Protein AF-A2F3Q6-F1 (afdb_monomer)

InterPro domains:
  IPR006212 Furin-like repeat [SM00261] (318-361)
  IPR006212 Furin-like repeat [SM00261] (372-415)
  IPR006212 Furin-like repeat [SM00261] (417-451)
  IPR006212 Furin-like repeat [cd00064] (324-360)
  IPR006212 Furin-like repeat [cd00064] (378-421)
  IPR009030 Growth factor receptor cysteine-rich domain superfamily [SSF57184] (245-363)
  IPR009030 Growth factor receptor cysteine-rich domain superfamily [SSF57184] (321-456)
  IPR055163 ALK/LTK-like, glycine-rich domain [PF12810] (26-226)

Foldseek 3Di:
DDPPPPDQDQPKDKDFDPDQKDKDKDAAAKKKWWAFAAFEAFWAAQLHTAPAGAAGWWIKIKIKGFHHTGWMKMKRHKYYWAWDSWFWTHETPDQKAIWAGAPQRRIYKMTAIEWIFMDTNNHTAKIIWTWWIDWHNGYTWYAAEAQWWWAQDPNDIDIDNDPVQWAPQQHWAYWHYDNATTAYIWIGIRTTGYIAYADPDPPRRSSHIMIYYMDGDDDDPRIDMDMDTDPDPPDRCNPPTTMMMTGLDHNQASDADGNQGHPHGDPLKAFAPPQQDPPPPPPVVPPPDDDDDPDPVVRRPRRDRIGNAYAQQWEDDPRYTDGEPPQARDANDNQAGPAGHPPWAAEHRDTDNDLDWQWEWDWDDPPPDDTGIYTHGEPPQAGDAHDNQAGDHGHPQWAAEPRDTDNDLAFQWEDDPRYTHGEDPQAGDANDNFEGDHGDPPWDWDDDPPGIDTDHPPPDDDDDDDVVPVVVVPPDDDDD

Structure (mmCIF, N/CA/C/O backbone):
data_AF-A2F3Q6-F1
#
_entry.id   AF-A2F3Q6-F1
#
loop_
_atom_site.group_PDB
_atom_site.id
_atom_site.type_symbol
_atom_site.label_atom_id
_atom_site.label_alt_id
_atom_site.label_comp_id
_atom_site.label_asym_id
_atom_site.label_entity_id
_atom_site.label_seq_id
_atom_site.pdbx_PDB_ins_code
_atom_site.Cartn_x
_atom_site.Cartn_y
_atom_site.Cartn_z
_atom_site.occupancy
_atom_site.B_iso_or_equiv
_atom_site.auth_seq_id
_atom_site.auth_comp_id
_atom_site.auth_asym_id
_atom_site.auth_atom_id
_atom_site.pdbx_PDB_model_num
ATOM 1 N N . MET A 1 1 ? -41.755 18.356 -12.308 1.00 34.69 1 MET A N 1
ATOM 2 C CA . MET A 1 1 ? -41.032 17.149 -11.860 1.00 34.69 1 MET A CA 1
ATOM 3 C C . MET A 1 1 ? -39.755 17.029 -12.691 1.00 34.69 1 MET A C 1
ATOM 5 O O . MET A 1 1 ? -39.746 16.335 -13.694 1.00 34.69 1 MET A O 1
ATOM 9 N N . LEU A 1 2 ? -38.713 17.790 -12.340 1.00 29.58 2 LEU A N 1
ATOM 10 C CA . LEU A 1 2 ? -37.373 17.634 -12.916 1.00 29.58 2 LEU A CA 1
ATOM 11 C C . LEU A 1 2 ? -36.471 17.122 -11.796 1.00 29.58 2 LEU A C 1
ATOM 13 O O . LEU A 1 2 ? -36.129 17.859 -10.875 1.00 29.58 2 LEU A O 1
ATOM 17 N N . ILE A 1 3 ? -36.165 15.832 -11.856 1.00 35.78 3 ILE A N 1
ATOM 18 C CA . ILE A 1 3 ? -35.181 15.181 -11.000 1.00 35.78 3 ILE A CA 1
ATOM 19 C C . ILE A 1 3 ? -33.815 15.623 -11.530 1.00 35.78 3 ILE A C 1
ATOM 21 O O . ILE A 1 3 ? -33.367 15.152 -12.574 1.00 35.78 3 ILE A O 1
ATOM 25 N N . PHE A 1 4 ? -33.170 16.562 -10.837 1.00 32.53 4 PHE A N 1
ATOM 26 C CA . PHE A 1 4 ? -31.743 16.810 -11.010 1.00 32.53 4 PHE A CA 1
ATOM 27 C C . PHE A 1 4 ? -30.999 15.573 -10.493 1.00 32.53 4 PHE A C 1
ATOM 29 O O . PHE A 1 4 ? -30.774 15.414 -9.295 1.00 32.53 4 PHE A O 1
ATOM 36 N N . LEU A 1 5 ? -30.637 14.676 -11.410 1.00 35.19 5 LEU A N 1
ATOM 37 C CA . LEU A 1 5 ? -29.557 13.713 -11.219 1.00 35.19 5 LEU A CA 1
ATOM 38 C C . LEU A 1 5 ? -28.254 14.514 -11.072 1.00 35.19 5 LEU A C 1
ATOM 40 O O . LEU A 1 5 ? -27.540 14.743 -12.047 1.00 35.19 5 LEU A O 1
ATOM 44 N N . ILE A 1 6 ? -27.976 14.991 -9.856 1.00 35.47 6 ILE A N 1
ATOM 45 C CA . ILE A 1 6 ? -26.654 15.500 -9.487 1.00 35.47 6 ILE A CA 1
ATOM 46 C C . ILE A 1 6 ? -25.720 14.296 -9.556 1.00 35.47 6 ILE A C 1
ATOM 48 O O . ILE A 1 6 ? -25.759 13.404 -8.710 1.00 35.47 6 ILE A O 1
ATOM 52 N N . TRP A 1 7 ? -24.940 14.254 -10.629 1.00 36.84 7 TRP A N 1
ATOM 53 C CA . TRP A 1 7 ? -23.891 13.277 -10.841 1.00 36.84 7 TRP A CA 1
ATOM 54 C C . TRP A 1 7 ? -22.953 13.224 -9.628 1.00 36.84 7 TRP A C 1
ATOM 56 O O . TRP A 1 7 ? -22.412 14.234 -9.180 1.00 36.84 7 TRP A O 1
ATOM 66 N N . LEU A 1 8 ? -22.775 12.009 -9.113 1.00 44.97 8 LEU A N 1
ATOM 67 C CA . LEU A 1 8 ? -21.703 11.605 -8.216 1.00 44.97 8 LEU A CA 1
ATOM 68 C C . LEU A 1 8 ? -20.361 11.844 -8.912 1.00 44.97 8 LEU A C 1
ATOM 70 O O . LEU A 1 8 ? -20.008 11.096 -9.820 1.00 44.97 8 LEU A O 1
ATOM 74 N N . THR A 1 9 ? -19.579 12.825 -8.478 1.00 43.44 9 THR A N 1
ATOM 75 C CA . THR A 1 9 ? -18.170 12.889 -8.877 1.00 43.44 9 THR A CA 1
ATOM 76 C C . THR A 1 9 ? -17.312 13.136 -7.650 1.00 43.44 9 THR A C 1
ATOM 78 O O . THR A 1 9 ? -17.236 14.258 -7.152 1.00 43.44 9 THR A O 1
ATOM 81 N N . LYS A 1 10 ? -16.649 12.077 -7.166 1.00 52.94 10 LYS A N 1
ATOM 82 C CA . LYS A 1 10 ? -15.425 12.231 -6.371 1.00 52.94 10 LYS A CA 1
ATOM 83 C C . LYS A 1 10 ? -14.485 13.116 -7.187 1.00 52.94 10 LYS A C 1
ATOM 85 O O . LYS A 1 10 ? -14.223 12.794 -8.345 1.00 52.94 10 LYS A O 1
ATOM 90 N N . SER A 1 11 ? -14.015 14.229 -6.627 1.00 60.59 11 SER A N 1
ATOM 91 C CA . SER A 1 11 ? -12.983 15.040 -7.272 1.00 60.59 11 SER A CA 1
ATOM 92 C C . SER A 1 11 ? -11.690 14.222 -7.283 1.00 60.59 11 SER A C 1
ATOM 94 O O . SER A 1 11 ? -11.015 14.094 -6.258 1.00 60.59 11 SER A O 1
ATOM 96 N N . LEU A 1 12 ? -11.421 13.569 -8.411 1.00 71.81 12 LEU A N 1
ATOM 97 C CA . LEU A 1 12 ? -10.171 12.864 -8.655 1.00 71.81 12 LEU A CA 1
ATOM 98 C C . LEU A 1 12 ? -9.131 13.888 -9.097 1.00 71.81 12 LEU A C 1
ATOM 100 O O . LEU A 1 12 ? -9.348 14.622 -10.060 1.00 71.81 12 LEU A O 1
ATOM 104 N N . GLU A 1 13 ? -8.008 13.918 -8.398 1.00 80.31 13 GLU A N 1
ATOM 105 C CA . GLU A 1 13 ? -6.839 14.702 -8.772 1.00 80.31 13 GLU A CA 1
ATOM 106 C C . GLU A 1 13 ? -5.799 13.800 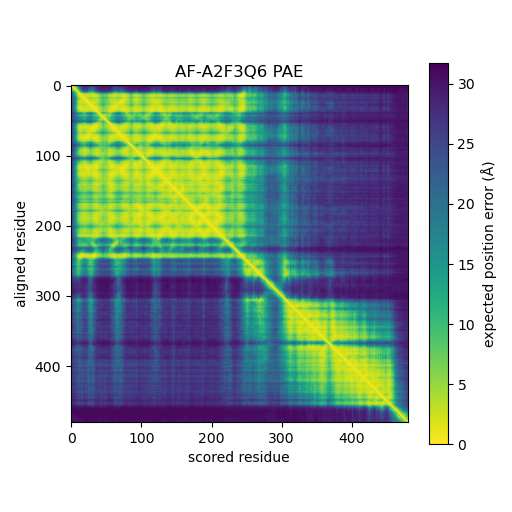-9.423 1.00 80.31 13 GLU A C 1
ATOM 108 O O . GLU A 1 13 ? -5.756 12.592 -9.183 1.00 80.31 13 GLU A O 1
ATOM 113 N N . THR A 1 14 ? -4.975 14.380 -10.294 1.00 87.31 14 THR A N 1
ATOM 114 C CA . THR A 1 14 ? -3.888 13.673 -10.972 1.00 87.31 14 THR A CA 1
ATOM 115 C C . THR A 1 14 ? -2.594 14.451 -10.803 1.00 87.31 14 THR A C 1
ATOM 117 O O . THR A 1 14 ? -2.514 15.611 -11.201 1.00 87.31 14 THR A O 1
ATOM 120 N N . ILE A 1 15 ? -1.577 13.793 -10.255 1.00 88.31 15 ILE A N 1
ATOM 121 C CA . ILE A 1 15 ? -0.204 14.292 -10.191 1.00 88.31 15 ILE A CA 1
ATOM 122 C C . ILE A 1 15 ? 0.612 13.554 -11.246 1.00 88.31 15 ILE A C 1
ATOM 124 O O . ILE A 1 15 ? 0.635 12.324 -11.265 1.00 88.31 15 ILE A O 1
ATOM 128 N N . TYR A 1 16 ? 1.283 14.310 -12.110 1.00 90.62 16 TYR A N 1
ATOM 129 C CA . TYR A 1 16 ? 2.242 13.782 -13.076 1.00 90.62 16 TYR A CA 1
ATOM 130 C C . TYR A 1 16 ? 3.656 13.877 -12.504 1.00 90.62 16 TYR A C 1
ATOM 132 O O . TYR A 1 16 ? 4.025 14.890 -11.911 1.00 90.62 16 TYR A O 1
ATOM 140 N N . PHE A 1 17 ? 4.436 12.814 -12.677 1.00 90.44 17 PHE A N 1
ATOM 141 C CA . PHE A 1 17 ? 5.811 12.724 -12.197 1.00 90.44 17 PHE A CA 1
ATOM 142 C C . PHE A 1 17 ? 6.765 13.158 -13.312 1.00 90.44 17 PHE A C 1
ATOM 144 O O . PHE A 1 17 ? 7.118 12.362 -14.181 1.00 90.44 17 PHE A O 1
ATOM 151 N N . ASN A 1 18 ? 7.128 14.442 -13.307 1.00 83.94 18 ASN A N 1
ATOM 152 C CA . ASN A 1 18 ? 7.869 15.084 -14.400 1.00 83.94 18 ASN A CA 1
ATOM 153 C C . ASN A 1 18 ? 9.381 15.134 -14.156 1.00 83.94 18 ASN A C 1
ATOM 155 O O . ASN A 1 18 ? 10.149 15.364 -15.087 1.00 83.94 18 ASN A O 1
ATOM 159 N N . GLU A 1 19 ? 9.805 14.947 -12.909 1.00 87.88 19 GLU A N 1
ATOM 160 C CA . GLU A 1 19 ? 11.214 14.959 -12.526 1.00 87.88 19 GLU A CA 1
ATOM 161 C C . GLU A 1 19 ? 11.773 13.535 -12.415 1.00 87.88 19 GLU A C 1
ATOM 163 O O . GLU A 1 19 ? 11.027 12.559 -12.321 1.00 87.88 19 GLU A O 1
ATOM 168 N N . ARG A 1 20 ? 13.104 13.399 -12.376 1.00 88.88 20 ARG A N 1
ATOM 169 C CA . ARG A 1 20 ? 13.774 12.104 -12.150 1.00 88.88 20 ARG A CA 1
ATOM 170 C C . ARG A 1 20 ? 13.430 11.485 -10.798 1.00 88.88 20 ARG A C 1
ATOM 172 O O . ARG A 1 20 ? 13.368 10.264 -10.688 1.00 88.88 20 ARG A O 1
ATOM 179 N N . SER A 1 21 ? 13.215 12.316 -9.780 1.00 92.38 21 SER A N 1
ATOM 180 C CA . SER A 1 21 ? 12.710 11.905 -8.472 1.00 92.38 21 SER A CA 1
ATOM 181 C C . SER A 1 21 ? 11.605 12.861 -8.050 1.00 92.38 21 SER A C 1
ATOM 183 O O . SER A 1 21 ? 11.798 14.070 -8.065 1.00 92.38 21 SER A O 1
ATOM 185 N N . ASN A 1 22 ? 10.443 12.315 -7.701 1.00 93.31 22 ASN A N 1
ATOM 186 C CA . ASN A 1 22 ? 9.280 13.076 -7.258 1.00 93.31 22 ASN A CA 1
ATOM 187 C C . ASN A 1 22 ? 8.908 12.573 -5.869 1.00 93.31 22 ASN A C 1
ATOM 189 O O . ASN A 1 22 ? 8.610 11.390 -5.696 1.00 93.31 22 ASN A O 1
ATOM 193 N N . GLN A 1 23 ? 8.921 13.464 -4.887 1.00 92.44 23 GLN A N 1
ATOM 194 C CA . GLN A 1 23 ? 8.645 13.132 -3.494 1.00 92.44 23 GLN A CA 1
ATOM 195 C C . GLN A 1 23 ? 7.400 13.868 -3.011 1.00 92.44 23 GLN A C 1
ATOM 197 O O . GLN A 1 23 ? 7.079 14.958 -3.485 1.00 92.44 23 GLN A O 1
ATOM 202 N N . GLY A 1 24 ? 6.695 13.269 -2.062 1.00 87.81 24 GLY A N 1
ATOM 203 C CA . GLY A 1 24 ? 5.510 13.869 -1.473 1.00 87.81 24 GLY A CA 1
ATOM 204 C C . GLY A 1 24 ? 4.955 13.026 -0.340 1.00 87.81 24 GLY A C 1
ATOM 205 O O . GLY A 1 24 ? 5.615 12.117 0.165 1.00 87.81 24 GLY A O 1
ATOM 206 N N . TYR A 1 25 ? 3.719 13.325 0.040 1.00 82.94 25 TYR A N 1
ATOM 207 C CA . TYR A 1 25 ? 3.023 12.649 1.124 1.00 82.94 25 TYR A CA 1
ATOM 208 C C . TYR A 1 25 ? 1.667 12.136 0.646 1.00 82.94 25 TYR A C 1
ATOM 210 O O . TYR A 1 25 ? 0.917 12.856 -0.013 1.00 82.94 25 TYR A O 1
ATOM 218 N N . LEU A 1 26 ? 1.362 10.879 0.965 1.00 78.81 26 LEU A N 1
ATOM 219 C CA . LEU A 1 26 ? 0.066 10.267 0.700 1.00 78.81 26 LEU A CA 1
ATOM 220 C C . LEU A 1 26 ? -0.885 10.581 1.844 1.00 78.81 26 LEU A C 1
ATOM 222 O O . LEU A 1 26 ? -0.564 10.376 3.016 1.00 78.81 26 LEU A O 1
ATOM 226 N N . ASN A 1 27 ? -2.082 11.017 1.482 1.00 72.88 27 ASN A N 1
ATOM 227 C CA . ASN A 1 27 ? -3.185 11.151 2.418 1.00 72.88 27 ASN A CA 1
ATOM 228 C C . ASN A 1 27 ? -3.857 9.793 2.654 1.00 72.88 27 ASN A C 1
ATOM 230 O O . ASN A 1 27 ? -3.651 8.849 1.891 1.00 72.88 27 ASN A O 1
ATOM 234 N N . ALA A 1 28 ? -4.692 9.670 3.689 1.00 68.62 28 ALA A N 1
ATOM 235 C CA . ALA A 1 28 ? -5.532 8.485 3.807 1.00 68.62 28 ALA A CA 1
ATOM 236 C C . ALA A 1 28 ? -6.555 8.455 2.665 1.00 68.62 28 ALA A C 1
ATOM 238 O O . ALA A 1 28 ? -7.143 9.479 2.317 1.00 68.62 28 ALA A O 1
ATOM 239 N N . GLY A 1 29 ? -6.813 7.271 2.112 1.00 67.50 29 GLY A N 1
ATOM 240 C CA . GLY A 1 29 ? -7.738 7.097 0.997 1.00 67.50 29 GLY A CA 1
ATOM 241 C C . GLY A 1 29 ? -7.170 6.311 -0.186 1.00 67.50 29 GLY A C 1
ATOM 242 O O . GLY A 1 29 ? -6.041 5.804 -0.139 1.00 67.50 29 GLY A O 1
ATOM 243 N N . PRO A 1 30 ? -7.972 6.173 -1.255 1.00 74.50 30 PRO A N 1
ATOM 244 C CA . PRO A 1 30 ? -7.582 5.455 -2.457 1.00 74.50 30 PRO A CA 1
ATOM 245 C C . PRO A 1 30 ? -6.615 6.280 -3.316 1.00 74.50 30 PRO A C 1
ATOM 247 O O . PRO A 1 30 ? -6.890 7.431 -3.656 1.00 74.50 30 PRO A O 1
ATOM 250 N N . HIS A 1 31 ? -5.512 5.649 -3.699 1.00 82.25 31 HIS A N 1
ATOM 251 C CA . HIS A 1 31 ? -4.511 6.164 -4.625 1.00 82.25 31 HIS A CA 1
ATOM 252 C C . HIS A 1 31 ? -4.277 5.122 -5.721 1.00 82.25 31 HIS A C 1
ATOM 254 O O . HIS A 1 31 ? -4.207 3.921 -5.460 1.00 82.25 31 HIS A O 1
ATOM 260 N N . GLU A 1 32 ? -4.148 5.579 -6.953 1.00 88.12 32 GLU A N 1
ATOM 261 C CA . GLU A 1 32 ? -3.940 4.771 -8.146 1.00 88.12 32 GLU A CA 1
ATOM 262 C C . GLU A 1 32 ? -2.672 5.262 -8.840 1.00 88.12 32 GLU A C 1
ATOM 264 O O . GLU A 1 32 ? -2.627 6.355 -9.397 1.00 88.12 32 GLU A O 1
ATOM 269 N N . PHE A 1 33 ? -1.620 4.453 -8.791 1.00 90.19 33 PHE A N 1
ATOM 270 C CA . PHE A 1 33 ? -0.345 4.739 -9.433 1.00 90.19 33 PHE A CA 1
ATOM 271 C C . PHE A 1 33 ? -0.277 4.066 -10.797 1.00 90.19 33 PHE A C 1
ATOM 273 O O . PHE A 1 33 ? -0.593 2.883 -10.950 1.00 90.19 33 PHE A O 1
ATOM 280 N N . HIS A 1 34 ? 0.192 4.828 -11.774 1.00 90.88 34 HIS A N 1
ATOM 281 C CA . HIS A 1 34 ? 0.539 4.374 -13.107 1.00 90.88 34 HIS A CA 1
ATOM 282 C C . HIS A 1 34 ? 2.045 4.535 -13.273 1.00 90.88 34 HIS A C 1
ATOM 284 O O . HIS A 1 34 ? 2.539 5.663 -13.358 1.00 90.88 34 HIS A O 1
ATOM 290 N N . LEU A 1 35 ? 2.755 3.408 -13.277 1.00 91.12 35 LEU A N 1
ATOM 291 C CA . LEU A 1 35 ? 4.209 3.358 -13.358 1.00 91.12 35 LEU A CA 1
ATOM 292 C C . LEU A 1 35 ? 4.625 2.699 -14.672 1.00 91.12 35 LEU A C 1
ATOM 294 O O . LEU A 1 35 ? 4.265 1.553 -14.931 1.00 91.12 35 LEU A O 1
ATOM 298 N N . TYR A 1 36 ? 5.407 3.407 -15.469 1.00 91.06 36 TYR A N 1
ATOM 299 C CA . TYR A 1 36 ? 5.944 2.985 -16.752 1.00 91.06 36 TYR A CA 1
ATOM 300 C C . TYR A 1 36 ? 7.461 2.934 -16.633 1.00 91.06 36 TYR A C 1
ATOM 302 O O . TYR A 1 36 ? 8.085 3.938 -16.287 1.00 91.06 36 TYR A O 1
ATOM 310 N N . GLY A 1 37 ? 8.057 1.768 -16.872 1.00 89.44 37 GLY A N 1
ATOM 311 C CA . GLY A 1 37 ? 9.503 1.664 -17.046 1.00 89.44 37 GLY A CA 1
ATOM 312 C C . GLY A 1 37 ? 9.943 2.360 -18.333 1.00 89.44 37 GLY A C 1
ATOM 313 O O . GLY A 1 37 ? 9.159 2.480 -19.279 1.00 89.44 37 GLY A O 1
ATOM 314 N N . GLY A 1 38 ? 11.201 2.788 -18.377 1.00 88.44 38 GLY A N 1
ATOM 315 C CA . GLY A 1 38 ? 11.774 3.391 -19.570 1.00 88.44 38 GLY A CA 1
ATOM 316 C C . GLY A 1 38 ? 11.733 2.422 -20.753 1.00 88.44 38 GLY A C 1
ATOM 317 O O . GLY A 1 38 ? 11.899 1.204 -20.607 1.00 88.44 38 GLY A O 1
ATOM 318 N N . ALA A 1 39 ? 11.529 2.974 -21.939 1.00 85.06 39 ALA A N 1
ATOM 319 C CA . ALA A 1 39 ? 11.731 2.295 -23.208 1.00 85.06 39 ALA A CA 1
ATOM 320 C C . ALA A 1 39 ? 13.078 2.699 -23.810 1.00 85.06 39 ALA A C 1
ATOM 322 O O . ALA A 1 39 ? 13.656 3.726 -23.478 1.00 85.06 39 ALA A O 1
ATOM 323 N N . GLU A 1 40 ? 13.616 1.899 -24.704 1.00 75.38 40 GLU A N 1
ATOM 324 C CA . GLU A 1 40 ? 14.871 2.241 -25.364 1.00 75.38 40 GLU A CA 1
ATOM 325 C C . GLU A 1 40 ? 14.657 3.089 -26.644 1.00 75.38 40 GLU A C 1
ATOM 327 O O . GLU A 1 40 ? 13.610 3.009 -27.292 1.00 75.38 40 GLU A O 1
ATOM 332 N N . GLY A 1 41 ? 15.672 3.894 -27.000 1.00 63.19 41 GLY A N 1
ATOM 333 C CA . GLY A 1 41 ? 15.838 4.556 -28.299 1.00 63.19 41 GLY A CA 1
ATOM 334 C C . GLY A 1 41 ? 16.227 3.653 -29.490 1.00 63.19 41 GLY A C 1
ATOM 335 O O . GLY A 1 41 ? 16.202 2.428 -29.446 1.00 63.19 41 GLY A O 1
ATOM 336 N N . ASP A 1 42 ? 16.541 4.273 -30.623 1.00 68.25 42 ASP A N 1
ATOM 337 C CA . ASP A 1 42 ? 16.723 3.570 -31.900 1.00 68.25 42 ASP A CA 1
ATOM 338 C C . ASP A 1 42 ? 18.144 3.005 -32.101 1.00 68.25 42 ASP A C 1
ATOM 340 O O . ASP A 1 42 ? 19.083 3.388 -31.402 1.00 68.25 42 ASP A O 1
ATOM 344 N N . SER A 1 43 ? 18.335 2.130 -33.095 1.00 72.25 43 SER A N 1
ATOM 345 C CA . SER A 1 43 ? 19.668 1.660 -33.516 1.00 72.25 43 SER A CA 1
ATOM 346 C C . SER A 1 43 ? 20.074 2.233 -34.882 1.00 72.25 43 SER A C 1
ATOM 348 O O . SER A 1 43 ? 19.222 2.559 -35.712 1.00 72.25 43 SER A O 1
ATOM 350 N N . TYR A 1 44 ? 21.383 2.362 -35.125 1.00 69.62 44 TYR A N 1
ATOM 351 C CA . TYR A 1 44 ? 21.944 2.899 -36.369 1.00 69.62 44 TYR A CA 1
ATOM 352 C C . TYR A 1 44 ? 22.947 1.924 -36.989 1.00 69.62 44 TYR A C 1
ATOM 354 O O . TYR A 1 44 ? 23.877 1.451 -36.332 1.00 69.62 44 TYR A O 1
ATOM 362 N N . LEU A 1 45 ? 22.794 1.674 -38.288 1.00 69.94 45 LEU A N 1
ATOM 363 C CA . LEU A 1 45 ? 23.706 0.856 -39.085 1.00 69.94 45 LEU A CA 1
ATOM 364 C C . LEU A 1 45 ? 24.392 1.742 -40.123 1.00 69.94 45 LEU A C 1
ATOM 366 O O . LEU A 1 45 ? 23.707 2.357 -40.940 1.00 69.94 45 LEU A O 1
ATOM 370 N N . ASN A 1 46 ? 25.725 1.819 -40.113 1.00 68.62 46 ASN A N 1
ATOM 371 C CA . ASN A 1 46 ? 26.501 2.692 -41.009 1.00 68.62 46 ASN A CA 1
ATOM 372 C C . ASN A 1 46 ? 25.974 4.145 -41.048 1.00 68.62 46 ASN A C 1
ATOM 374 O O . ASN A 1 46 ? 25.882 4.754 -42.112 1.00 68.62 46 ASN A O 1
ATOM 378 N N . GLY A 1 47 ? 25.544 4.679 -39.900 1.00 63.00 47 GLY A N 1
ATOM 379 C CA . GLY A 1 47 ? 24.952 6.020 -39.794 1.00 63.00 47 GLY A CA 1
ATOM 380 C C . GLY A 1 47 ? 23.504 6.156 -40.294 1.00 63.00 47 GLY A C 1
ATOM 381 O O . GLY A 1 47 ? 22.947 7.249 -40.236 1.00 63.00 47 GLY A O 1
ATOM 382 N N . THR A 1 48 ? 22.863 5.072 -40.747 1.00 65.94 48 THR A N 1
ATOM 383 C CA . THR A 1 48 ? 21.442 5.063 -41.142 1.00 65.94 48 THR A CA 1
ATOM 384 C C . THR A 1 48 ? 20.548 4.541 -40.017 1.00 65.94 48 THR A C 1
ATOM 386 O O . THR A 1 48 ? 20.783 3.458 -39.472 1.00 65.94 48 THR A O 1
ATOM 389 N N . HIS A 1 49 ? 19.519 5.321 -39.675 1.00 68.94 49 HIS A N 1
ATOM 390 C CA . HIS A 1 49 ? 18.502 4.974 -38.676 1.00 68.94 49 HIS A CA 1
ATOM 391 C C . HIS A 1 49 ? 17.757 3.701 -39.081 1.00 68.94 49 HIS A C 1
ATOM 393 O O . HIS A 1 49 ? 17.317 3.569 -40.225 1.00 68.94 49 HIS A O 1
ATOM 399 N N . GLN A 1 50 ? 17.644 2.752 -38.156 1.00 69.00 50 GLN A N 1
ATOM 400 C CA . GLN A 1 50 ? 16.902 1.517 -38.371 1.00 69.00 50 GLN A CA 1
ATOM 401 C C . GLN A 1 50 ? 15.477 1.658 -37.826 1.00 69.00 50 GLN A C 1
ATOM 403 O O . GLN A 1 50 ? 15.260 2.183 -36.741 1.00 69.00 50 GLN A O 1
ATOM 408 N N . ILE A 1 51 ? 14.498 1.131 -38.568 1.00 57.34 51 ILE A N 1
ATOM 409 C CA . ILE A 1 51 ? 13.053 1.268 -38.278 1.00 57.34 51 ILE A CA 1
ATOM 410 C C . ILE A 1 51 ? 12.644 0.547 -36.973 1.00 57.34 51 ILE A C 1
ATOM 412 O O . ILE A 1 51 ? 11.553 0.766 -36.441 1.00 57.34 51 ILE A O 1
ATOM 416 N N . ASN A 1 52 ? 13.503 -0.325 -36.440 1.00 62.78 52 ASN A N 1
ATOM 417 C CA . ASN A 1 52 ? 13.191 -1.116 -35.259 1.00 62.78 52 ASN A CA 1
ATOM 418 C C . ASN A 1 52 ? 13.455 -0.341 -33.976 1.00 62.78 52 ASN A C 1
ATOM 420 O O . ASN A 1 52 ? 14.569 0.102 -33.708 1.00 62.78 52 ASN A O 1
ATOM 424 N N . LYS A 1 53 ? 12.398 -0.250 -33.171 1.00 67.00 53 LYS A N 1
ATOM 425 C CA . LYS A 1 53 ? 12.421 0.395 -31.865 1.00 67.00 53 LYS A CA 1
ATOM 426 C C . LYS A 1 53 ? 13.064 -0.509 -30.821 1.00 67.00 53 LYS A C 1
ATOM 428 O O . LYS A 1 53 ? 12.970 -1.741 -30.901 1.00 67.00 53 LYS A O 1
ATOM 433 N N . GLY A 1 54 ? 13.659 0.139 -29.832 1.00 71.81 54 GLY A N 1
ATOM 434 C CA . GLY A 1 54 ? 14.176 -0.498 -28.643 1.00 71.81 54 GLY A CA 1
ATOM 435 C C . GLY A 1 54 ? 13.146 -1.275 -27.823 1.00 71.81 54 GLY A C 1
ATOM 436 O O . GLY A 1 54 ? 11.930 -1.195 -28.053 1.00 71.81 54 GLY A O 1
ATOM 437 N N . GLY A 1 55 ? 13.640 -2.045 -26.853 1.00 81.31 55 GLY A N 1
ATOM 438 C CA . GLY A 1 55 ? 12.802 -2.768 -25.901 1.00 81.31 55 GLY A CA 1
ATOM 439 C C . GLY A 1 55 ? 11.877 -1.815 -25.138 1.00 81.31 55 GLY A C 1
ATOM 440 O O . GLY A 1 55 ? 12.301 -0.775 -24.633 1.00 81.31 55 GLY A O 1
ATOM 441 N N . ARG A 1 56 ? 10.588 -2.151 -25.047 1.00 85.69 56 ARG A N 1
ATOM 442 C CA . ARG A 1 56 ? 9.593 -1.348 -24.308 1.00 85.69 56 ARG A CA 1
ATOM 443 C C . ARG A 1 56 ? 9.714 -1.594 -22.804 1.00 85.69 56 ARG A C 1
ATOM 445 O O . ARG A 1 56 ? 10.004 -2.718 -22.419 1.00 85.69 56 ARG A O 1
ATOM 452 N N . GLY A 1 57 ? 9.438 -0.605 -21.957 1.00 86.94 57 GLY A N 1
ATOM 453 C CA . GLY A 1 57 ? 9.338 -0.808 -20.506 1.00 86.94 57 GLY A CA 1
ATOM 454 C C . GLY A 1 57 ? 8.030 -1.485 -20.068 1.00 86.94 57 GLY A C 1
ATOM 455 O O . GLY A 1 57 ? 7.061 -1.556 -20.826 1.00 86.94 57 GLY A O 1
ATOM 456 N N . THR A 1 58 ? 7.993 -1.983 -18.830 1.00 88.62 58 THR A N 1
ATOM 457 C CA . THR A 1 58 ? 6.788 -2.568 -18.212 1.00 88.62 58 THR A CA 1
ATOM 458 C C . THR A 1 58 ? 5.820 -1.488 -17.719 1.00 88.62 58 THR A C 1
ATOM 460 O O . THR A 1 58 ? 6.259 -0.471 -17.187 1.00 88.62 58 THR A O 1
ATOM 463 N N . TYR A 1 59 ? 4.506 -1.736 -17.809 1.00 89.06 59 TYR A N 1
ATOM 464 C CA . TYR A 1 59 ? 3.475 -0.921 -17.161 1.00 89.06 59 TYR A CA 1
ATOM 465 C C . TYR A 1 59 ? 2.894 -1.620 -15.919 1.00 89.06 59 TYR A C 1
ATOM 467 O O . TYR A 1 59 ? 2.379 -2.744 -15.971 1.00 89.06 59 TYR A O 1
ATOM 475 N N . ILE A 1 60 ? 2.952 -0.930 -14.780 1.00 87.56 60 ILE A N 1
ATOM 476 C CA . ILE A 1 60 ? 2.347 -1.355 -13.519 1.00 87.56 60 ILE A CA 1
ATOM 477 C C . ILE A 1 60 ? 1.247 -0.376 -13.138 1.00 87.56 60 ILE A C 1
ATOM 479 O O . ILE A 1 60 ? 1.480 0.820 -12.948 1.00 87.56 60 ILE A O 1
ATOM 483 N N . LYS A 1 61 ? 0.047 -0.923 -12.947 1.00 86.06 61 LYS A N 1
ATOM 484 C CA . LYS A 1 61 ? -1.074 -0.228 -12.332 1.00 86.06 61 LYS A CA 1
ATOM 485 C C . LYS A 1 61 ? -1.236 -0.698 -10.892 1.00 86.06 61 LYS A C 1
ATOM 487 O O . LYS A 1 61 ? -1.533 -1.870 -10.651 1.00 86.06 61 LYS A O 1
ATOM 492 N N . LEU A 1 62 ? -1.046 0.198 -9.933 1.00 85.06 62 LEU A N 1
ATOM 493 C CA . LEU A 1 62 ? -1.066 -0.128 -8.509 1.00 85.06 62 LEU A CA 1
ATOM 494 C C . LEU A 1 62 ? -2.167 0.656 -7.796 1.00 85.06 62 LEU A C 1
ATOM 496 O O . LEU A 1 62 ? -2.203 1.879 -7.855 1.00 85.06 62 LEU A O 1
ATOM 500 N N . TYR A 1 63 ? -3.036 -0.059 -7.090 1.00 81.50 63 TYR A N 1
ATOM 501 C CA . TYR A 1 63 ? -4.108 0.506 -6.281 1.00 81.50 63 TYR A CA 1
ATOM 502 C C . TYR A 1 63 ? -3.744 0.399 -4.807 1.00 81.50 63 TYR A C 1
ATOM 504 O O . TYR A 1 63 ? -3.648 -0.703 -4.260 1.00 81.50 63 TYR A O 1
ATOM 512 N N . LEU A 1 64 ? -3.575 1.540 -4.154 1.00 78.94 64 LEU A N 1
ATOM 513 C CA . LEU A 1 64 ? -3.268 1.644 -2.736 1.00 78.94 64 LEU A CA 1
ATOM 514 C C . LEU A 1 64 ? -4.467 2.219 -1.994 1.00 78.94 64 LEU A C 1
ATOM 516 O O . LEU A 1 64 ? -5.014 3.244 -2.381 1.00 78.94 64 LEU A O 1
ATOM 520 N N . ASN A 1 65 ? -4.849 1.585 -0.894 1.00 72.81 65 ASN A N 1
ATOM 521 C CA . ASN A 1 65 ? -5.751 2.169 0.083 1.00 72.81 65 ASN A CA 1
ATOM 522 C C . ASN A 1 65 ? -4.957 2.470 1.352 1.00 72.81 65 ASN A C 1
ATOM 524 O O . ASN A 1 65 ? -4.588 1.570 2.120 1.00 72.81 65 ASN A O 1
ATOM 528 N N . VAL A 1 66 ? -4.651 3.750 1.516 1.00 72.25 66 VAL A N 1
ATOM 529 C CA . VAL A 1 66 ? -3.790 4.260 2.574 1.00 72.25 66 VAL A CA 1
ATOM 530 C C . VAL A 1 66 ? -4.638 4.513 3.818 1.00 72.25 66 VAL A C 1
ATOM 532 O O . VAL A 1 66 ? -5.664 5.188 3.749 1.00 72.25 66 VAL A O 1
ATOM 535 N N . LYS A 1 67 ? -4.240 3.943 4.962 1.00 63.28 67 LYS A N 1
ATOM 536 C CA . LYS A 1 67 ? -5.006 4.063 6.216 1.00 63.28 67 LYS A CA 1
ATOM 537 C C . LYS A 1 67 ? -4.766 5.379 6.958 1.00 63.28 67 LYS A C 1
ATOM 539 O O . LYS A 1 67 ? -5.678 5.853 7.628 1.00 63.28 67 LYS A O 1
ATOM 544 N N . TYR A 1 68 ? -3.550 5.913 6.870 1.00 65.19 68 TYR A N 1
ATOM 545 C CA . TYR A 1 68 ? -3.077 7.075 7.625 1.00 65.19 68 TYR A CA 1
ATOM 546 C C . TYR A 1 68 ? -2.710 8.221 6.681 1.00 65.19 68 TYR A C 1
ATOM 548 O O . TYR A 1 68 ? -2.529 8.002 5.487 1.00 65.19 68 TYR A O 1
ATOM 556 N N . HIS A 1 69 ? -2.612 9.434 7.215 1.00 62.88 69 HIS A N 1
ATOM 557 C CA . HIS A 1 69 ? -2.139 10.596 6.466 1.00 62.88 69 HIS A CA 1
ATOM 558 C C . HIS A 1 69 ? -0.625 10.722 6.522 1.00 62.88 69 HIS A C 1
ATOM 560 O O . HIS A 1 69 ? 0.037 10.020 7.287 1.00 62.88 69 HIS A O 1
ATOM 566 N N . ASP A 1 70 ? -0.117 11.633 5.698 1.00 69.38 70 ASP A N 1
ATOM 567 C CA . ASP A 1 70 ? 1.268 12.072 5.685 1.00 69.38 70 ASP A CA 1
ATOM 568 C C . ASP A 1 70 ? 2.271 10.920 5.539 1.00 69.38 70 ASP A C 1
ATOM 570 O O . ASP A 1 70 ? 3.363 10.940 6.104 1.00 69.38 70 ASP A O 1
ATOM 574 N N . ILE A 1 71 ? 1.911 9.894 4.755 1.00 75.06 71 ILE A N 1
ATOM 575 C CA . ILE A 1 71 ? 2.815 8.774 4.479 1.00 75.06 71 ILE A CA 1
ATOM 576 C C . ILE A 1 71 ? 3.779 9.191 3.361 1.00 75.06 71 ILE A C 1
ATOM 578 O O . ILE A 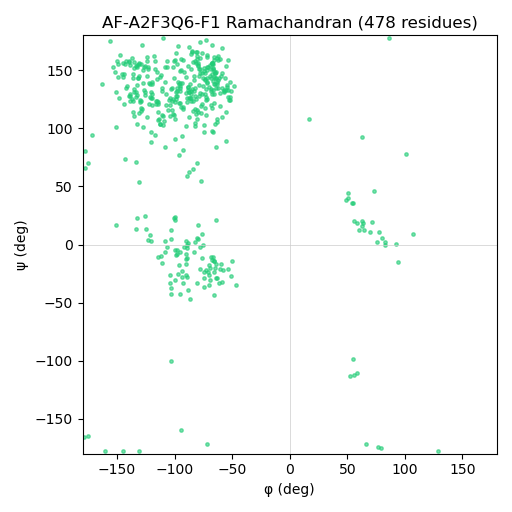1 71 ? 3.330 9.351 2.223 1.00 75.06 71 ILE A O 1
ATOM 582 N N . PRO A 1 72 ? 5.087 9.353 3.625 1.00 82.69 72 PRO A N 1
ATOM 583 C CA . PRO A 1 72 ? 6.037 9.775 2.606 1.00 82.69 72 PRO A CA 1
ATOM 584 C C . PRO A 1 72 ? 6.124 8.764 1.462 1.00 82.69 72 PRO A C 1
ATOM 586 O O . PRO A 1 72 ? 6.264 7.553 1.682 1.00 82.69 72 PRO A O 1
ATOM 589 N N . TYR A 1 73 ? 6.103 9.275 0.235 1.00 90.19 73 TYR A N 1
ATOM 590 C CA . TYR A 1 73 ? 6.363 8.510 -0.976 1.00 90.19 73 TYR A CA 1
ATOM 591 C C . TYR A 1 73 ? 7.467 9.159 -1.812 1.00 90.19 73 TYR A C 1
ATOM 593 O O . TYR A 1 73 ? 7.679 10.370 -1.780 1.00 90.19 73 TYR A O 1
ATOM 601 N N . GLU A 1 74 ? 8.149 8.328 -2.590 1.00 94.44 74 GLU A N 1
ATOM 602 C CA . GLU A 1 74 ? 9.110 8.745 -3.606 1.00 94.44 74 GLU A CA 1
ATOM 603 C C . GLU A 1 74 ? 8.863 7.928 -4.876 1.00 94.44 74 GLU A C 1
ATOM 605 O O . GLU A 1 74 ? 8.770 6.701 -4.821 1.00 94.44 74 GLU A O 1
ATOM 610 N N . VAL A 1 75 ? 8.781 8.601 -6.021 1.00 95.62 75 VAL A N 1
ATOM 611 C CA . VAL A 1 75 ? 8.776 7.972 -7.343 1.00 95.62 75 VAL A CA 1
ATOM 612 C C . VAL A 1 75 ? 10.037 8.380 -8.084 1.00 95.62 75 VAL A C 1
ATOM 614 O O . VAL A 1 75 ? 10.205 9.548 -8.437 1.00 95.62 75 VAL A O 1
ATOM 617 N N . ILE A 1 76 ? 10.903 7.403 -8.342 1.00 96.00 76 ILE A N 1
ATOM 618 C CA . ILE A 1 76 ? 12.074 7.555 -9.205 1.00 96.00 76 ILE A CA 1
ATOM 619 C C . ILE A 1 76 ? 11.653 7.131 -10.610 1.00 96.00 76 ILE A C 1
ATOM 621 O O . ILE A 1 76 ? 11.278 5.976 -10.814 1.00 96.00 76 ILE A O 1
ATOM 625 N N . VAL A 1 77 ? 11.679 8.060 -11.560 1.00 93.75 77 VAL A N 1
ATOM 626 C CA . VAL A 1 77 ? 11.158 7.856 -12.915 1.00 93.75 77 VAL A CA 1
ATOM 627 C C . VAL A 1 77 ? 12.234 7.256 -13.818 1.00 93.75 77 VAL A C 1
ATOM 629 O O . VAL A 1 77 ? 13.333 7.795 -13.935 1.00 93.75 77 VAL A O 1
ATOM 632 N N . GLY A 1 78 ? 11.893 6.135 -14.457 1.00 91.81 78 GLY A N 1
ATOM 633 C CA . GLY A 1 78 ? 12.668 5.492 -15.508 1.00 91.81 78 GLY A CA 1
ATOM 634 C C . GLY A 1 78 ? 12.592 6.278 -16.813 1.00 91.81 78 GLY A C 1
ATOM 635 O O . GLY A 1 78 ? 11.548 6.338 -17.454 1.00 91.81 78 GLY A O 1
ATOM 636 N N . GLU A 1 79 ? 13.709 6.868 -17.203 1.00 89.38 79 GLU A N 1
ATOM 637 C CA . GLU A 1 79 ? 13.962 7.500 -18.484 1.00 89.38 79 GLU A CA 1
ATOM 638 C C . GLU A 1 79 ? 14.331 6.479 -19.559 1.00 89.38 79 GLU A C 1
ATOM 640 O O . GLU A 1 79 ? 14.857 5.383 -19.312 1.00 89.38 79 GLU A O 1
ATOM 645 N N . ASN A 1 80 ? 14.079 6.899 -20.792 1.00 86.94 80 ASN A N 1
ATOM 646 C CA . ASN A 1 80 ? 14.405 6.129 -21.969 1.00 86.94 80 ASN A CA 1
ATOM 647 C C . ASN A 1 80 ? 15.922 6.080 -22.215 1.00 86.94 80 ASN A C 1
ATOM 649 O O . ASN A 1 80 ? 16.656 7.000 -21.851 1.00 86.94 80 ASN A O 1
ATOM 653 N N . GLY A 1 81 ? 16.394 5.014 -22.864 1.00 77.75 81 GLY A N 1
ATOM 654 C CA . GLY A 1 81 ? 17.774 4.948 -23.359 1.00 77.75 81 GLY A CA 1
ATOM 655 C C . GLY A 1 81 ? 18.020 5.995 -24.453 1.00 77.75 81 GLY A C 1
ATOM 656 O O . GLY A 1 81 ? 17.166 6.187 -25.321 1.00 77.75 81 GLY A O 1
ATOM 657 N N . ILE A 1 82 ? 19.170 6.676 -24.424 1.00 74.88 82 ILE A N 1
ATOM 658 C CA . ILE A 1 82 ? 19.501 7.744 -25.379 1.00 74.88 82 ILE A CA 1
ATOM 659 C C . ILE A 1 82 ? 20.438 7.198 -26.455 1.00 74.88 82 ILE A C 1
ATOM 661 O O . ILE A 1 82 ? 21.615 6.931 -26.196 1.00 74.88 82 ILE A O 1
ATOM 665 N N . SER A 1 83 ? 19.931 7.088 -27.681 1.00 68.31 83 SER A N 1
ATOM 666 C CA . SER A 1 83 ? 20.723 6.668 -28.837 1.00 68.31 83 SER A CA 1
ATOM 667 C C . SER A 1 83 ? 21.442 7.851 -29.483 1.00 68.31 83 SER A C 1
ATOM 669 O O . SER A 1 83 ? 20.813 8.838 -29.867 1.00 68.31 83 SER A O 1
ATOM 671 N N . HIS A 1 84 ? 22.762 7.747 -29.638 1.00 67.81 84 HIS A N 1
ATOM 672 C CA . HIS A 1 84 ? 23.578 8.748 -30.331 1.00 67.81 84 HIS A CA 1
ATOM 673 C C . HIS A 1 84 ? 23.903 8.317 -31.768 1.00 67.81 84 HIS A C 1
ATOM 675 O O . HIS A 1 84 ? 23.891 7.139 -32.096 1.00 67.81 84 HIS A O 1
ATOM 681 N N . LEU A 1 85 ? 24.229 9.282 -32.633 1.00 61.91 85 LEU A N 1
ATOM 682 C CA . LEU A 1 85 ? 24.715 9.010 -33.995 1.00 61.91 85 LEU A CA 1
ATOM 683 C C . LEU A 1 85 ? 26.168 8.499 -34.007 1.00 61.91 85 LEU A C 1
ATOM 685 O O . LEU A 1 85 ? 26.579 7.853 -34.967 1.00 61.91 85 LEU A O 1
ATOM 689 N N . ILE A 1 86 ? 26.949 8.812 -32.964 1.00 62.00 86 ILE A N 1
ATOM 690 C CA . ILE A 1 86 ? 28.375 8.484 -32.834 1.00 62.00 86 ILE A CA 1
ATOM 691 C C . ILE A 1 86 ? 28.663 8.124 -31.370 1.00 62.00 86 ILE A C 1
ATOM 693 O O . ILE A 1 86 ? 28.251 8.844 -30.461 1.00 62.00 86 ILE A O 1
ATOM 697 N N . GLY A 1 87 ? 29.412 7.041 -31.146 1.00 60.41 87 GLY A N 1
ATOM 698 C CA . GLY A 1 87 ? 29.789 6.567 -29.810 1.00 60.41 87 GLY A CA 1
ATOM 699 C C . GLY A 1 87 ? 28.750 5.644 -29.153 1.00 60.41 87 GLY A C 1
ATOM 700 O O . GLY A 1 87 ? 27.717 5.348 -29.751 1.00 60.41 87 GLY A O 1
ATOM 701 N N . PRO A 1 88 ? 29.036 5.123 -27.944 1.00 65.94 88 PRO A N 1
ATOM 702 C CA . PRO A 1 88 ? 28.090 4.278 -27.226 1.00 65.94 88 PRO A CA 1
ATOM 703 C C . PRO A 1 88 ? 26.875 5.096 -26.766 1.00 65.94 88 PRO A C 1
ATOM 705 O O . PRO A 1 88 ? 27.022 6.163 -26.169 1.00 65.94 88 PRO A O 1
ATOM 708 N N . SER A 1 89 ? 25.678 4.575 -27.026 1.00 78.81 89 SER A N 1
ATOM 709 C CA . SER A 1 89 ? 24.410 5.125 -26.536 1.00 78.81 89 SER A CA 1
ATOM 710 C C . SER A 1 89 ? 24.409 5.222 -25.005 1.00 78.81 89 SER A C 1
ATOM 712 O O . SER A 1 89 ? 24.783 4.264 -24.315 1.00 78.81 89 SER A O 1
ATOM 714 N N . GLN A 1 90 ? 23.993 6.375 -24.470 1.00 84.00 90 GLN A N 1
ATOM 715 C CA . GLN A 1 90 ? 23.902 6.593 -23.025 1.00 84.00 90 GLN A CA 1
ATOM 716 C C . GLN A 1 90 ? 22.729 5.806 -22.450 1.00 84.00 90 GLN A C 1
ATOM 718 O O . GLN A 1 90 ? 21.678 5.673 -23.082 1.00 84.00 90 GLN A O 1
ATOM 723 N N . SER A 1 91 ? 22.906 5.271 -21.248 1.00 87.56 91 SER A N 1
ATOM 724 C CA . SER A 1 91 ? 21.874 4.483 -20.594 1.00 87.56 91 SER A CA 1
ATOM 725 C C . SER A 1 91 ? 20.740 5.341 -20.047 1.00 87.56 91 SER A C 1
ATOM 727 O O . SER A 1 91 ? 20.931 6.503 -19.691 1.00 87.56 91 SER A O 1
ATOM 729 N N . GLY A 1 92 ? 19.552 4.745 -19.973 1.00 87.62 92 GLY A N 1
ATOM 730 C CA . GLY A 1 92 ? 18.395 5.358 -19.337 1.00 87.62 92 GLY A CA 1
ATOM 731 C C . GLY A 1 92 ? 18.565 5.422 -17.820 1.00 87.62 92 GLY A C 1
ATOM 732 O O . GLY A 1 92 ? 18.994 4.460 -17.175 1.00 87.62 92 GLY A O 1
ATOM 733 N N . PHE A 1 93 ? 18.223 6.566 -17.236 1.00 90.56 93 PHE A N 1
ATOM 734 C CA . PHE A 1 93 ? 18.170 6.739 -15.787 1.00 90.56 93 PHE A CA 1
ATOM 735 C C . PHE A 1 93 ? 16.904 6.085 -15.202 1.00 90.56 93 PHE A C 1
ATOM 737 O O . PHE A 1 93 ? 15.881 6.136 -15.855 1.00 90.56 93 PHE A O 1
ATOM 744 N N . PRO A 1 94 ? 16.892 5.539 -13.978 1.00 90.88 94 PRO A N 1
ATOM 745 C CA . PRO A 1 94 ? 18.035 5.002 -13.271 1.00 90.88 94 PRO A CA 1
ATOM 746 C C . PRO A 1 94 ? 18.356 3.594 -13.796 1.00 90.88 94 PRO A C 1
ATOM 748 O O . PRO A 1 94 ? 17.477 2.858 -14.244 1.00 90.88 94 PRO A O 1
ATOM 751 N N . ASN A 1 95 ? 19.608 3.179 -13.631 1.00 93.44 95 ASN A N 1
ATOM 752 C CA . ASN A 1 95 ? 20.017 1.772 -13.693 1.00 93.44 95 ASN A CA 1
ATOM 753 C C . ASN A 1 95 ? 19.961 1.089 -15.074 1.00 93.44 95 ASN A C 1
ATOM 755 O O . ASN A 1 95 ? 20.141 -0.125 -15.140 1.00 93.44 95 ASN A O 1
ATOM 759 N N . GLY A 1 96 ? 19.759 1.815 -16.175 1.00 92.06 96 GLY A N 1
ATOM 760 C CA . GLY A 1 96 ? 19.949 1.260 -17.515 1.00 92.06 96 GLY A CA 1
ATOM 761 C C . GLY A 1 96 ? 21.420 0.914 -17.793 1.00 92.06 96 GLY A C 1
ATOM 762 O O . GLY A 1 96 ? 22.332 1.583 -17.296 1.00 92.06 96 GLY A O 1
ATOM 763 N N . GLY A 1 97 ? 21.658 -0.108 -18.616 1.00 92.31 97 GLY A N 1
ATOM 764 C CA . GLY A 1 97 ? 22.991 -0.491 -19.088 1.00 92.31 97 GLY A CA 1
ATOM 765 C C . GLY A 1 97 ? 23.459 0.330 -20.292 1.00 92.31 97 GLY A C 1
ATOM 766 O O . GLY A 1 97 ? 22.671 0.702 -21.159 1.00 92.31 97 GLY A O 1
ATOM 767 N N . LEU A 1 98 ? 24.756 0.616 -20.377 1.00 92.00 98 LEU A N 1
ATOM 768 C CA . LEU A 1 98 ? 25.355 1.312 -21.521 1.00 92.00 98 LEU A CA 1
ATOM 769 C C . LEU A 1 98 ? 25.440 0.395 -22.744 1.00 92.00 98 LEU A C 1
ATOM 771 O O . LEU A 1 98 ? 25.656 -0.810 -22.608 1.00 92.00 98 LEU A O 1
ATOM 775 N N . ALA A 1 99 ? 25.320 0.967 -23.941 1.00 89.94 99 ALA A N 1
ATOM 776 C CA . ALA A 1 99 ? 25.634 0.249 -25.173 1.00 89.94 99 ALA A CA 1
ATOM 777 C C . ALA A 1 99 ? 27.153 0.050 -25.330 1.00 89.94 99 ALA A C 1
ATOM 779 O O . ALA A 1 99 ? 27.953 0.882 -24.894 1.00 89.94 99 ALA A O 1
ATOM 780 N N . GLY A 1 100 ? 27.559 -1.035 -25.989 1.00 89.12 100 GLY A N 1
ATOM 781 C CA . GLY A 1 100 ? 28.950 -1.264 -26.370 1.00 89.12 100 GLY A CA 1
ATOM 782 C C . GLY A 1 100 ? 29.415 -0.291 -27.459 1.00 89.12 100 GLY A C 1
ATOM 783 O O . GLY A 1 100 ? 28.617 0.206 -28.257 1.00 89.12 100 GLY A O 1
ATOM 784 N N . LYS A 1 101 ? 30.726 -0.031 -27.531 1.00 86.75 101 LYS A N 1
ATOM 785 C CA . LYS A 1 101 ? 31.313 0.820 -28.579 1.00 86.75 101 LYS A CA 1
ATOM 786 C C . LYS A 1 101 ? 31.679 -0.014 -29.815 1.00 86.75 101 LYS A C 1
ATOM 788 O O . LYS A 1 101 ? 32.309 -1.064 -29.691 1.00 86.75 101 LYS A O 1
ATOM 793 N N . SER A 1 102 ? 31.346 0.492 -31.005 1.00 82.25 102 SER A N 1
ATOM 794 C CA . SER A 1 102 ? 31.910 0.018 -32.277 1.00 82.25 102 SER A CA 1
ATOM 795 C C . SER A 1 102 ? 33.325 0.572 -32.450 1.00 82.25 102 SER A C 1
ATOM 797 O O . SER A 1 102 ? 33.499 1.790 -32.516 1.00 82.25 102 SER A O 1
ATOM 799 N N . LEU A 1 103 ? 34.332 -0.298 -32.551 1.00 78.75 103 LEU A N 1
ATOM 800 C CA . LEU A 1 103 ? 35.732 0.124 -32.710 1.00 78.75 103 LEU A CA 1
ATOM 801 C C . LEU A 1 103 ? 36.023 0.717 -34.100 1.00 78.75 103 LEU A C 1
ATOM 803 O O . LEU A 1 103 ? 36.904 1.559 -34.220 1.00 78.75 103 LEU A O 1
ATOM 807 N N . GLU A 1 104 ? 35.225 0.368 -35.115 1.00 73.12 104 GLU A N 1
ATOM 808 C CA . GLU A 1 104 ? 35.269 0.996 -36.446 1.00 73.12 104 GLU A CA 1
ATOM 809 C C . GLU A 1 104 ? 34.361 2.237 -36.585 1.00 73.12 104 GLU A C 1
ATOM 811 O O . GLU A 1 104 ? 34.256 2.796 -37.671 1.00 73.12 104 GLU A O 1
ATOM 816 N N . GLU A 1 105 ? 33.659 2.643 -35.515 1.00 65.81 105 GLU A N 1
ATOM 817 C CA . GLU A 1 105 ? 32.729 3.797 -35.469 1.00 65.81 105 GLU A CA 1
ATOM 818 C C . GLU A 1 105 ? 31.586 3.804 -36.510 1.00 65.81 105 GLU A C 1
ATOM 820 O O . GLU A 1 105 ? 30.964 4.834 -36.753 1.00 65.81 105 GLU A O 1
ATOM 825 N N . LYS A 1 106 ? 31.249 2.645 -37.090 1.00 67.00 106 LYS A N 1
ATOM 826 C CA . LYS A 1 106 ? 30.186 2.515 -38.106 1.00 67.00 106 LYS A CA 1
ATOM 827 C C . LYS A 1 106 ? 28.814 2.135 -37.544 1.00 67.00 106 LYS A C 1
ATOM 829 O O . LYS A 1 106 ? 27.799 2.474 -38.149 1.00 67.00 106 LYS A O 1
ATOM 834 N N . ASN A 1 107 ? 28.770 1.431 -36.411 1.00 76.19 107 ASN A N 1
ATOM 835 C CA . ASN A 1 107 ? 27.543 0.829 -35.882 1.00 76.19 107 ASN A CA 1
ATOM 836 C C . ASN A 1 107 ? 27.208 1.373 -34.492 1.00 76.19 107 ASN A C 1
ATOM 838 O O . ASN A 1 107 ? 28.063 1.363 -33.603 1.00 76.19 107 ASN A O 1
ATOM 842 N N . VAL A 1 108 ? 25.955 1.784 -34.289 1.00 79.19 108 VAL A N 1
ATOM 843 C CA . VAL A 1 108 ? 25.437 2.167 -32.972 1.00 79.19 108 VAL A CA 1
ATOM 844 C C . VAL A 1 108 ? 24.267 1.265 -32.614 1.00 79.19 108 VAL A C 1
ATOM 846 O O . VAL A 1 108 ? 23.257 1.206 -33.314 1.00 79.19 108 VAL A O 1
ATOM 849 N N . VAL A 1 109 ? 24.416 0.556 -31.503 1.00 86.75 109 VAL A N 1
ATOM 850 C CA . VAL A 1 109 ? 23.342 -0.224 -30.884 1.00 86.75 109 VAL A CA 1
ATOM 851 C C . VAL A 1 109 ? 22.732 0.584 -29.756 1.00 86.75 109 VAL A C 1
ATOM 853 O O . VAL A 1 109 ? 23.372 1.495 -29.212 1.00 86.75 109 VAL A O 1
ATOM 856 N N . GLY A 1 110 ? 21.484 0.298 -29.425 1.00 87.56 110 GLY A N 1
ATOM 857 C CA . GLY A 1 110 ? 20.833 1.075 -28.393 1.00 87.56 110 GLY A CA 1
ATOM 858 C C . GLY A 1 110 ? 21.144 0.558 -26.985 1.00 87.56 110 GLY A C 1
ATOM 859 O O . GLY A 1 110 ? 21.790 -0.478 -26.759 1.00 87.56 110 GLY A O 1
ATOM 860 N N . SER A 1 111 ? 20.818 1.408 -26.023 1.00 89.56 111 SER A N 1
ATOM 861 C CA . SER A 1 111 ? 21.173 1.255 -24.620 1.00 89.56 111 SER A CA 1
ATOM 862 C C . SER A 1 111 ? 20.035 0.640 -23.810 1.00 89.56 111 SER A C 1
ATOM 864 O O . SER A 1 111 ? 18.909 0.480 -24.262 1.00 89.56 111 SER A O 1
ATOM 866 N N . GLY A 1 112 ? 20.327 0.281 -22.571 1.00 90.81 112 GLY A N 1
ATOM 867 C CA . GLY A 1 112 ? 19.317 -0.155 -21.629 1.00 90.81 112 GLY A CA 1
ATOM 868 C C . GLY A 1 112 ? 18.516 1.022 -21.104 1.00 90.81 112 GLY A C 1
ATOM 869 O O . GLY A 1 112 ? 19.095 2.047 -20.734 1.00 90.81 112 GLY A O 1
ATOM 870 N N . ALA A 1 113 ? 17.200 0.867 -21.022 1.00 91.88 113 ALA A N 1
ATOM 871 C CA . ALA A 1 113 ? 16.332 1.863 -20.415 1.00 91.88 113 ALA A CA 1
ATOM 872 C C . ALA A 1 113 ? 16.262 1.707 -18.889 1.00 91.88 113 ALA A C 1
ATOM 874 O O . ALA A 1 113 ? 16.521 0.627 -18.341 1.00 91.88 113 ALA A O 1
ATOM 875 N N . GLY A 1 114 ? 15.909 2.791 -18.199 1.00 92.69 114 GLY A N 1
ATOM 876 C CA . GLY A 1 114 ? 15.841 2.797 -16.746 1.00 92.69 114 GLY A CA 1
ATOM 877 C C . GLY A 1 114 ? 14.543 2.221 -16.185 1.00 92.69 114 GLY A C 1
ATOM 878 O O . GLY A 1 114 ? 13.513 2.171 -16.857 1.00 92.69 114 GLY A O 1
ATOM 879 N N . SER A 1 115 ? 14.576 1.784 -14.928 1.00 94.19 115 SER A N 1
ATOM 880 C CA . SER A 1 115 ? 13.389 1.272 -14.227 1.00 94.19 115 SER A CA 1
ATOM 881 C C . SER A 1 115 ? 12.686 2.360 -13.422 1.00 94.19 115 SER A C 1
ATOM 883 O O . SER A 1 115 ? 13.351 3.106 -12.704 1.00 94.19 115 SER A O 1
ATOM 885 N N . THR A 1 116 ? 11.353 2.383 -13.432 1.00 94.62 116 THR A N 1
ATOM 886 C CA . THR A 1 116 ? 10.582 3.264 -12.538 1.00 94.62 116 THR A CA 1
ATOM 887 C C . THR A 1 116 ? 10.363 2.586 -11.192 1.00 94.62 116 THR A C 1
ATOM 889 O O . THR A 1 116 ? 9.889 1.450 -11.135 1.00 94.62 116 THR A O 1
ATOM 892 N N . VAL A 1 117 ? 10.679 3.285 -10.101 1.00 95.56 117 VAL A N 1
ATOM 893 C CA . VAL A 1 117 ? 10.615 2.763 -8.730 1.00 95.56 117 VAL A CA 1
ATOM 894 C C . VAL A 1 117 ? 9.664 3.608 -7.894 1.00 95.56 117 VAL A C 1
ATOM 896 O O . VAL A 1 117 ? 9.852 4.814 -7.772 1.00 95.56 117 VAL A O 1
ATOM 899 N N . LEU A 1 118 ? 8.683 2.967 -7.262 1.00 93.88 118 LEU A N 1
ATOM 900 C CA . LEU A 1 118 ? 7.849 3.570 -6.224 1.00 93.88 118 LEU A CA 1
ATOM 901 C C . LEU A 1 118 ? 8.324 3.096 -4.853 1.00 93.88 118 LEU A C 1
ATOM 903 O O . LEU A 1 118 ? 8.323 1.892 -4.567 1.00 93.88 118 LEU A O 1
ATOM 907 N N . LYS A 1 119 ? 8.655 4.050 -3.988 1.00 91.56 119 LYS A N 1
ATOM 908 C CA . LYS A 1 119 ? 8.915 3.829 -2.570 1.00 91.56 119 LYS A CA 1
ATOM 909 C C . LYS A 1 119 ? 7.840 4.483 -1.718 1.00 91.56 119 LYS A C 1
ATOM 911 O O . LYS A 1 119 ? 7.382 5.581 -2.016 1.00 91.56 119 LYS A O 1
ATOM 916 N N . ILE A 1 120 ? 7.492 3.825 -0.621 1.00 86.62 120 ILE A N 1
ATOM 917 C CA . ILE A 1 120 ? 6.609 4.360 0.417 1.00 86.62 120 ILE A CA 1
ATOM 918 C C . ILE A 1 120 ? 7.265 4.075 1.761 1.00 86.62 120 ILE A C 1
ATOM 920 O O . ILE A 1 120 ? 7.725 2.956 1.984 1.00 86.62 120 ILE A O 1
ATOM 924 N N . ASN A 1 121 ? 7.368 5.074 2.639 1.00 83.56 121 ASN A N 1
ATOM 925 C CA . ASN A 1 121 ? 8.151 4.980 3.881 1.00 83.56 121 ASN A CA 1
ATOM 926 C C . ASN A 1 121 ? 9.583 4.473 3.645 1.00 83.56 121 ASN A C 1
ATOM 928 O O . ASN A 1 121 ? 10.096 3.6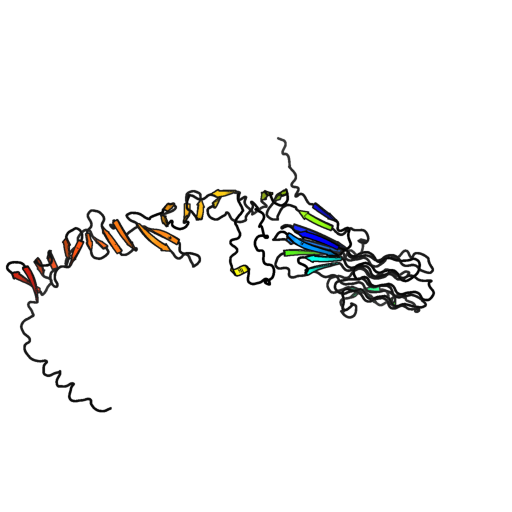46 4.397 1.00 83.56 121 ASN A O 1
ATOM 932 N N . ASN A 1 122 ? 10.212 4.934 2.559 1.00 84.19 122 ASN A N 1
ATOM 933 C CA . ASN A 1 122 ? 11.547 4.512 2.131 1.00 84.19 122 ASN A CA 1
ATOM 934 C C . ASN A 1 122 ? 11.686 3.001 1.814 1.00 84.19 122 ASN A C 1
ATOM 936 O O . ASN A 1 122 ? 12.794 2.497 1.648 1.00 84.19 122 ASN A O 1
ATOM 940 N N . GLN A 1 123 ? 10.576 2.266 1.699 1.00 87.12 123 GLN A N 1
ATOM 941 C CA . GLN A 1 123 ? 10.556 0.869 1.271 1.00 87.12 123 GLN A CA 1
ATOM 942 C C . GLN A 1 123 ? 10.113 0.776 -0.183 1.00 87.12 123 GLN A C 1
ATOM 944 O O . GLN A 1 123 ? 9.121 1.390 -0.569 1.00 87.12 123 GLN A O 1
ATOM 949 N N . VAL A 1 124 ? 10.817 -0.020 -0.988 1.00 89.94 124 VAL A N 1
ATOM 950 C CA . VAL A 1 124 ? 10.422 -0.285 -2.377 1.00 89.94 124 VAL A CA 1
ATOM 951 C C . VAL A 1 124 ? 9.107 -1.064 -2.386 1.00 89.94 124 VAL A C 1
ATOM 953 O O . VAL A 1 124 ? 9.008 -2.154 -1.816 1.00 89.94 124 VAL A O 1
ATOM 956 N N . VAL A 1 125 ? 8.098 -0.487 -3.036 1.00 89.38 125 VAL A N 1
ATOM 957 C CA . VAL A 1 125 ? 6.752 -1.056 -3.163 1.00 89.38 125 VAL A CA 1
ATOM 958 C C . VAL A 1 125 ? 6.539 -1.642 -4.544 1.00 89.38 125 VAL A C 1
ATOM 960 O O . VAL A 1 125 ? 5.996 -2.736 -4.656 1.00 89.38 125 VAL A O 1
ATOM 963 N N . ALA A 1 126 ? 6.978 -0.943 -5.588 1.00 91.38 126 ALA A N 1
ATOM 964 C CA . ALA A 1 126 ? 6.871 -1.424 -6.955 1.00 91.38 126 ALA A CA 1
ATOM 965 C C . ALA A 1 126 ? 8.075 -0.991 -7.792 1.00 91.38 126 ALA A C 1
ATOM 967 O O . ALA A 1 126 ? 8.583 0.119 -7.631 1.00 91.38 126 ALA A O 1
ATOM 968 N N . VAL A 1 127 ? 8.498 -1.866 -8.702 1.00 94.06 127 VAL A N 1
ATOM 969 C CA . VAL A 1 127 ? 9.518 -1.594 -9.719 1.00 94.06 127 VAL A CA 1
ATOM 970 C C . VAL A 1 127 ? 8.963 -2.010 -11.067 1.00 94.06 127 VAL A C 1
ATOM 972 O O . VAL A 1 127 ? 8.682 -3.191 -11.266 1.00 94.06 127 VAL A O 1
ATOM 975 N N . ALA A 1 128 ? 8.814 -1.052 -11.976 1.00 92.75 128 ALA A N 1
ATOM 976 C CA . ALA A 1 128 ? 8.500 -1.299 -13.377 1.00 92.75 128 ALA A CA 1
ATOM 977 C C . ALA A 1 128 ? 9.811 -1.389 -14.169 1.00 92.75 128 ALA A C 1
ATOM 979 O O . ALA A 1 128 ? 10.591 -0.434 -14.199 1.00 92.75 128 ALA A O 1
ATOM 980 N N . ALA A 1 129 ? 10.067 -2.549 -14.773 1.00 93.00 129 ALA A N 1
ATOM 981 C CA . ALA A 1 129 ? 11.316 -2.828 -15.477 1.00 93.00 129 ALA A CA 1
ATOM 982 C C . ALA A 1 129 ? 11.509 -1.958 -16.727 1.00 93.00 129 ALA A C 1
ATOM 984 O O . ALA A 1 129 ? 10.558 -1.701 -17.471 1.00 93.00 129 ALA A O 1
ATOM 985 N N . GLY A 1 130 ? 12.761 -1.581 -16.979 1.00 91.56 130 GLY A N 1
ATOM 986 C CA . GLY A 1 130 ? 13.189 -0.975 -18.233 1.00 91.56 130 GLY A CA 1
ATOM 987 C C . GLY A 1 130 ? 13.373 -2.017 -19.340 1.00 91.56 130 GLY A C 1
ATOM 988 O O . GLY A 1 130 ? 13.699 -3.185 -19.084 1.00 91.56 130 GLY A O 1
ATOM 989 N N . GLY A 1 131 ? 13.166 -1.584 -20.582 1.00 90.25 131 GLY A N 1
ATOM 990 C CA . GLY A 1 131 ? 13.475 -2.374 -21.772 1.00 90.25 131 GLY A CA 1
ATOM 991 C C . GLY A 1 131 ? 14.979 -2.512 -22.027 1.00 90.25 131 GLY A C 1
ATOM 992 O O . GLY A 1 131 ? 15.782 -1.677 -21.605 1.00 90.25 131 GLY A O 1
ATOM 993 N N . GLY A 1 132 ? 15.361 -3.600 -22.692 1.00 90.62 132 GLY A N 1
ATOM 994 C CA . GLY A 1 132 ? 16.727 -3.846 -23.144 1.00 90.62 132 GLY A CA 1
ATOM 995 C C . GLY A 1 132 ? 16.954 -3.408 -24.587 1.00 90.62 132 GLY A C 1
ATOM 996 O O . GLY A 1 132 ? 16.009 -3.342 -25.364 1.00 90.62 132 GLY A O 1
ATOM 997 N N . GLY A 1 133 ? 18.234 -3.222 -24.892 1.00 89.12 133 GLY A N 1
ATOM 998 C CA . GLY A 1 133 ? 18.835 -2.760 -26.129 1.00 89.12 133 GLY A CA 1
ATOM 999 C C . GLY A 1 133 ? 18.439 -3.469 -27.444 1.00 89.12 133 GLY A C 1
ATOM 1000 O O . GLY A 1 133 ? 18.408 -4.700 -27.481 1.00 89.12 133 GLY A O 1
ATOM 1001 N N . ALA A 1 134 ? 18.246 -2.725 -28.533 1.00 87.56 134 ALA A N 1
ATOM 1002 C CA . ALA A 1 134 ? 18.040 -3.143 -29.910 1.00 87.56 134 ALA A CA 1
ATOM 1003 C C . ALA A 1 134 ? 19.358 -3.146 -30.680 1.00 87.56 134 ALA A C 1
ATOM 1005 O O . ALA A 1 134 ? 20.278 -2.350 -30.454 1.00 87.56 134 ALA A O 1
ATOM 1006 N N . VAL A 1 135 ? 19.421 -4.049 -31.654 1.00 86.69 135 VAL A N 1
ATOM 1007 C CA . VAL A 1 135 ? 20.608 -4.275 -32.471 1.00 86.69 135 VAL A CA 1
ATOM 1008 C C . VAL A 1 135 ? 20.186 -4.394 -33.925 1.00 86.69 135 VAL A C 1
ATOM 1010 O O . VAL A 1 135 ? 19.603 -5.398 -34.329 1.00 86.69 135 VAL A O 1
ATOM 1013 N N . MET A 1 136 ? 20.542 -3.400 -34.739 1.00 81.00 136 MET A N 1
ATOM 1014 C CA . MET A 1 136 ? 20.275 -3.384 -36.180 1.00 81.00 136 MET A CA 1
ATOM 1015 C C . MET A 1 136 ? 18.796 -3.647 -36.520 1.00 81.00 136 MET A C 1
ATOM 1017 O O . MET A 1 136 ? 17.921 -2.834 -36.235 1.00 81.00 136 MET A O 1
ATOM 1021 N N . ASN A 1 137 ? 18.503 -4.789 -37.153 1.00 78.94 137 ASN A N 1
ATOM 1022 C CA . ASN A 1 137 ? 17.162 -5.185 -37.546 1.00 78.94 137 ASN A CA 1
ATOM 1023 C C . ASN A 1 137 ? 16.418 -6.002 -36.471 1.00 78.94 137 ASN A C 1
ATOM 1025 O O . ASN A 1 137 ? 15.302 -6.452 -36.723 1.00 78.94 137 ASN A O 1
ATOM 1029 N N . TYR A 1 138 ? 17.021 -6.204 -35.299 1.00 84.31 138 TYR A N 1
ATOM 1030 C CA . TYR A 1 138 ? 16.414 -6.901 -34.174 1.00 84.31 138 TYR A CA 1
ATOM 1031 C C . TYR A 1 138 ? 15.915 -5.897 -33.136 1.00 84.31 138 TYR A C 1
ATOM 1033 O O . TYR A 1 138 ? 16.678 -5.067 -32.637 1.00 84.31 138 TYR A O 1
ATOM 1041 N N . SER A 1 139 ? 14.632 -6.000 -32.795 1.00 85.88 139 SER A N 1
ATOM 1042 C CA . SER A 1 139 ? 14.036 -5.244 -31.693 1.00 85.88 139 SER A CA 1
ATOM 1043 C C . SER A 1 139 ? 14.642 -5.648 -30.351 1.00 85.88 139 SER A C 1
ATOM 1045 O O . SER A 1 139 ? 15.001 -6.809 -30.147 1.00 85.88 139 SER A O 1
ATOM 1047 N N . GLY A 1 140 ? 14.718 -4.690 -29.433 1.00 87.06 140 GLY A N 1
ATOM 1048 C CA . GLY A 1 140 ? 15.197 -4.932 -28.079 1.00 87.06 140 GLY A CA 1
ATOM 1049 C C . GLY A 1 140 ? 14.211 -5.732 -27.225 1.00 87.06 140 GLY A C 1
ATOM 1050 O O . GLY A 1 140 ? 13.022 -5.855 -27.540 1.00 87.06 140 GLY A O 1
ATOM 1051 N N . SER A 1 141 ? 14.709 -6.291 -26.123 1.00 89.75 141 SER A N 1
ATOM 1052 C CA . SER A 1 141 ? 13.911 -7.114 -25.206 1.00 89.75 141 SER A CA 1
ATOM 1053 C C . SER A 1 141 ? 12.923 -6.246 -24.401 1.00 89.75 141 SER A C 1
ATOM 1055 O O . SER A 1 141 ? 13.364 -5.306 -23.736 1.00 89.75 141 SER A O 1
ATOM 1057 N N . PRO A 1 142 ? 11.605 -6.529 -24.399 1.00 90.06 142 PRO A N 1
ATOM 1058 C CA . PRO A 1 142 ? 10.639 -5.786 -23.590 1.00 90.06 142 PRO A CA 1
ATOM 1059 C C . PRO A 1 142 ? 10.850 -6.041 -22.093 1.00 90.06 142 PRO A C 1
ATOM 1061 O O . PRO A 1 142 ? 11.382 -7.077 -21.714 1.00 90.06 142 PRO A O 1
ATOM 1064 N N . GLY A 1 143 ? 10.412 -5.115 -21.242 1.00 88.50 143 GLY A N 1
ATOM 1065 C CA . GLY A 1 143 ? 10.512 -5.170 -19.786 1.00 88.50 143 GLY A CA 1
ATOM 1066 C C . GLY A 1 143 ? 9.918 -6.455 -19.208 1.00 88.50 143 GLY A C 1
ATOM 1067 O O . GLY A 1 143 ? 8.809 -6.864 -19.557 1.00 88.50 143 GLY A O 1
ATOM 1068 N N . GLY A 1 144 ? 10.663 -7.095 -18.308 1.00 89.00 144 GLY A N 1
ATOM 1069 C CA . GLY A 1 144 ? 10.266 -8.340 -17.662 1.00 89.00 144 GLY A CA 1
ATOM 1070 C C . GLY A 1 144 ? 9.251 -8.138 -16.541 1.00 89.00 144 GLY A C 1
ATOM 1071 O O . GLY A 1 144 ? 9.105 -7.052 -15.977 1.00 89.00 144 GLY A O 1
ATOM 1072 N N . GLY A 1 145 ? 8.549 -9.209 -16.181 1.00 85.88 145 GLY A N 1
ATOM 1073 C CA . GLY A 1 145 ? 7.590 -9.203 -15.078 1.00 85.88 145 GLY A CA 1
ATOM 1074 C C . GLY A 1 145 ? 8.177 -9.667 -13.760 1.00 85.88 145 GLY A C 1
ATOM 1075 O O . GLY A 1 145 ? 9.387 -9.639 -13.546 1.00 85.88 145 GLY A O 1
ATOM 1076 N N . ILE A 1 146 ? 7.293 -10.083 -12.855 1.00 86.19 146 ILE A N 1
ATOM 1077 C CA . ILE A 1 146 ? 7.699 -10.627 -11.560 1.00 86.19 146 ILE A CA 1
ATOM 1078 C C . ILE A 1 146 ? 8.395 -11.969 -11.801 1.00 86.19 146 ILE A C 1
ATOM 1080 O O . ILE A 1 146 ? 7.765 -12.911 -12.277 1.00 86.19 146 ILE A O 1
ATOM 1084 N N . ASN A 1 147 ? 9.680 -12.049 -11.443 1.00 83.75 147 ASN A N 1
ATOM 1085 C CA . ASN A 1 147 ? 10.533 -13.242 -11.555 1.00 83.75 147 ASN A CA 1
ATOM 1086 C C . ASN A 1 147 ? 10.800 -13.753 -12.984 1.00 83.75 147 ASN A C 1
ATOM 1088 O O . ASN A 1 147 ? 11.233 -14.891 -13.145 1.00 83.75 147 ASN A O 1
ATOM 1092 N N . TYR A 1 148 ? 10.585 -12.937 -14.018 1.00 87.06 148 TYR A N 1
ATOM 1093 C CA . TYR A 1 148 ? 10.963 -13.297 -15.385 1.00 87.06 148 TYR A CA 1
ATOM 1094 C C . TYR A 1 148 ? 11.438 -12.086 -16.185 1.00 87.06 148 TYR A C 1
ATOM 1096 O O . TYR A 1 148 ? 11.067 -10.949 -15.896 1.00 87.06 148 TYR A O 1
ATOM 1104 N N . ASN A 1 149 ? 12.233 -12.343 -17.216 1.00 89.62 149 ASN A N 1
ATOM 1105 C CA . ASN A 1 149 ? 12.615 -11.377 -18.237 1.00 89.62 149 ASN A CA 1
ATOM 1106 C C . ASN A 1 149 ? 12.416 -11.961 -19.633 1.00 89.62 149 ASN A C 1
ATOM 1108 O O . ASN A 1 149 ? 11.911 -13.075 -19.789 1.00 89.62 149 ASN A O 1
ATOM 1112 N N . TYR A 1 150 ? 12.788 -11.182 -20.642 1.00 88.31 150 TYR A N 1
ATOM 1113 C CA . TYR A 1 150 ? 12.819 -11.639 -22.019 1.00 88.31 150 TYR A CA 1
ATOM 1114 C C . TYR A 1 150 ? 14.259 -11.742 -22.513 1.00 88.31 150 TYR A C 1
ATOM 1116 O O . TYR A 1 150 ? 15.087 -10.858 -22.266 1.00 88.31 150 TYR A O 1
ATOM 1124 N N . VAL A 1 151 ? 14.547 -12.855 -23.185 1.00 88.00 151 VAL A N 1
ATOM 1125 C CA . VAL A 1 151 ? 15.876 -13.226 -23.680 1.00 88.00 151 VAL A CA 1
ATOM 1126 C C . VAL A 1 151 ? 15.744 -13.757 -25.100 1.00 88.00 151 VAL A C 1
ATOM 1128 O O . VAL A 1 151 ? 14.786 -14.459 -25.422 1.00 88.00 151 VAL A O 1
ATOM 1131 N N . PHE A 1 152 ? 16.721 -13.461 -25.953 1.00 85.19 152 PHE A N 1
ATOM 1132 C CA . PHE A 1 152 ? 16.804 -14.062 -27.278 1.00 85.19 152 PHE A CA 1
ATOM 1133 C C . PHE A 1 152 ? 17.462 -15.442 -27.211 1.00 85.19 152 PHE A C 1
ATOM 1135 O O . PHE A 1 152 ? 18.640 -15.571 -26.884 1.00 85.19 152 PHE A O 1
ATOM 1142 N N . VAL A 1 153 ? 16.704 -16.478 -27.569 1.00 81.94 153 VAL A N 1
ATOM 1143 C CA . VAL A 1 153 ? 17.174 -17.865 -27.679 1.00 81.94 153 VAL A CA 1
ATOM 1144 C C . VAL A 1 153 ? 16.828 -18.372 -29.077 1.00 81.94 153 VAL A C 1
ATOM 1146 O O . VAL A 1 153 ? 15.692 -18.236 -29.530 1.00 81.94 153 VAL A O 1
ATOM 1149 N N . ASN A 1 154 ? 17.807 -18.937 -29.791 1.00 81.50 154 ASN A N 1
ATOM 1150 C CA . ASN A 1 154 ? 17.635 -19.447 -31.162 1.00 81.50 154 ASN A CA 1
ATOM 1151 C C . ASN A 1 154 ? 16.970 -18.433 -32.120 1.00 81.50 154 ASN A C 1
ATOM 1153 O O . ASN A 1 154 ? 16.065 -18.781 -32.871 1.00 81.50 154 ASN A O 1
ATOM 1157 N N . ASN A 1 155 ? 17.397 -17.168 -32.069 1.00 80.44 155 ASN A N 1
ATOM 1158 C CA . ASN A 1 155 ? 16.845 -16.045 -32.844 1.00 80.44 155 ASN A CA 1
ATOM 1159 C C . ASN A 1 155 ? 15.376 -15.690 -32.569 1.00 80.44 155 ASN A C 1
ATOM 1161 O O . ASN A 1 155 ? 14.769 -14.954 -33.343 1.00 80.44 155 ASN A O 1
ATOM 1165 N N . SER A 1 156 ? 14.811 -16.175 -31.467 1.00 83.44 156 SER A N 1
ATOM 1166 C CA . SER A 1 156 ? 13.450 -15.854 -31.042 1.00 83.44 156 SER A CA 1
ATOM 1167 C C . SER A 1 156 ? 13.464 -15.239 -29.650 1.00 83.44 156 SER A C 1
ATOM 1169 O O . SER A 1 156 ? 14.217 -15.681 -28.781 1.00 83.44 156 SER A O 1
ATOM 1171 N N . LEU A 1 157 ? 12.645 -14.211 -29.441 1.00 85.75 157 LEU A N 1
ATOM 1172 C CA . LEU A 1 157 ? 12.434 -13.640 -28.118 1.00 85.75 157 LEU A CA 1
ATOM 1173 C C . LEU A 1 157 ? 11.594 -14.616 -27.291 1.00 85.75 157 LEU A C 1
ATOM 1175 O O . LEU A 1 157 ? 10.520 -15.033 -27.723 1.00 85.75 157 LEU A O 1
ATOM 1179 N N . GLN A 1 158 ? 12.076 -14.975 -26.107 1.00 88.81 158 GLN A N 1
ATOM 1180 C CA . GLN A 1 158 ? 11.397 -15.904 -25.213 1.00 88.81 158 GLN A CA 1
ATOM 1181 C C . GLN A 1 158 ? 11.341 -15.346 -23.797 1.00 88.81 158 GLN A C 1
ATOM 1183 O O . GLN A 1 158 ? 12.291 -14.728 -23.310 1.00 88.81 158 GLN A O 1
ATOM 1188 N N . LYS A 1 159 ? 10.219 -15.605 -23.122 1.00 89.56 159 LYS A N 1
ATOM 1189 C CA . LYS A 1 159 ? 10.091 -15.397 -21.682 1.00 89.56 159 LYS A CA 1
ATOM 1190 C C . LYS A 1 159 ? 11.010 -16.383 -20.959 1.00 89.56 159 LYS A C 1
ATOM 1192 O O . LYS A 1 159 ? 10.973 -17.579 -21.243 1.00 89.56 159 LYS A O 1
ATOM 1197 N N . ASN A 1 160 ? 11.781 -15.894 -19.998 1.00 87.50 160 ASN A N 1
ATOM 1198 C CA . ASN A 1 160 ? 12.724 -16.698 -19.240 1.00 87.50 160 ASN A CA 1
ATOM 1199 C C . ASN A 1 160 ? 12.647 -16.399 -17.738 1.00 87.50 160 ASN A C 1
ATOM 1201 O O . ASN A 1 160 ? 12.643 -15.248 -17.311 1.00 87.50 160 ASN A O 1
ATOM 1205 N N . GLU A 1 161 ? 12.608 -17.461 -16.938 1.00 89.44 161 GLU A N 1
ATOM 1206 C CA . GLU A 1 161 ? 12.527 -17.416 -15.469 1.00 89.44 161 GLU A CA 1
ATOM 1207 C C . GLU A 1 161 ? 13.860 -17.810 -14.808 1.00 89.44 161 GLU A C 1
ATOM 1209 O O . GLU A 1 161 ? 14.006 -17.782 -13.585 1.00 89.44 161 GLU A O 1
ATOM 1214 N N . ASN A 1 162 ? 14.868 -18.179 -15.604 1.00 86.12 162 ASN A N 1
ATOM 1215 C CA . ASN A 1 162 ? 16.153 -18.617 -15.086 1.00 86.12 162 ASN A CA 1
ATOM 1216 C C . ASN A 1 162 ? 16.971 -17.433 -14.536 1.00 86.12 162 ASN A C 1
ATOM 1218 O O . ASN A 1 162 ? 17.396 -16.549 -15.280 1.00 86.12 162 ASN A O 1
ATOM 1222 N N . ARG A 1 163 ? 17.260 -17.481 -13.227 1.00 81.25 163 ARG A N 1
ATOM 1223 C CA . ARG A 1 163 ? 18.065 -16.504 -12.467 1.00 81.25 163 ARG A CA 1
ATOM 1224 C C . ARG A 1 163 ? 19.427 -16.177 -13.092 1.00 81.25 163 ARG A C 1
ATOM 1226 O O . ARG A 1 163 ? 19.919 -15.078 -12.871 1.00 81.25 163 ARG A O 1
ATOM 1233 N N . LEU A 1 164 ? 20.019 -17.089 -13.867 1.00 82.50 164 LEU A N 1
ATOM 1234 C CA . LEU A 1 164 ? 21.301 -16.869 -14.551 1.00 82.50 164 LEU A CA 1
ATOM 1235 C C . LEU A 1 164 ? 21.243 -15.792 -15.640 1.00 82.50 164 LEU A C 1
ATOM 1237 O O . LEU A 1 164 ? 22.291 -15.344 -16.088 1.00 82.50 164 LEU A O 1
ATOM 1241 N N . PHE A 1 165 ? 20.044 -15.388 -16.067 1.00 80.25 165 PHE A N 1
ATOM 1242 C CA . PHE A 1 165 ? 19.836 -14.359 -17.086 1.00 80.25 165 PHE A CA 1
ATOM 1243 C C . PHE A 1 165 ? 19.496 -12.991 -16.492 1.00 80.25 165 PHE A C 1
ATOM 1245 O O . PHE A 1 165 ? 18.936 -12.138 -17.176 1.00 80.25 165 PHE A O 1
ATOM 1252 N N . PHE A 1 166 ? 19.838 -12.784 -15.223 1.00 85.62 166 PHE A N 1
ATOM 1253 C CA . PHE A 1 166 ? 19.693 -11.517 -14.526 1.00 85.62 166 PHE A CA 1
ATOM 1254 C C . PHE A 1 166 ? 21.036 -11.051 -13.976 1.00 85.62 166 PHE A C 1
ATOM 1256 O O . PHE A 1 166 ? 21.889 -11.853 -13.594 1.00 85.62 166 PHE A O 1
ATOM 1263 N N . SER A 1 167 ? 21.182 -9.738 -13.873 1.00 85.62 167 SER A N 1
ATOM 1264 C CA . SER A 1 167 ? 22.169 -9.108 -13.011 1.00 85.62 167 SER A CA 1
ATOM 1265 C C . SER A 1 167 ? 21.860 -9.425 -11.544 1.00 85.62 167 SER A C 1
ATOM 1267 O O . SER A 1 167 ? 20.703 -9.561 -11.139 1.00 85.62 167 SER A O 1
ATOM 1269 N N . SER A 1 168 ? 22.904 -9.510 -10.720 1.00 83.44 168 SER A N 1
ATOM 1270 C CA . SER A 1 168 ? 22.766 -9.604 -9.264 1.00 83.44 168 SER A CA 1
ATOM 1271 C C . SER A 1 168 ? 22.397 -8.267 -8.607 1.00 83.44 168 SER A C 1
ATOM 1273 O O . SER A 1 168 ? 22.283 -8.209 -7.385 1.00 83.44 168 SER A O 1
ATOM 1275 N N . SER A 1 169 ? 22.251 -7.196 -9.392 1.00 90.50 169 SER A N 1
ATOM 1276 C CA . SER A 1 169 ? 21.879 -5.852 -8.947 1.00 90.50 169 SER A CA 1
ATOM 1277 C C . SER A 1 169 ? 20.706 -5.299 -9.760 1.00 90.50 169 SER A C 1
ATOM 1279 O O . SER A 1 169 ? 20.314 -5.867 -10.777 1.00 90.50 169 SER A O 1
ATOM 1281 N N . GLU A 1 170 ? 20.165 -4.159 -9.335 1.00 92.88 170 GLU A N 1
ATOM 1282 C CA . GLU A 1 170 ? 19.171 -3.371 -10.082 1.00 92.88 170 GLU A CA 1
ATOM 1283 C C . GLU A 1 170 ? 19.681 -2.799 -11.420 1.00 92.88 170 GLU A C 1
ATOM 1285 O O . GLU A 1 170 ? 18.882 -2.421 -12.281 1.00 92.88 170 GLU A O 1
ATOM 1290 N N . PHE A 1 171 ? 21.006 -2.755 -11.607 1.00 95.56 171 PHE A N 1
ATOM 1291 C CA . PHE A 1 171 ? 21.660 -2.220 -12.798 1.00 95.56 171 PHE A CA 1
ATOM 1292 C C . PHE A 1 171 ? 21.625 -3.221 -13.947 1.00 95.56 171 PHE A C 1
ATOM 1294 O O . PHE A 1 171 ? 22.067 -4.367 -13.813 1.00 95.56 171 PHE A O 1
ATOM 1301 N N . GLY A 1 172 ? 21.139 -2.760 -15.097 1.00 93.38 172 GLY A N 1
ATOM 1302 C CA . GLY A 1 172 ? 21.286 -3.458 -16.359 1.00 93.38 172 GLY A CA 1
ATOM 1303 C C . GLY A 1 172 ? 22.757 -3.562 -16.755 1.00 93.38 172 GLY A C 1
ATOM 1304 O O . GLY A 1 172 ? 23.521 -2.602 -16.657 1.00 93.38 172 GLY A O 1
ATOM 1305 N N . GLY A 1 173 ? 23.168 -4.747 -17.199 1.00 94.50 173 GLY A N 1
ATOM 1306 C CA . GLY A 1 173 ? 24.514 -4.992 -17.693 1.00 94.50 173 GLY A CA 1
ATOM 1307 C C . GLY A 1 173 ? 24.846 -4.154 -18.929 1.00 94.50 173 GLY A C 1
ATOM 1308 O O . GLY A 1 173 ? 24.025 -3.978 -19.833 1.00 94.50 173 GLY A O 1
ATOM 1309 N N . ASN A 1 174 ? 26.086 -3.673 -18.982 1.00 94.19 174 ASN A N 1
ATOM 1310 C CA . ASN A 1 174 ? 26.605 -2.956 -20.140 1.00 94.19 174 ASN A CA 1
ATOM 1311 C C . ASN A 1 174 ? 26.869 -3.923 -21.298 1.00 94.19 174 ASN A C 1
ATOM 1313 O O . ASN A 1 174 ? 27.365 -5.033 -21.097 1.00 94.19 174 ASN A O 1
ATOM 1317 N N . GLY A 1 175 ? 26.573 -3.474 -22.512 1.00 92.56 175 GLY A N 1
ATOM 1318 C CA . GLY A 1 175 ? 26.940 -4.171 -23.732 1.00 92.56 175 GLY A CA 1
ATOM 1319 C C . GLY A 1 175 ? 28.452 -4.183 -23.944 1.00 92.56 175 GLY A C 1
ATOM 1320 O O . GLY A 1 175 ? 29.167 -3.248 -23.577 1.00 92.56 175 GLY A O 1
ATOM 1321 N N . THR A 1 176 ? 28.959 -5.254 -24.546 1.00 94.56 176 THR A N 1
ATOM 1322 C CA . THR A 1 176 ? 30.397 -5.397 -24.817 1.00 94.56 176 THR A CA 1
ATOM 1323 C C . THR A 1 176 ? 30.777 -4.749 -26.149 1.00 94.56 176 THR A C 1
ATOM 1325 O O . THR A 1 176 ? 30.059 -4.854 -27.145 1.00 94.56 176 THR A O 1
ATOM 1328 N N . SER A 1 177 ? 31.913 -4.052 -26.179 1.00 91.25 177 SER A N 1
ATOM 1329 C CA . SER A 1 177 ? 32.436 -3.429 -27.402 1.00 91.25 177 SER A CA 1
ATOM 1330 C C . SER A 1 177 ? 32.901 -4.478 -28.417 1.00 91.25 177 SER A C 1
ATOM 1332 O O . SER A 1 177 ? 33.334 -5.567 -28.040 1.00 91.25 177 SER A O 1
ATOM 1334 N N . SER A 1 178 ? 32.836 -4.151 -29.708 1.00 90.00 178 SER A N 1
ATOM 1335 C CA . SER A 1 178 ? 33.246 -5.047 -30.797 1.00 90.00 178 SER A CA 1
ATOM 1336 C C . SER A 1 178 ? 33.776 -4.258 -31.995 1.00 90.00 178 SER A C 1
ATOM 1338 O O . SER A 1 178 ? 33.410 -3.100 -32.195 1.00 90.00 178 SER A O 1
ATOM 1340 N N . GLU A 1 179 ? 34.619 -4.894 -32.810 1.00 85.94 179 GLU A N 1
ATOM 1341 C CA . GLU A 1 179 ? 35.035 -4.377 -34.124 1.00 85.94 179 GLU A CA 1
ATOM 1342 C C . GLU A 1 179 ? 33.889 -4.423 -35.147 1.00 85.94 179 GLU A C 1
ATOM 1344 O O . GLU A 1 179 ? 33.839 -3.593 -36.047 1.00 85.94 179 GLU A O 1
ATOM 1349 N N . CYS A 1 180 ? 32.930 -5.339 -34.965 1.00 85.62 180 CYS A N 1
ATOM 1350 C CA . CYS A 1 180 ? 31.785 -5.518 -35.854 1.00 85.62 180 CYS A CA 1
ATOM 1351 C C . CYS A 1 180 ? 30.502 -4.920 -35.254 1.00 85.62 180 CYS A C 1
ATOM 1353 O O . CYS A 1 180 ? 30.268 -3.712 -35.327 1.00 85.62 180 CYS A O 1
ATOM 1355 N N . ILE A 1 181 ? 29.644 -5.768 -34.671 1.00 88.12 181 ILE A N 1
ATOM 1356 C CA . ILE A 1 181 ? 28.386 -5.366 -34.046 1.00 88.12 181 ILE A CA 1
ATOM 1357 C C . ILE A 1 181 ? 28.593 -5.343 -32.530 1.00 88.12 181 ILE A C 1
ATOM 1359 O O . ILE A 1 181 ? 28.812 -6.408 -31.944 1.00 88.12 181 ILE A O 1
ATOM 1363 N N . PRO A 1 182 ? 28.563 -4.166 -31.882 1.00 91.12 182 PRO A N 1
ATOM 1364 C CA . PRO A 1 182 ? 28.665 -4.084 -30.431 1.00 91.12 182 PRO A CA 1
ATOM 1365 C C . PRO A 1 182 ? 27.428 -4.679 -29.750 1.00 91.12 182 PRO A C 1
ATOM 1367 O O . PRO A 1 182 ? 26.352 -4.757 -30.337 1.00 91.12 182 PRO A O 1
ATOM 1370 N N . GLY A 1 183 ? 27.586 -5.102 -28.499 1.00 92.50 183 GLY A N 1
ATOM 1371 C CA . GLY A 1 183 ? 26.476 -5.544 -27.666 1.00 92.50 183 GLY A CA 1
ATOM 1372 C C . GLY A 1 183 ? 25.625 -4.370 -27.194 1.00 92.50 183 GLY A C 1
ATOM 1373 O O . GLY A 1 183 ? 26.152 -3.304 -26.875 1.00 92.50 183 GLY A O 1
ATOM 1374 N N . SER A 1 184 ? 24.315 -4.560 -27.126 1.00 91.75 184 SER A N 1
ATOM 1375 C CA . SER A 1 184 ? 23.375 -3.559 -26.632 1.00 91.75 184 SER A CA 1
ATOM 1376 C C . SER A 1 184 ? 23.331 -3.520 -25.100 1.00 91.75 184 SER A C 1
ATOM 1378 O O . SER A 1 184 ? 23.761 -4.461 -24.424 1.00 91.75 184 SER A O 1
ATOM 1380 N N . GLY A 1 185 ? 22.850 -2.413 -24.536 1.00 92.94 185 GLY A N 1
ATOM 1381 C CA . GLY A 1 185 ? 22.740 -2.243 -23.082 1.00 92.94 185 GLY A CA 1
ATOM 1382 C C . GLY A 1 185 ? 21.467 -2.872 -22.515 1.00 92.94 185 GLY A C 1
ATOM 1383 O O . GLY A 1 185 ? 20.408 -2.780 -23.126 1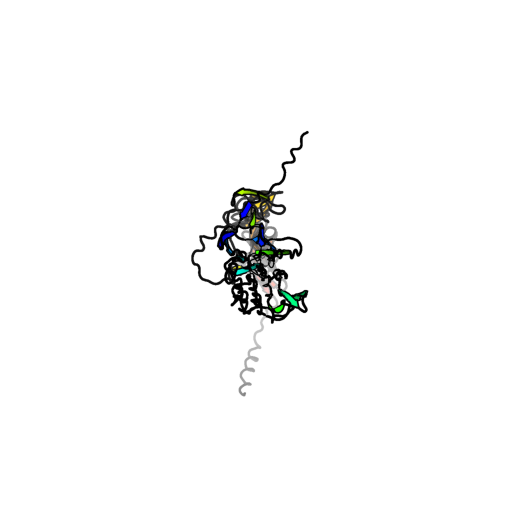.00 92.94 185 GLY A O 1
ATOM 1384 N N . ALA A 1 186 ? 21.541 -3.496 -21.340 1.00 93.88 186 ALA A N 1
ATOM 1385 C CA . ALA A 1 186 ? 20.393 -4.176 -20.739 1.00 93.88 186 ALA A CA 1
ATOM 1386 C C . ALA A 1 186 ? 19.494 -3.251 -19.912 1.00 93.88 186 ALA A C 1
ATOM 1388 O O . ALA A 1 186 ? 19.969 -2.296 -19.301 1.00 93.88 186 ALA A O 1
ATOM 1389 N N . GLY A 1 187 ? 18.203 -3.571 -19.833 1.00 93.00 187 GLY A N 1
ATOM 1390 C CA . GLY A 1 187 ? 17.245 -2.786 -19.049 1.00 93.00 187 GLY A CA 1
ATOM 1391 C C . GLY A 1 187 ? 17.481 -2.880 -17.538 1.00 93.00 187 GLY A C 1
ATOM 1392 O O . GLY A 1 187 ? 17.833 -3.946 -17.021 1.00 93.00 187 GLY A O 1
ATOM 1393 N N . GLY A 1 188 ? 17.259 -1.774 -16.826 1.00 94.44 188 GLY A N 1
ATOM 1394 C CA . GLY A 1 188 ? 17.233 -1.746 -15.361 1.00 94.44 188 GLY A CA 1
ATOM 1395 C C . GLY A 1 188 ? 15.985 -2.431 -14.792 1.00 94.44 188 GLY A C 1
ATOM 1396 O O . GLY A 1 188 ? 14.977 -2.610 -15.483 1.00 94.44 188 GLY A O 1
ATOM 1397 N N . GLY A 1 189 ? 16.013 -2.815 -13.519 1.00 94.25 189 GLY A N 1
ATOM 1398 C CA . GLY A 1 189 ? 14.858 -3.448 -12.877 1.00 94.25 189 GLY A CA 1
ATOM 1399 C C . GLY A 1 189 ? 15.093 -3.784 -11.414 1.00 94.25 189 GLY A C 1
ATOM 1400 O O . GLY A 1 189 ? 16.053 -3.324 -10.809 1.00 94.25 189 GLY A O 1
ATOM 1401 N N . TYR A 1 190 ? 14.223 -4.616 -10.843 1.00 93.75 190 TYR A N 1
ATOM 1402 C CA . TYR A 1 190 ? 14.447 -5.181 -9.509 1.00 93.75 190 TYR A CA 1
ATOM 1403 C C . TYR A 1 190 ? 15.664 -6.108 -9.505 1.00 93.75 190 TYR A C 1
ATOM 1405 O O . TYR A 1 190 ? 16.518 -6.037 -8.629 1.00 93.75 190 TYR A O 1
ATOM 1413 N N . LEU A 1 191 ? 15.754 -6.933 -10.545 1.00 94.38 191 LEU A N 1
ATOM 1414 C CA . LEU A 1 191 ? 17.001 -7.502 -11.034 1.00 94.38 191 LEU A CA 1
ATOM 1415 C C . LEU A 1 191 ? 17.201 -6.963 -12.450 1.00 94.38 191 LEU A C 1
ATOM 1417 O O . LEU A 1 191 ? 16.306 -7.119 -13.290 1.00 94.38 191 LEU A O 1
ATOM 1421 N N . GLY A 1 192 ? 18.333 -6.314 -12.701 1.00 94.19 192 GLY A N 1
ATOM 1422 C CA . GLY A 1 192 ? 18.698 -5.794 -14.013 1.00 94.19 192 GLY A CA 1
ATOM 1423 C C . GLY A 1 192 ? 18.918 -6.914 -15.030 1.00 94.19 192 GLY A C 1
ATOM 1424 O O . GLY A 1 192 ? 19.108 -8.079 -14.671 1.00 94.19 192 GLY A O 1
ATOM 1425 N N . GLY A 1 193 ? 18.872 -6.576 -16.314 1.00 94.06 193 GLY A N 1
ATOM 1426 C CA . GLY A 1 193 ? 19.188 -7.518 -17.386 1.00 94.06 193 GLY A CA 1
ATOM 1427 C C . GLY A 1 193 ? 20.694 -7.732 -17.586 1.00 94.06 193 GLY A C 1
ATOM 1428 O O . GLY A 1 193 ? 21.524 -7.047 -16.991 1.00 94.06 193 GLY A O 1
ATOM 1429 N N . ILE A 1 194 ? 21.053 -8.661 -18.470 1.00 94.56 194 ILE A N 1
ATOM 1430 C CA . ILE A 1 194 ? 22.424 -8.928 -18.916 1.00 94.56 194 ILE A CA 1
ATOM 1431 C C . ILE A 1 194 ? 22.679 -8.217 -20.245 1.00 94.56 194 ILE A C 1
ATOM 1433 O O . ILE A 1 194 ? 21.869 -8.301 -21.171 1.00 94.56 194 ILE A O 1
ATOM 1437 N N . GLY A 1 195 ? 23.806 -7.507 -20.323 1.00 93.50 195 GLY A N 1
ATOM 1438 C CA . GLY A 1 195 ? 24.232 -6.781 -21.519 1.00 93.50 195 GLY A CA 1
ATOM 1439 C C . GLY A 1 195 ? 24.570 -7.714 -22.678 1.00 93.50 195 GLY A C 1
ATOM 1440 O O . GLY A 1 195 ? 24.975 -8.860 -22.481 1.00 93.50 195 GLY A O 1
ATOM 1441 N N . GLY A 1 196 ? 24.404 -7.217 -23.899 1.00 93.19 196 GLY A N 1
ATOM 1442 C CA . GLY A 1 196 ? 24.679 -7.979 -25.107 1.00 93.19 196 GLY A CA 1
ATOM 1443 C C . GLY A 1 196 ? 26.163 -8.303 -25.290 1.00 93.19 196 GLY A C 1
ATOM 1444 O O . GLY A 1 196 ? 27.059 -7.539 -24.902 1.00 93.19 196 GLY A O 1
ATOM 1445 N N . ILE A 1 197 ? 26.432 -9.424 -25.954 1.00 93.88 197 ILE A N 1
ATOM 1446 C CA . ILE A 1 197 ? 27.776 -9.855 -26.333 1.00 93.88 197 ILE A CA 1
ATOM 1447 C C . ILE A 1 197 ? 28.017 -9.508 -27.805 1.00 93.88 197 ILE A C 1
ATOM 1449 O O . ILE A 1 197 ? 27.449 -10.134 -28.706 1.00 93.88 197 ILE A O 1
ATOM 1453 N N . GLY A 1 198 ? 28.865 -8.506 -28.043 1.00 91.38 198 GLY A N 1
ATOM 1454 C CA . GLY A 1 198 ? 29.245 -8.065 -29.377 1.00 91.38 198 GLY A CA 1
ATOM 1455 C C . GLY A 1 198 ? 29.828 -9.205 -30.214 1.00 91.38 198 GLY A C 1
ATOM 1456 O O . GLY A 1 198 ? 30.510 -10.095 -29.705 1.00 91.38 198 GLY A O 1
ATOM 1457 N N . THR A 1 199 ? 29.527 -9.210 -31.510 1.00 90.19 199 THR A N 1
ATOM 1458 C CA . THR A 1 199 ? 29.811 -10.350 -32.390 1.00 90.19 199 THR A CA 1
ATOM 1459 C C . THR A 1 199 ? 30.032 -9.923 -33.840 1.00 90.19 199 THR A C 1
ATOM 1461 O O . THR A 1 199 ? 29.430 -8.974 -34.339 1.00 90.19 199 THR A O 1
ATOM 1464 N N . CYS A 1 200 ? 30.882 -10.673 -34.541 1.00 87.56 200 CYS A N 1
ATOM 1465 C CA . CYS A 1 200 ? 31.047 -10.606 -35.996 1.00 87.56 200 CYS A CA 1
ATOM 1466 C C . CYS A 1 200 ? 30.291 -11.729 -36.726 1.00 87.56 200 CYS A C 1
ATOM 1468 O O . CYS A 1 200 ? 30.275 -11.774 -37.954 1.00 87.56 200 CYS A O 1
ATOM 1470 N N . LYS A 1 201 ? 29.682 -12.664 -35.986 1.00 86.81 201 LYS A N 1
ATOM 1471 C CA . LYS A 1 201 ? 29.077 -13.877 -36.534 1.00 86.81 201 LYS A CA 1
ATOM 1472 C C . LYS A 1 201 ? 27.566 -13.715 -36.661 1.00 86.81 201 LYS A C 1
ATOM 1474 O O . LYS A 1 201 ? 26.882 -13.487 -35.669 1.00 86.81 201 LYS A O 1
ATOM 1479 N N . PHE A 1 202 ? 27.058 -13.893 -37.877 1.00 82.88 202 PHE A N 1
ATOM 1480 C CA . PHE A 1 202 ? 25.624 -13.998 -38.133 1.00 82.88 202 PHE A CA 1
ATOM 1481 C C . PHE A 1 202 ? 25.082 -15.349 -37.614 1.00 82.88 202 PHE A C 1
ATOM 1483 O O . PHE A 1 202 ? 25.741 -16.373 -37.831 1.00 82.88 202 PHE A O 1
ATOM 1490 N N . PRO A 1 203 ? 23.892 -15.400 -36.981 1.00 83.06 203 PRO A N 1
ATOM 1491 C CA . PRO A 1 203 ? 22.994 -14.288 -36.644 1.00 83.06 203 PRO A CA 1
ATOM 1492 C C . PRO A 1 203 ? 23.494 -13.462 -35.444 1.00 83.06 203 PRO A C 1
ATOM 1494 O O . PRO A 1 203 ? 24.029 -14.001 -34.481 1.00 83.06 203 PRO A O 1
ATOM 1497 N N . TYR A 1 204 ? 23.283 -12.142 -35.485 1.00 87.44 204 TYR A N 1
ATOM 1498 C CA . TYR A 1 204 ? 23.827 -11.183 -34.507 1.00 87.44 204 TYR A CA 1
ATOM 1499 C C . TYR A 1 204 ? 23.060 -11.111 -33.177 1.00 87.44 204 TYR A C 1
ATOM 1501 O O . TYR A 1 204 ? 23.199 -10.160 -32.416 1.00 87.44 204 TYR A O 1
ATOM 1509 N N . THR A 1 205 ? 22.234 -12.107 -32.876 1.00 87.81 205 THR A N 1
ATOM 1510 C CA . THR A 1 205 ? 21.313 -12.081 -31.733 1.00 87.81 205 THR A CA 1
ATOM 1511 C C . THR A 1 205 ? 22.022 -12.176 -30.389 1.00 87.81 205 THR A C 1
ATOM 1513 O O . THR A 1 205 ? 21.441 -11.800 -29.381 1.00 87.81 205 THR A O 1
ATOM 1516 N N . SER A 1 206 ? 23.281 -12.627 -30.353 1.00 89.25 206 SER A N 1
ATOM 1517 C CA . SER A 1 206 ? 24.096 -12.578 -29.134 1.00 89.25 206 SER A CA 1
ATOM 1518 C C . SER A 1 206 ? 24.401 -11.148 -28.688 1.00 89.25 206 SER A C 1
ATOM 1520 O O . SER A 1 206 ? 24.665 -10.934 -27.510 1.00 89.25 206 SER A O 1
ATOM 1522 N N . ALA A 1 207 ? 24.358 -10.178 -29.609 1.00 91.69 207 ALA A N 1
ATOM 1523 C CA . ALA A 1 207 ? 24.547 -8.770 -29.292 1.00 91.69 207 ALA A CA 1
ATOM 1524 C C . ALA A 1 207 ? 23.308 -8.142 -28.639 1.00 91.69 207 ALA A C 1
ATOM 1526 O O . ALA A 1 207 ? 23.425 -7.043 -28.109 1.00 91.69 207 ALA A O 1
ATOM 1527 N N . LEU A 1 208 ? 22.151 -8.814 -28.640 1.00 91.56 208 LEU A N 1
ATOM 1528 C CA . LEU A 1 208 ? 20.954 -8.339 -27.948 1.00 91.56 208 LEU A CA 1
ATOM 1529 C C . LEU A 1 208 ? 21.069 -8.616 -26.452 1.00 91.56 208 LEU A C 1
ATOM 1531 O O . LEU A 1 208 ? 21.345 -9.733 -26.015 1.00 91.56 208 LEU A O 1
ATOM 1535 N N . SER A 1 209 ? 20.816 -7.586 -25.664 1.00 92.69 209 SER A N 1
ATOM 1536 C CA . SER A 1 209 ? 20.715 -7.666 -24.212 1.00 92.69 209 SER A CA 1
ATOM 1537 C C . SER A 1 209 ? 19.353 -8.181 -23.750 1.00 92.69 209 SER A C 1
ATOM 1539 O O . SER A 1 209 ? 18.347 -8.090 -24.463 1.00 92.69 209 SER A O 1
ATOM 1541 N N . THR A 1 210 ? 19.292 -8.627 -22.500 1.00 93.06 210 THR A N 1
ATOM 1542 C CA . THR A 1 210 ? 18.029 -8.970 -21.839 1.00 93.06 210 THR A CA 1
ATOM 1543 C C . THR A 1 210 ? 17.383 -7.736 -21.201 1.00 93.06 210 THR A C 1
ATOM 1545 O O . THR A 1 210 ? 18.020 -6.700 -20.987 1.00 93.06 210 THR A O 1
ATOM 1548 N N . SER A 1 211 ? 16.102 -7.843 -20.862 1.00 90.31 211 SER A N 1
ATOM 1549 C CA . SER A 1 211 ? 15.416 -6.835 -20.049 1.00 90.31 211 SER A CA 1
ATOM 1550 C C . SER A 1 211 ? 15.685 -7.022 -18.551 1.00 90.31 211 SER A C 1
ATOM 1552 O O . SER A 1 211 ? 16.114 -8.099 -18.116 1.00 90.31 211 SER A O 1
ATOM 1554 N N . GLY A 1 212 ? 15.354 -6.002 -17.755 1.00 91.25 212 GLY A N 1
ATOM 1555 C CA . GLY A 1 212 ? 15.214 -6.147 -16.304 1.00 91.25 212 GLY A CA 1
ATOM 1556 C C . GLY A 1 212 ? 13.943 -6.916 -15.912 1.00 91.25 212 GLY A C 1
ATOM 1557 O O . GLY A 1 212 ? 13.123 -7.259 -16.769 1.00 91.25 212 GLY A O 1
ATOM 1558 N N . SER A 1 213 ? 13.772 -7.168 -14.611 1.00 92.62 213 SER A N 1
ATOM 1559 C CA . SER A 1 213 ? 12.543 -7.715 -14.002 1.00 92.62 213 SER A CA 1
ATOM 1560 C C . SER A 1 213 ? 11.769 -6.669 -13.210 1.00 92.62 213 SER A C 1
ATOM 1562 O O . SER A 1 213 ? 12.341 -5.722 -12.664 1.00 92.62 213 SER A O 1
ATOM 1564 N N . SER A 1 214 ? 10.456 -6.873 -13.120 1.00 92.44 214 SER A N 1
ATOM 1565 C CA . SER A 1 214 ? 9.566 -6.060 -12.292 1.00 92.44 214 SER A CA 1
ATOM 1566 C C . SER A 1 214 ? 9.391 -6.671 -10.900 1.00 92.44 214 SER A C 1
ATOM 1568 O O . SER A 1 214 ? 9.590 -7.869 -10.695 1.00 92.44 214 SER A O 1
ATOM 1570 N N . PHE A 1 215 ? 8.979 -5.857 -9.932 1.00 91.00 215 PHE A N 1
ATOM 1571 C CA . PHE A 1 215 ? 8.768 -6.289 -8.548 1.00 91.00 215 PHE A CA 1
ATOM 1572 C C . PHE A 1 215 ? 7.584 -5.577 -7.914 1.00 91.00 215 PHE A C 1
ATOM 1574 O O . PHE A 1 215 ? 7.337 -4.410 -8.209 1.00 91.00 215 PHE A O 1
ATOM 1581 N N . ILE A 1 216 ? 6.874 -6.277 -7.026 1.00 86.50 216 ILE A N 1
ATOM 1582 C CA . ILE A 1 216 ? 5.822 -5.707 -6.184 1.00 86.50 216 ILE A CA 1
ATOM 1583 C C . ILE A 1 216 ? 5.944 -6.288 -4.777 1.00 86.50 216 ILE A C 1
ATOM 1585 O O . ILE A 1 216 ? 6.009 -7.506 -4.599 1.00 86.50 216 ILE A O 1
ATOM 1589 N N . ASN A 1 217 ? 5.953 -5.414 -3.774 1.00 82.19 217 ASN A N 1
ATOM 1590 C CA . ASN A 1 217 ? 6.050 -5.806 -2.379 1.00 82.19 217 ASN A CA 1
ATOM 1591 C C . ASN A 1 217 ? 4.680 -6.172 -1.784 1.00 82.19 217 ASN A C 1
ATOM 1593 O O . ASN A 1 217 ? 3.816 -5.322 -1.582 1.00 82.19 217 ASN A O 1
ATOM 1597 N N . THR A 1 218 ? 4.585 -7.455 -1.429 1.00 67.38 218 THR A N 1
ATOM 1598 C CA . THR A 1 218 ? 3.576 -8.177 -0.638 1.00 67.38 218 THR A CA 1
ATOM 1599 C C . THR A 1 218 ? 3.086 -7.572 0.690 1.00 67.38 218 THR A C 1
ATOM 1601 O O . THR A 1 218 ? 1.957 -7.773 1.148 1.00 67.38 218 THR A O 1
ATOM 1604 N N . ASN A 1 219 ? 3.984 -6.906 1.403 1.00 63.31 219 ASN A N 1
ATOM 1605 C CA . ASN A 1 219 ? 3.936 -6.951 2.863 1.00 63.31 219 ASN A CA 1
ATOM 1606 C C . ASN A 1 219 ? 4.082 -5.556 3.471 1.00 63.31 219 ASN A C 1
ATOM 1608 O O . ASN A 1 219 ? 5.099 -5.236 4.080 1.00 63.31 219 ASN A O 1
ATOM 1612 N N . LEU A 1 220 ? 3.046 -4.725 3.325 1.00 64.38 220 LEU A N 1
ATOM 1613 C CA . LEU A 1 220 ? 2.985 -3.386 3.919 1.00 64.38 220 LEU A CA 1
ATOM 1614 C C . LEU A 1 220 ? 1.874 -3.323 4.978 1.00 64.38 220 LEU A C 1
ATOM 1616 O O . LEU A 1 220 ? 0.691 -3.279 4.657 1.00 64.38 220 LEU A O 1
ATOM 1620 N N . ASN A 1 221 ? 2.242 -3.284 6.263 1.00 54.75 221 ASN A N 1
ATOM 1621 C CA . ASN A 1 221 ? 1.282 -3.337 7.384 1.00 54.75 221 ASN A CA 1
ATOM 1622 C C . ASN A 1 221 ? 0.310 -2.132 7.431 1.00 54.75 221 ASN A C 1
ATOM 1624 O O . ASN A 1 221 ? -0.833 -2.253 7.887 1.00 54.75 221 ASN A O 1
ATOM 1628 N N . ALA A 1 222 ? 0.749 -0.971 6.934 1.00 52.84 222 ALA A N 1
ATOM 1629 C CA . ALA A 1 222 ? -0.008 0.282 6.961 1.00 52.84 222 ALA A CA 1
ATOM 1630 C C . ALA A 1 222 ? -0.906 0.509 5.726 1.00 52.84 222 ALA A C 1
ATOM 1632 O O . ALA A 1 222 ? -1.700 1.450 5.715 1.00 52.84 222 ALA A O 1
ATOM 1633 N N . ILE A 1 223 ? -0.806 -0.337 4.693 1.00 59.78 223 ILE A N 1
ATOM 1634 C CA . ILE A 1 223 ? -1.428 -0.101 3.382 1.00 59.78 223 ILE A CA 1
ATOM 1635 C C . ILE A 1 223 ? -2.085 -1.394 2.905 1.00 59.78 223 ILE A C 1
ATOM 1637 O O . ILE A 1 223 ? -1.431 -2.425 2.782 1.00 59.78 223 ILE A O 1
ATOM 1641 N N . ARG A 1 224 ? -3.388 -1.352 2.607 1.00 59.62 224 ARG A N 1
ATOM 1642 C CA . ARG A 1 224 ? -4.017 -2.430 1.827 1.00 59.62 224 ARG A CA 1
ATOM 1643 C C . ARG A 1 224 ? -3.843 -2.087 0.362 1.00 59.62 224 ARG A C 1
ATOM 1645 O O . ARG A 1 224 ? -4.154 -0.966 -0.025 1.00 59.62 224 ARG A O 1
ATOM 1652 N N . TYR A 1 225 ? -3.383 -3.022 -0.451 1.00 61.69 225 TYR A N 1
ATOM 1653 C CA . TYR A 1 225 ? -3.169 -2.743 -1.861 1.00 61.69 225 TYR A CA 1
ATOM 1654 C C . TYR A 1 225 ? -3.541 -3.932 -2.737 1.00 61.69 225 TYR A C 1
ATOM 1656 O O . TYR A 1 225 ? -3.623 -5.077 -2.296 1.00 61.69 225 TYR A O 1
ATOM 1664 N N . SER A 1 226 ? -3.806 -3.616 -3.994 1.00 58.38 226 SER A N 1
ATOM 1665 C CA . SER A 1 226 ? -3.998 -4.568 -5.081 1.00 58.38 226 SER A CA 1
ATOM 1666 C C . SER A 1 226 ? -3.303 -4.005 -6.311 1.00 58.38 226 SER A C 1
ATOM 1668 O O . SER A 1 226 ? -3.059 -2.802 -6.400 1.00 58.38 226 SER A O 1
ATOM 1670 N N . TYR A 1 227 ? -2.934 -4.853 -7.257 1.00 62.75 227 TYR A N 1
ATOM 1671 C CA . TYR A 1 227 ? -2.204 -4.407 -8.433 1.00 62.75 227 TYR A CA 1
ATOM 1672 C C . TYR A 1 227 ? -2.644 -5.174 -9.667 1.00 62.75 227 TYR A C 1
ATOM 1674 O O . TYR A 1 227 ? -3.110 -6.311 -9.589 1.00 62.75 227 TYR A O 1
ATOM 1682 N N . LYS A 1 228 ? -2.452 -4.542 -10.820 1.00 67.19 228 LYS A N 1
ATOM 1683 C CA . LYS A 1 228 ? -2.544 -5.168 -12.129 1.00 67.19 228 LYS A CA 1
ATOM 1684 C C . LYS A 1 228 ? -1.276 -4.815 -12.895 1.00 67.19 228 LYS A C 1
ATOM 1686 O O . LYS A 1 228 ? -1.035 -3.651 -13.203 1.00 67.19 228 LYS A O 1
ATOM 1691 N N . ILE A 1 229 ? -0.470 -5.825 -13.198 1.00 62.31 229 ILE A N 1
ATOM 1692 C CA . ILE A 1 229 ? 0.632 -5.671 -14.148 1.00 62.31 229 ILE A CA 1
ATOM 1693 C C . ILE A 1 229 ? 0.043 -5.903 -15.530 1.00 62.31 229 ILE A C 1
ATOM 1695 O O . ILE A 1 229 ? -0.581 -6.938 -15.770 1.00 62.31 229 ILE A O 1
ATOM 1699 N N . VAL A 1 230 ? 0.205 -4.928 -16.417 1.00 63.00 230 VAL A N 1
ATOM 1700 C CA . VAL A 1 230 ? -0.214 -5.059 -17.808 1.00 63.00 230 VAL A CA 1
ATOM 1701 C C . VAL A 1 230 ? 1.049 -5.132 -18.648 1.00 63.00 230 VAL A C 1
ATOM 1703 O O . VAL A 1 230 ? 1.792 -4.165 -18.780 1.00 63.00 230 VAL A O 1
ATOM 1706 N N . MET A 1 231 ? 1.277 -6.320 -19.196 1.00 56.72 231 MET A N 1
ATOM 1707 C CA . MET A 1 231 ? 2.330 -6.582 -20.166 1.00 56.72 231 MET A CA 1
ATOM 1708 C C . MET A 1 231 ? 1.704 -6.497 -21.547 1.00 56.72 231 MET A C 1
ATOM 1710 O O . MET A 1 231 ? 1.328 -7.514 -22.122 1.00 56.72 231 MET A O 1
ATOM 1714 N N . ASP A 1 232 ? 1.460 -5.282 -22.025 1.00 48.75 232 ASP A N 1
ATOM 1715 C CA . ASP A 1 232 ? 0.883 -5.122 -23.353 1.00 48.75 232 ASP A CA 1
ATOM 1716 C C . ASP A 1 232 ? 1.993 -5.207 -24.407 1.00 48.75 232 ASP A C 1
ATOM 1718 O O . ASP A 1 232 ? 2.792 -4.286 -24.580 1.00 48.75 232 ASP A O 1
ATOM 1722 N N . GLU A 1 233 ? 2.057 -6.346 -25.095 1.00 45.66 233 GLU A N 1
ATOM 1723 C CA . GLU A 1 233 ? 2.987 -6.588 -26.202 1.00 45.66 233 GLU A CA 1
ATOM 1724 C C . GLU A 1 233 ? 2.707 -5.660 -27.405 1.00 45.66 233 GLU A C 1
ATOM 1726 O O . GLU A 1 233 ? 3.604 -5.407 -28.213 1.00 45.66 233 GLU A O 1
ATOM 1731 N N . LEU A 1 234 ? 1.493 -5.090 -27.514 1.00 42.09 234 LEU A N 1
ATOM 1732 C CA . LEU A 1 234 ? 1.086 -4.222 -28.622 1.00 42.09 234 LEU A CA 1
ATOM 1733 C C . LEU A 1 234 ? 1.159 -2.722 -28.309 1.00 42.09 234 LEU A C 1
ATOM 1735 O O . LEU A 1 234 ? 1.514 -1.962 -29.215 1.00 42.09 234 LEU A O 1
ATOM 1739 N N . HIS A 1 235 ? 0.961 -2.275 -27.065 1.00 47.50 235 HIS A N 1
ATOM 1740 C CA . HIS A 1 235 ? 0.998 -0.841 -26.723 1.00 47.50 235 HIS A CA 1
ATOM 1741 C C . HIS A 1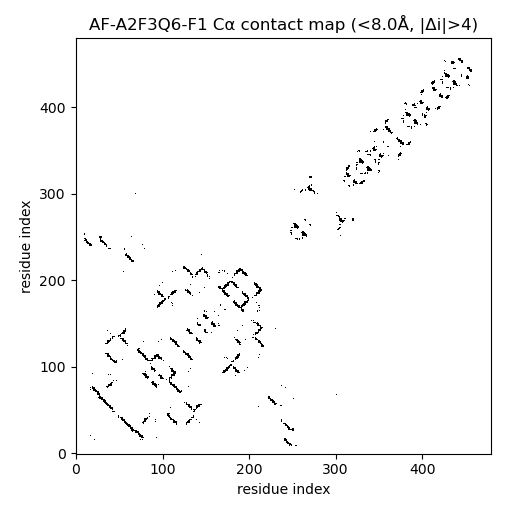 235 ? 2.406 -0.323 -26.375 1.00 47.50 235 HIS A C 1
ATOM 1743 O O . HIS A 1 235 ? 3.173 -0.927 -25.628 1.00 47.50 235 HIS A O 1
ATOM 1749 N N . SER A 1 236 ? 2.794 0.799 -26.989 1.00 49.84 236 SER A N 1
ATOM 1750 C CA . SER A 1 236 ? 4.082 1.460 -26.762 1.00 49.84 236 SER A CA 1
ATOM 1751 C C . SER A 1 236 ? 3.941 2.468 -25.624 1.00 49.84 236 SER A C 1
ATOM 1753 O O . SER A 1 236 ? 3.442 3.568 -25.834 1.00 49.84 236 SER A O 1
ATOM 1755 N N . TYR A 1 237 ? 4.411 2.109 -24.429 1.00 57.28 237 TYR A N 1
ATOM 1756 C CA . TYR A 1 237 ? 4.404 2.995 -23.256 1.00 57.28 237 TYR A CA 1
ATOM 1757 C C . TYR A 1 237 ? 5.546 4.022 -23.232 1.00 57.28 237 TYR A C 1
ATOM 1759 O O . TYR A 1 237 ? 5.677 4.773 -22.273 1.00 57.28 237 TYR A O 1
ATOM 1767 N N . ALA A 1 238 ? 6.360 4.087 -24.291 1.00 51.69 238 ALA A N 1
ATOM 1768 C CA . ALA A 1 238 ? 7.558 4.927 -24.374 1.00 51.69 238 ALA A CA 1
ATOM 1769 C C . ALA A 1 238 ? 7.291 6.439 -24.211 1.00 51.69 238 ALA A C 1
ATOM 1771 O O . ALA A 1 238 ? 8.227 7.194 -23.959 1.00 51.69 238 ALA A O 1
ATOM 1772 N N . ASN A 1 239 ? 6.028 6.859 -24.357 1.00 58.94 239 ASN A N 1
ATOM 1773 C CA . ASN A 1 239 ? 5.579 8.250 -24.286 1.00 58.94 239 ASN A CA 1
ATOM 1774 C C . ASN A 1 239 ? 4.498 8.484 -23.214 1.00 58.94 239 ASN A C 1
ATOM 1776 O O . ASN A 1 239 ? 3.946 9.583 -23.146 1.00 58.94 239 ASN A O 1
ATOM 1780 N N . GLU A 1 240 ? 4.137 7.472 -22.417 1.00 74.38 240 GLU A N 1
ATOM 1781 C CA . GLU A 1 240 ? 3.143 7.658 -21.356 1.00 74.38 240 GLU A CA 1
ATOM 1782 C C . GLU A 1 240 ? 3.806 8.199 -20.088 1.00 74.38 240 GLU A C 1
ATOM 1784 O O . GLU A 1 240 ? 4.854 7.727 -19.652 1.00 74.38 240 GLU A O 1
ATOM 1789 N N . MET A 1 241 ? 3.190 9.220 -19.491 1.00 82.44 241 MET A N 1
ATOM 1790 C CA . MET A 1 241 ? 3.725 9.854 -18.292 1.00 82.44 241 MET A CA 1
ATOM 1791 C C . MET A 1 241 ? 3.333 9.071 -17.042 1.00 82.44 241 MET A C 1
ATOM 1793 O O . MET A 1 241 ? 2.157 8.764 -16.819 1.00 82.44 241 MET A O 1
ATOM 1797 N N . ASN A 1 242 ? 4.327 8.822 -16.190 1.00 87.50 242 ASN A N 1
ATOM 1798 C CA . ASN A 1 242 ? 4.119 8.321 -14.839 1.00 87.50 242 ASN A CA 1
ATOM 1799 C C . ASN A 1 242 ? 3.196 9.274 -14.072 1.00 87.50 242 ASN A C 1
ATOM 1801 O O . ASN A 1 242 ? 3.397 10.491 -14.082 1.00 87.50 242 ASN A O 1
ATOM 1805 N N . LYS A 1 243 ? 2.173 8.728 -13.411 1.00 91.25 243 LYS A N 1
ATOM 1806 C CA . LYS A 1 243 ? 1.180 9.541 -12.701 1.00 91.25 243 LYS A CA 1
ATOM 1807 C C . LYS A 1 243 ? 0.581 8.832 -11.499 1.00 91.25 243 LYS A C 1
ATOM 1809 O O . LYS A 1 243 ? 0.548 7.603 -11.432 1.00 91.25 243 LYS A O 1
ATOM 1814 N N . MET A 1 244 ? 0.048 9.625 -10.585 1.00 90.38 244 MET A N 1
ATOM 1815 C CA . MET A 1 244 ? -0.802 9.182 -9.490 1.00 90.38 244 MET A CA 1
ATOM 1816 C C . MET A 1 244 ? -2.157 9.863 -9.606 1.00 90.38 244 MET A C 1
ATOM 1818 O O . MET A 1 244 ? -2.234 11.082 -9.730 1.00 90.38 244 MET A O 1
ATOM 1822 N N . ILE A 1 245 ? -3.219 9.072 -9.537 1.00 86.50 245 ILE A N 1
ATOM 1823 C CA . ILE A 1 245 ? -4.597 9.534 -9.444 1.00 86.50 245 ILE A CA 1
ATOM 1824 C C . ILE A 1 245 ? -5.062 9.263 -8.019 1.00 86.50 245 ILE A C 1
ATOM 1826 O O . ILE A 1 245 ? -4.895 8.157 -7.513 1.00 86.50 245 ILE A O 1
ATOM 1830 N N . TYR A 1 246 ? -5.630 10.249 -7.345 1.00 79.25 246 TYR A N 1
ATOM 1831 C CA . TYR A 1 246 ? -6.095 10.082 -5.971 1.00 79.25 246 TYR A CA 1
ATOM 1832 C C . TYR A 1 246 ? -7.324 10.941 -5.715 1.00 79.25 246 TYR A C 1
ATOM 1834 O O . TYR A 1 246 ? -7.652 11.844 -6.485 1.00 79.25 246 TYR A O 1
ATOM 1842 N N . SER A 1 247 ? -8.045 10.624 -4.645 1.00 70.62 247 SER A N 1
ATOM 1843 C CA . SER A 1 247 ? -9.134 11.469 -4.170 1.00 70.62 247 SER A CA 1
ATOM 1844 C C . SER A 1 247 ? -8.672 12.249 -2.949 1.00 70.62 247 SER A C 1
ATOM 1846 O O . SER A 1 247 ? -8.129 11.665 -2.016 1.00 70.62 247 SER A O 1
ATOM 1848 N N . ASN A 1 248 ? -8.960 13.550 -2.924 1.00 57.31 248 ASN A N 1
ATOM 1849 C CA . ASN A 1 248 ? -8.785 14.373 -1.724 1.00 57.31 248 ASN A CA 1
ATOM 1850 C C . ASN A 1 248 ? -9.733 13.985 -0.581 1.00 57.31 248 ASN A C 1
ATOM 1852 O O . ASN A 1 248 ? -9.564 14.460 0.540 1.00 57.31 248 ASN A O 1
ATOM 1856 N N . CYS A 1 249 ? -10.727 13.134 -0.848 1.00 56.28 249 CYS A N 1
ATOM 1857 C CA . CYS A 1 249 ? -11.637 12.636 0.168 1.00 56.28 249 CYS A CA 1
ATOM 1858 C C . CYS A 1 249 ? -11.073 11.355 0.793 1.00 56.28 249 CYS A C 1
ATOM 1860 O O . CYS A 1 249 ? -10.794 10.379 0.091 1.00 56.28 249 CYS A O 1
ATOM 1862 N N . GLY A 1 250 ? -10.953 11.339 2.125 1.00 55.66 250 GLY A N 1
ATOM 1863 C CA . GLY A 1 250 ? -10.598 10.130 2.869 1.00 55.66 250 GLY A CA 1
ATOM 1864 C C . GLY A 1 250 ? -11.562 8.977 2.562 1.00 55.66 250 GLY A C 1
ATOM 1865 O O . GLY A 1 250 ? -12.718 9.198 2.214 1.00 55.66 250 GLY A O 1
ATOM 1866 N N . TYR A 1 251 ? -11.123 7.724 2.706 1.00 56.38 251 TYR A N 1
ATOM 1867 C CA . TYR A 1 251 ? -11.918 6.544 2.311 1.00 56.38 251 TYR A CA 1
ATOM 1868 C C . TYR A 1 251 ? -13.290 6.422 3.001 1.00 56.38 251 TYR A C 1
ATOM 1870 O O . TYR A 1 251 ? -14.171 5.735 2.489 1.00 56.38 251 TYR A O 1
ATOM 1878 N N . MET A 1 252 ? -13.467 7.065 4.159 1.00 54.53 252 MET A N 1
ATOM 1879 C CA . MET A 1 252 ? -14.736 7.126 4.895 1.00 54.53 252 MET A CA 1
ATOM 1880 C C . MET A 1 252 ? -15.694 8.202 4.358 1.00 54.53 252 MET A C 1
ATOM 1882 O O . MET A 1 252 ? -16.759 8.413 4.934 1.00 54.53 252 MET A O 1
ATOM 1886 N N . CYS A 1 253 ? -15.309 8.905 3.292 1.00 62.22 253 CYS A N 1
ATOM 1887 C CA . CYS A 1 253 ? -15.952 10.106 2.797 1.00 62.22 253 CYS A CA 1
ATOM 1888 C C . CYS A 1 253 ? -16.234 10.021 1.290 1.00 62.22 253 CYS A C 1
ATOM 1890 O O . CYS A 1 253 ? -15.321 9.850 0.481 1.00 62.22 253 CYS A O 1
ATOM 1892 N N . ASP A 1 254 ? -17.499 10.174 0.903 1.00 61.84 254 ASP A N 1
ATOM 1893 C CA . ASP A 1 254 ? -17.923 10.201 -0.499 1.00 61.84 254 ASP A CA 1
ATOM 1894 C C . ASP A 1 254 ? -17.996 11.622 -1.078 1.00 61.84 254 ASP A C 1
ATOM 1896 O O . ASP A 1 254 ? -17.873 11.786 -2.294 1.00 61.84 254 ASP A O 1
ATOM 1900 N N . ARG A 1 255 ? -18.134 12.651 -0.231 1.00 61.91 255 ARG A N 1
ATOM 1901 C CA . ARG A 1 255 ? -18.038 14.066 -0.625 1.00 61.91 255 ARG A CA 1
ATOM 1902 C C . ARG A 1 255 ? -17.285 14.857 0.432 1.00 61.91 255 ARG A C 1
ATOM 1904 O O . ARG A 1 255 ? -17.669 14.811 1.595 1.00 61.91 255 ARG A O 1
ATOM 1911 N N . CYS A 1 256 ? -16.265 15.601 0.028 1.00 60.59 256 CYS A N 1
ATOM 1912 C CA . CYS A 1 256 ? -15.447 16.412 0.919 1.00 60.59 256 CYS A CA 1
ATOM 1913 C C . CYS A 1 256 ? -15.223 17.818 0.354 1.00 60.59 256 CYS A C 1
ATOM 1915 O O . CYS A 1 256 ? -15.204 18.004 -0.865 1.00 60.59 256 CYS A O 1
ATOM 1917 N N . ASN A 1 257 ? -14.986 18.776 1.247 1.00 59.59 257 ASN A N 1
ATOM 1918 C CA . ASN A 1 257 ? -14.517 20.116 0.918 1.00 59.59 257 ASN A CA 1
ATOM 1919 C C . ASN A 1 257 ? -13.053 20.252 1.368 1.00 59.59 257 ASN A C 1
ATOM 1921 O O . ASN A 1 257 ? -12.751 20.682 2.481 1.00 59.59 257 ASN A O 1
ATOM 1925 N N . GLY A 1 258 ? -12.134 19.793 0.516 1.00 53.69 258 GLY A N 1
ATOM 1926 C CA . GLY A 1 258 ? -10.709 19.682 0.839 1.00 53.69 258 GLY A CA 1
ATOM 1927 C C . GLY A 1 258 ? -10.352 18.449 1.687 1.00 53.69 258 GLY A C 1
ATOM 1928 O O . GLY A 1 258 ? -11.186 17.592 1.965 1.00 53.69 258 GLY A O 1
ATOM 1929 N N . ILE A 1 259 ? -9.082 18.358 2.102 1.00 49.38 259 ILE A N 1
ATOM 1930 C CA . ILE A 1 259 ? -8.475 17.144 2.698 1.00 49.38 259 ILE A CA 1
ATOM 1931 C C . ILE A 1 259 ? -9.028 16.816 4.104 1.00 49.38 259 ILE A C 1
ATOM 1933 O O . ILE A 1 259 ? -8.916 15.685 4.573 1.00 49.38 259 ILE A O 1
ATOM 1937 N N . ARG A 1 260 ? -9.621 17.797 4.802 1.00 51.50 260 ARG A N 1
ATOM 1938 C CA . ARG A 1 260 ? -9.945 17.701 6.241 1.00 51.50 260 ARG A CA 1
ATOM 1939 C C . ARG A 1 260 ? -11.428 17.845 6.593 1.00 51.50 260 ARG A C 1
ATOM 1941 O O . ARG A 1 260 ? -11.756 17.823 7.773 1.00 51.50 260 ARG A O 1
ATOM 1948 N N . GLN A 1 261 ? -12.321 17.989 5.615 1.00 58.06 261 GLN A N 1
ATOM 1949 C CA . GLN A 1 261 ? -13.748 18.187 5.876 1.00 58.06 261 GLN A CA 1
ATOM 1950 C C . GLN A 1 261 ? -14.587 17.231 5.035 1.00 58.06 261 GLN A C 1
ATOM 1952 O O . GLN A 1 261 ? -14.624 17.341 3.812 1.00 58.06 261 GLN A O 1
ATOM 1957 N N . CYS A 1 262 ? -15.255 16.288 5.702 1.00 62.97 262 CYS A N 1
ATOM 1958 C CA . CYS A 1 262 ? -16.180 15.375 5.049 1.00 62.97 262 CYS A CA 1
ATOM 1959 C C . CYS A 1 262 ? -17.617 15.897 5.122 1.00 62.97 262 CYS A C 1
ATOM 1961 O O . CYS A 1 262 ? -18.166 16.033 6.214 1.00 62.97 262 CYS A O 1
ATOM 1963 N N . ASP A 1 263 ? -18.215 16.143 3.959 1.00 66.12 263 ASP A N 1
ATOM 1964 C CA . ASP A 1 263 ? -19.593 16.615 3.805 1.00 66.12 263 ASP A CA 1
ATOM 1965 C C . ASP A 1 263 ? -20.592 15.452 3.705 1.00 66.12 263 ASP A C 1
ATOM 1967 O O . ASP A 1 263 ? -21.761 15.604 4.056 1.00 66.12 263 ASP A O 1
ATOM 1971 N N . LEU A 1 264 ? -20.152 14.287 3.211 1.00 65.56 264 LEU A N 1
ATOM 1972 C CA . LEU A 1 264 ? -20.968 13.076 3.104 1.00 65.56 264 LEU A CA 1
ATOM 1973 C C . LEU A 1 264 ? -20.132 11.827 3.384 1.00 65.56 264 LEU A C 1
ATOM 1975 O O . LEU A 1 264 ? -19.179 11.543 2.655 1.00 65.56 264 LEU A O 1
ATOM 1979 N N . CYS A 1 265 ? -20.523 11.055 4.397 1.00 63.38 265 CYS A N 1
ATOM 1980 C CA . CYS A 1 265 ? -19.869 9.794 4.725 1.00 63.38 265 CYS A CA 1
ATOM 1981 C C . CYS A 1 265 ? -20.134 8.721 3.666 1.00 63.38 265 CYS A C 1
ATOM 1983 O O . CYS A 1 265 ? -21.218 8.652 3.090 1.00 63.38 265 CYS A O 1
ATOM 1985 N N . ALA A 1 266 ? -19.136 7.870 3.434 1.00 61.50 266 ALA A N 1
ATOM 1986 C CA . ALA A 1 266 ? -19.273 6.721 2.555 1.00 61.50 266 ALA A CA 1
ATOM 1987 C C . ALA A 1 266 ? -20.241 5.680 3.136 1.00 61.50 266 ALA A C 1
ATOM 1989 O O . ALA A 1 266 ? -20.430 5.593 4.350 1.00 61.50 266 ALA A O 1
ATOM 1990 N N . SER A 1 267 ? -20.832 4.850 2.275 1.00 58.53 267 SER A N 1
ATOM 1991 C CA . SER A 1 267 ? -21.760 3.793 2.703 1.00 58.53 267 SER A CA 1
ATOM 1992 C C . SER A 1 267 ? -21.159 2.908 3.808 1.00 58.53 267 SER A C 1
ATOM 1994 O O . SER A 1 267 ? -20.092 2.316 3.638 1.00 58.53 267 SER A O 1
ATOM 1996 N N . GLY A 1 268 ? -21.860 2.797 4.940 1.00 55.22 268 GLY A N 1
ATOM 1997 C CA . GLY A 1 268 ? -21.397 2.071 6.132 1.00 55.22 268 GLY A CA 1
ATOM 1998 C C . GLY A 1 268 ? -20.646 2.922 7.167 1.00 55.22 268 GLY A C 1
ATOM 1999 O O . GLY A 1 268 ? -20.248 2.383 8.201 1.00 55.22 268 GLY A O 1
ATOM 2000 N N . TYR A 1 269 ? -20.483 4.224 6.917 1.00 59.06 269 TYR A N 1
ATOM 2001 C CA . TYR A 1 269 ? -19.928 5.214 7.843 1.00 59.06 269 TYR A CA 1
ATOM 2002 C C . TYR A 1 269 ? -20.995 6.258 8.210 1.00 59.06 269 TYR A C 1
ATOM 2004 O O . TYR A 1 269 ? -21.879 6.559 7.414 1.00 59.06 269 TYR A O 1
ATOM 2012 N N . ILE A 1 270 ? -20.927 6.789 9.431 1.00 63.03 270 ILE A N 1
ATOM 2013 C CA . ILE A 1 270 ? -21.950 7.646 10.053 1.00 63.03 270 ILE A CA 1
ATOM 2014 C C . ILE A 1 270 ? -21.333 8.997 10.386 1.00 63.03 270 ILE A C 1
ATOM 2016 O O . ILE A 1 270 ? -20.203 9.037 10.876 1.00 63.03 270 ILE A O 1
ATOM 2020 N N . TYR A 1 271 ? -22.079 10.085 10.174 1.00 64.06 271 TYR A N 1
ATOM 2021 C CA . TYR A 1 271 ? -21.588 11.418 10.501 1.00 64.06 271 TYR A CA 1
ATOM 2022 C C . TYR A 1 271 ? -21.555 11.655 12.024 1.00 64.06 271 TYR A C 1
ATOM 2024 O O . TYR A 1 271 ? -22.580 11.534 12.701 1.00 64.06 271 TYR A O 1
ATOM 2032 N N . SER A 1 272 ? -20.389 12.019 12.560 1.00 57.81 272 SER A N 1
ATOM 2033 C CA . SER A 1 272 ? -20.135 12.332 13.968 1.00 57.81 272 SER A CA 1
ATOM 2034 C C . SER A 1 272 ? -19.462 13.706 14.086 1.00 57.81 272 SER A C 1
ATOM 2036 O O . SER A 1 272 ? -18.253 13.806 13.865 1.00 57.81 272 SER A O 1
ATOM 2038 N N . PRO A 1 273 ? -20.195 14.775 14.444 1.00 50.34 273 PRO A N 1
ATOM 2039 C CA . PRO A 1 273 ? -19.587 16.079 14.700 1.00 50.34 273 PRO A CA 1
ATOM 2040 C C . PRO A 1 273 ? -18.640 16.009 15.917 1.00 50.34 273 PRO A C 1
ATOM 2042 O O . PRO A 1 273 ? -18.939 15.319 16.890 1.00 50.34 273 PRO A O 1
ATOM 2045 N N . ASN A 1 274 ? -17.516 16.739 15.873 1.00 48.97 274 ASN A N 1
ATOM 2046 C CA . ASN A 1 274 ? -16.487 16.840 16.932 1.00 48.97 274 ASN A CA 1
ATOM 2047 C C . ASN A 1 274 ? -15.578 15.609 17.108 1.00 48.97 274 ASN A C 1
ATOM 2049 O O . ASN A 1 274 ? -15.303 15.159 18.224 1.00 48.97 274 ASN A O 1
ATOM 2053 N N . PHE A 1 275 ? -15.077 15.071 15.998 1.00 47.38 275 PHE A N 1
ATOM 2054 C CA . PHE A 1 275 ? -14.136 13.952 15.988 1.00 47.38 275 PHE A CA 1
ATOM 2055 C C . PHE A 1 275 ? -12.692 14.374 16.339 1.00 47.38 275 PHE A C 1
ATOM 2057 O O . PHE A 1 275 ? -11.797 14.129 15.545 1.00 47.38 275 PHE A O 1
ATOM 2064 N N . SER A 1 276 ? -12.450 15.033 17.482 1.00 40.88 276 SER A N 1
ATOM 2065 C CA . SER A 1 276 ? -11.099 15.472 17.897 1.00 40.88 276 SER A CA 1
ATOM 2066 C C . SER A 1 276 ? -10.302 14.474 18.741 1.00 40.88 276 SER A C 1
ATOM 2068 O O . SER A 1 276 ? -9.090 14.619 18.812 1.00 40.88 276 SER A O 1
ATOM 2070 N N . ASP A 1 277 ? -10.926 13.453 19.344 1.00 34.34 277 ASP A N 1
ATOM 2071 C CA . ASP A 1 277 ? -10.270 12.685 20.427 1.00 34.34 277 ASP A CA 1
ATOM 2072 C C . ASP A 1 277 ? -10.354 11.154 20.316 1.00 34.34 277 ASP A C 1
ATOM 2074 O O . ASP A 1 277 ? -10.210 10.449 21.314 1.00 34.34 277 ASP A O 1
ATOM 2078 N N . CYS A 1 278 ? -10.559 10.578 19.128 1.00 31.72 278 CYS A N 1
ATOM 2079 C CA . CYS A 1 278 ? -10.561 9.114 18.996 1.00 31.72 278 CYS A CA 1
ATOM 2080 C C . CYS A 1 278 ? -9.155 8.550 18.720 1.00 31.72 278 CYS A C 1
ATOM 2082 O O . CYS A 1 278 ? -8.926 7.874 17.721 1.00 31.72 278 CYS A O 1
ATOM 2084 N N . CYS A 1 279 ? -8.232 8.816 19.646 1.00 31.08 279 CYS A N 1
ATOM 2085 C CA . CYS A 1 279 ? -6.975 8.085 19.811 1.00 31.08 279 CYS A CA 1
ATOM 2086 C C . CYS A 1 279 ? -6.780 7.692 21.284 1.00 31.08 279 CYS A C 1
ATOM 2088 O O . CYS A 1 279 ? -5.727 7.917 21.869 1.00 31.08 279 CYS A O 1
ATOM 2090 N N . SER A 1 280 ? -7.757 7.013 21.886 1.00 32.62 280 SER A N 1
ATOM 2091 C CA . SER A 1 280 ? -7.422 5.960 22.849 1.00 32.62 280 SER A CA 1
ATOM 2092 C C . SER A 1 280 ? -7.073 4.697 22.058 1.00 32.62 280 SER A C 1
ATOM 2094 O O . SER A 1 280 ? -7.827 3.729 21.996 1.00 32.62 280 SER A O 1
ATOM 2096 N N . VAL A 1 281 ? -5.922 4.736 21.380 1.00 32.12 281 VAL A N 1
ATOM 2097 C CA . VAL A 1 281 ? -5.276 3.517 20.888 1.00 32.12 281 VAL A CA 1
ATOM 2098 C C . VAL A 1 281 ? -4.969 2.682 22.126 1.00 32.12 281 VAL A C 1
ATOM 2100 O O . VAL A 1 281 ? -4.255 3.128 23.025 1.00 32.12 281 VAL A O 1
ATOM 2103 N N . SER A 1 282 ? -5.539 1.485 22.201 1.00 29.86 282 SER A N 1
ATOM 2104 C CA . SER A 1 282 ? -5.160 0.477 23.182 1.00 29.86 282 SER A CA 1
ATOM 2105 C C . SER A 1 282 ? -3.644 0.256 23.098 1.00 29.86 282 SER A C 1
ATOM 2107 O O . SER A 1 282 ? -3.096 -0.020 22.034 1.00 29.86 282 SER A O 1
ATOM 2109 N N . ILE A 1 283 ? -2.964 0.363 24.243 1.00 35.59 283 ILE A N 1
ATOM 2110 C CA . ILE A 1 283 ? -1.500 0.265 24.442 1.00 35.59 283 ILE A CA 1
ATOM 2111 C C . ILE A 1 283 ? -0.857 -0.988 23.793 1.00 35.59 283 ILE A C 1
ATOM 2113 O O . ILE A 1 283 ? 0.357 -1.052 23.607 1.00 35.59 283 ILE A O 1
ATOM 2117 N N . ILE A 1 284 ? -1.661 -1.972 23.392 1.00 33.41 284 ILE A N 1
ATOM 2118 C CA . ILE A 1 284 ? -1.237 -3.257 22.832 1.00 33.41 284 ILE A CA 1
ATOM 2119 C C . ILE A 1 284 ? -0.737 -3.138 21.374 1.00 33.41 284 ILE A C 1
ATOM 2121 O O . ILE A 1 284 ? 0.165 -3.881 20.988 1.00 33.41 284 ILE A O 1
ATOM 2125 N N . ASP A 1 285 ? -1.216 -2.173 20.577 1.00 30.27 285 ASP A N 1
ATOM 2126 C CA . ASP A 1 285 ? -0.851 -2.080 19.146 1.00 30.27 285 ASP A CA 1
ATOM 2127 C C . ASP A 1 285 ? 0.488 -1.356 18.868 1.00 30.27 285 ASP A C 1
ATOM 2129 O O . ASP A 1 285 ? 0.983 -1.366 17.739 1.00 30.27 285 ASP A O 1
ATOM 2133 N N . ILE A 1 286 ? 1.127 -0.763 19.886 1.00 37.25 286 ILE A N 1
ATOM 2134 C CA . ILE A 1 286 ? 2.339 0.075 19.731 1.00 37.25 286 ILE A CA 1
ATOM 2135 C C . ILE A 1 286 ? 3.648 -0.743 19.813 1.00 37.25 286 ILE A C 1
ATOM 2137 O O . ILE A 1 286 ? 4.713 -0.271 19.420 1.00 37.25 286 ILE A O 1
ATOM 2141 N N . VAL A 1 287 ? 3.609 -2.013 20.231 1.00 28.41 287 VAL A N 1
ATOM 2142 C CA . VAL A 1 287 ? 4.826 -2.799 20.549 1.00 28.41 287 VAL A CA 1
ATOM 2143 C C . VAL A 1 287 ? 5.603 -3.297 19.306 1.00 28.41 287 VAL A C 1
ATOM 2145 O O . VAL A 1 287 ? 6.551 -4.068 19.427 1.00 28.41 287 VAL A O 1
ATOM 2148 N N . LYS A 1 288 ? 5.267 -2.867 18.080 1.00 30.69 288 LYS A N 1
ATOM 2149 C CA . LYS A 1 288 ? 5.914 -3.370 16.847 1.00 30.69 288 LYS A CA 1
ATOM 2150 C C . LYS A 1 288 ? 6.510 -2.328 15.896 1.00 30.69 288 LYS A C 1
ATOM 2152 O O . LYS A 1 288 ? 6.683 -2.649 14.721 1.00 30.69 288 LYS A O 1
ATOM 2157 N N . LEU A 1 289 ? 6.896 -1.131 16.349 1.00 29.28 289 LEU A N 1
ATOM 2158 C CA . LEU A 1 289 ? 7.702 -0.226 15.511 1.00 29.28 289 LEU A CA 1
ATOM 2159 C C . LEU A 1 289 ? 8.920 0.356 16.249 1.00 29.28 289 LEU A C 1
ATOM 2161 O O . LEU A 1 289 ? 8.838 0.609 17.452 1.00 29.28 289 LEU A O 1
ATOM 2165 N N . PRO A 1 290 ? 10.069 0.531 15.560 1.00 28.78 290 PRO A N 1
ATOM 2166 C CA . PRO A 1 290 ? 11.327 0.886 16.203 1.00 28.78 290 PRO A CA 1
ATOM 2167 C C . PRO A 1 290 ? 11.271 2.303 16.773 1.00 28.78 290 PRO A C 1
ATOM 2169 O O . PRO A 1 290 ? 10.939 3.266 16.084 1.00 28.78 290 PRO A O 1
ATOM 2172 N N . LEU A 1 291 ? 11.646 2.412 18.044 1.00 35.66 291 LEU A N 1
ATOM 2173 C CA . LEU A 1 291 ? 11.851 3.659 18.765 1.00 35.66 291 LEU A CA 1
ATOM 2174 C C . LEU A 1 291 ? 13.003 4.434 18.121 1.00 35.66 291 LEU A C 1
ATOM 2176 O O . LEU A 1 291 ? 14.149 4.039 18.301 1.00 35.66 291 LEU A O 1
ATOM 2180 N N . ASN A 1 292 ? 12.707 5.507 17.383 1.00 33.56 292 ASN A N 1
ATOM 2181 C CA . ASN A 1 292 ? 13.558 6.703 17.287 1.00 33.56 292 ASN A CA 1
ATOM 2182 C C . ASN A 1 292 ? 12.922 7.784 16.402 1.00 33.56 292 ASN A C 1
ATOM 2184 O O . ASN A 1 292 ? 13.472 8.132 15.375 1.00 33.56 292 ASN A O 1
ATOM 2188 N N . HIS A 1 293 ? 11.796 8.362 16.823 1.00 31.50 293 HIS A N 1
ATOM 2189 C CA . HIS A 1 293 ? 11.501 9.777 16.568 1.00 31.50 293 HIS A CA 1
ATOM 2190 C C . HIS A 1 293 ? 10.607 10.290 17.703 1.00 31.50 293 HIS A C 1
ATOM 2192 O O . HIS A 1 293 ? 9.417 9.999 17.781 1.00 31.50 293 HIS A O 1
ATOM 2198 N N . ARG A 1 294 ? 11.224 11.011 18.646 1.00 34.53 294 ARG A N 1
ATOM 2199 C CA . ARG A 1 294 ? 10.528 11.762 19.695 1.00 34.53 294 ARG A CA 1
ATOM 2200 C C . ARG A 1 294 ? 9.921 13.023 19.076 1.00 34.53 294 ARG A C 1
ATOM 2202 O O . ARG A 1 294 ? 10.625 14.010 18.921 1.00 34.53 294 ARG A O 1
ATOM 2209 N N . ASN A 1 295 ? 8.639 12.953 18.730 1.00 30.94 295 ASN A N 1
ATOM 2210 C CA . ASN A 1 295 ? 7.640 14.018 18.885 1.00 30.94 295 ASN A CA 1
ATOM 2211 C C . ASN A 1 295 ? 6.266 13.419 18.536 1.00 30.94 295 ASN A C 1
ATOM 2213 O O . ASN A 1 295 ? 5.899 13.308 17.373 1.00 30.94 295 ASN A O 1
ATOM 2217 N N . LEU A 1 296 ? 5.526 12.955 19.551 1.00 37.75 296 LEU A N 1
ATOM 2218 C CA . LEU A 1 296 ? 4.222 12.292 19.376 1.00 37.75 296 LEU A CA 1
ATOM 2219 C C . LEU A 1 296 ? 3.059 13.271 19.108 1.00 37.75 296 LEU A C 1
ATOM 2221 O O . LEU A 1 296 ? 1.939 12.823 18.891 1.00 37.75 296 LEU A O 1
ATOM 2225 N N . ASN A 1 297 ? 3.316 14.582 19.105 1.00 29.62 297 ASN A N 1
ATOM 2226 C CA . ASN A 1 297 ? 2.293 15.619 18.924 1.00 29.62 297 ASN A CA 1
ATOM 2227 C C . ASN A 1 297 ? 2.083 16.049 17.460 1.00 29.62 297 ASN A C 1
ATOM 2229 O O . ASN A 1 297 ? 1.195 16.856 17.207 1.00 29.62 297 ASN A O 1
ATOM 2233 N N . ASP A 1 298 ? 2.850 15.508 16.506 1.00 28.75 298 ASP A N 1
ATOM 2234 C CA . ASP A 1 298 ? 2.695 15.828 15.075 1.00 28.75 298 ASP A CA 1
ATOM 2235 C C . ASP A 1 298 ? 1.805 14.826 14.312 1.00 28.75 298 ASP A C 1
ATOM 2237 O O . ASP A 1 298 ? 1.430 15.079 13.170 1.00 28.75 298 ASP A O 1
ATOM 2241 N N . TYR A 1 299 ? 1.370 13.730 14.945 1.00 32.28 299 TYR A N 1
ATOM 2242 C CA . TYR A 1 299 ? 0.368 12.815 14.381 1.00 32.28 299 TYR A CA 1
ATOM 2243 C C . TYR A 1 299 ? -1.045 13.285 14.739 1.00 32.28 299 TYR A C 1
ATOM 2245 O O . TYR A 1 299 ? -1.798 12.600 15.431 1.00 32.28 299 TYR A O 1
ATOM 2253 N N . TYR A 1 300 ? -1.408 14.479 14.270 1.00 33.81 300 TYR A N 1
ATOM 2254 C CA . TYR A 1 300 ? -2.798 14.918 14.294 1.00 33.81 300 TYR A CA 1
ATOM 2255 C C . TYR A 1 300 ? -3.612 13.984 13.399 1.00 33.81 300 TYR A C 1
ATOM 2257 O O . TYR A 1 300 ? -3.530 14.055 12.174 1.00 33.81 300 TYR A O 1
ATOM 2265 N N . THR A 1 301 ? -4.430 13.125 14.006 1.00 35.41 301 THR A N 1
ATOM 2266 C CA . THR A 1 301 ? -5.587 12.535 13.332 1.00 35.41 301 THR A CA 1
ATOM 2267 C C . THR A 1 301 ? -6.442 13.685 12.806 1.00 35.41 301 THR A C 1
ATOM 2269 O O . THR A 1 301 ? -6.961 14.455 13.617 1.00 35.41 301 THR A O 1
ATOM 2272 N N . PRO A 1 302 ? -6.591 13.867 11.486 1.00 39.72 302 PRO A N 1
ATOM 2273 C CA . PRO A 1 302 ? -7.515 14.862 10.980 1.00 39.72 302 PRO A CA 1
ATOM 2274 C C . PRO A 1 302 ? -8.923 14.404 11.361 1.00 39.72 302 PRO A C 1
ATOM 2276 O O . PRO A 1 302 ? -9.273 13.245 11.141 1.00 39.72 302 PRO A O 1
ATOM 2279 N N . ASN A 1 303 ? -9.700 15.297 11.970 1.00 43.34 303 ASN A N 1
ATOM 2280 C CA . ASN A 1 303 ? -11.087 15.076 12.368 1.00 43.34 303 ASN A CA 1
ATOM 2281 C C . ASN A 1 303 ? -11.934 14.639 11.163 1.00 43.34 303 ASN A C 1
ATOM 2283 O O . ASN A 1 303 ? -12.531 15.462 10.470 1.00 43.34 303 ASN A O 1
ATOM 2287 N N . PHE A 1 304 ? -12.016 13.337 10.904 1.00 58.53 304 PHE A N 1
ATOM 2288 C CA . PHE A 1 304 ? -13.004 12.796 9.989 1.00 58.53 304 PHE A CA 1
ATOM 2289 C C . PHE A 1 304 ? -14.308 12.700 10.758 1.00 58.53 304 PHE A C 1
ATOM 2291 O O . PHE A 1 304 ? -14.473 11.827 11.602 1.00 58.53 304 PHE A O 1
ATOM 2298 N N . ASN A 1 305 ? -15.259 13.578 10.442 1.00 63.66 305 ASN A N 1
ATOM 2299 C CA . ASN A 1 305 ? -16.619 13.516 10.973 1.00 63.66 305 ASN A CA 1
ATOM 2300 C C . ASN A 1 305 ? -17.374 12.248 10.520 1.00 63.66 305 ASN A C 1
ATOM 2302 O O . ASN A 1 305 ? -18.589 12.272 10.508 1.00 63.66 305 ASN A O 1
ATOM 2306 N N . CYS A 1 306 ? -16.712 11.166 10.103 1.00 60.72 306 CYS A N 1
ATOM 2307 C CA . CYS A 1 306 ? -17.323 9.927 9.638 1.00 60.72 306 CYS A CA 1
ATOM 2308 C C . CYS A 1 306 ? -16.693 8.740 10.359 1.00 60.72 306 CYS A C 1
ATOM 2310 O O . CYS A 1 306 ? -15.480 8.560 10.304 1.00 60.72 306 CYS A O 1
ATOM 2312 N N . SER A 1 307 ? -17.503 7.908 11.008 1.00 60.62 307 SER A N 1
ATOM 2313 C CA . SER A 1 307 ? -17.023 6.758 11.777 1.00 60.62 307 SER A CA 1
ATOM 2314 C C . SER A 1 307 ? -17.914 5.532 11.591 1.00 60.62 307 SER A C 1
ATOM 2316 O O . SER A 1 307 ? -19.081 5.623 11.219 1.00 60.62 307 SER A O 1
ATOM 2318 N N . LYS A 1 308 ? -17.361 4.340 11.847 1.00 55.31 308 LYS A N 1
ATOM 2319 C CA . LYS A 1 308 ? -18.122 3.077 11.780 1.00 55.31 308 LYS A CA 1
ATOM 2320 C C . LYS A 1 308 ? -19.008 2.851 13.017 1.00 55.31 308 LYS A C 1
ATOM 2322 O O . LYS A 1 308 ? -19.942 2.056 12.973 1.00 55.31 308 LYS A O 1
ATOM 2327 N N . LYS A 1 309 ? -18.689 3.525 14.126 1.00 58.03 309 LYS A N 1
ATOM 2328 C CA . LYS A 1 309 ? -19.418 3.502 15.400 1.00 58.03 309 LYS A CA 1
ATOM 2329 C C . LYS A 1 309 ? -19.534 4.928 15.938 1.00 58.03 309 LYS A C 1
ATOM 2331 O O . LYS A 1 309 ? -18.612 5.721 15.744 1.00 58.03 309 LYS A O 1
ATOM 2336 N N . CYS A 1 310 ? -20.632 5.229 16.620 1.00 62.78 310 CYS A N 1
ATOM 2337 C CA . CYS A 1 310 ? -20.769 6.473 17.372 1.00 62.78 310 CYS A CA 1
ATOM 2338 C C . CYS A 1 310 ? -19.793 6.500 18.566 1.00 62.78 310 CYS A C 1
ATOM 2340 O O . CYS A 1 310 ? -19.324 5.450 19.011 1.00 62.78 310 CYS A O 1
ATOM 2342 N N . ARG A 1 311 ? -19.436 7.701 19.035 1.00 65.19 311 ARG A N 1
ATOM 2343 C CA . ARG A 1 311 ? -18.540 7.921 20.184 1.00 65.19 311 ARG A CA 1
ATOM 2344 C C . ARG A 1 311 ? -19.191 7.409 21.478 1.00 65.19 311 ARG A C 1
ATOM 2346 O O . ARG A 1 311 ? -20.415 7.348 21.565 1.00 65.19 311 ARG A O 1
ATOM 2353 N N . ILE A 1 312 ? -18.379 7.139 22.501 1.00 63.47 312 ILE A N 1
ATOM 2354 C CA . ILE A 1 312 ? -18.832 7.072 23.902 1.00 63.47 312 ILE A CA 1
ATOM 2355 C C . ILE A 1 312 ? -19.690 8.319 24.204 1.00 63.47 312 ILE A C 1
ATOM 2357 O O . ILE A 1 312 ? -19.326 9.429 23.806 1.00 63.47 312 ILE A O 1
ATOM 2361 N N . ASN A 1 313 ? -20.814 8.137 24.890 1.00 69.12 313 ASN A N 1
ATOM 2362 C CA . ASN A 1 313 ? -21.892 9.104 25.120 1.00 69.12 313 ASN A CA 1
ATOM 2363 C C . ASN A 1 313 ? -22.754 9.423 23.888 1.00 69.12 313 ASN A C 1
ATOM 2365 O O . ASN A 1 313 ? -23.420 10.459 23.854 1.00 69.12 313 ASN A O 1
ATOM 2369 N N . SER A 1 314 ? -22.764 8.574 22.857 1.00 72.06 314 SER A N 1
ATOM 2370 C CA . SER A 1 314 ? -23.681 8.735 21.726 1.00 72.06 314 SER A CA 1
ATOM 2371 C C . SER A 1 314 ? -24.154 7.408 21.140 1.00 72.06 314 SER A C 1
ATOM 2373 O O . SER A 1 314 ? -23.407 6.434 21.081 1.00 72.06 314 SER A O 1
ATOM 2375 N N . TYR A 1 315 ? -25.392 7.395 20.652 1.00 75.50 315 TYR A N 1
ATOM 2376 C CA . TYR A 1 315 ? -26.023 6.241 20.021 1.00 75.50 315 TYR A CA 1
ATOM 2377 C C . TYR A 1 315 ? -26.367 6.530 18.561 1.00 75.50 315 TYR A C 1
ATOM 2379 O O . TYR A 1 315 ? -26.489 7.682 18.123 1.00 75.50 315 TYR A O 1
ATOM 2387 N N . ARG A 1 316 ? -26.517 5.457 17.783 1.00 75.88 316 ARG A N 1
ATOM 2388 C CA . ARG A 1 316 ? -26.876 5.556 16.370 1.00 75.88 316 ARG A CA 1
ATOM 2389 C C . ARG A 1 316 ? -28.364 5.864 16.232 1.00 75.88 316 ARG A C 1
ATOM 2391 O O . ARG A 1 316 ? -29.204 5.056 16.610 1.00 75.88 316 ARG A O 1
ATOM 2398 N N . ASN A 1 317 ? -28.679 6.979 15.584 1.00 78.12 317 ASN A N 1
ATOM 2399 C CA . ASN A 1 317 ? -30.028 7.321 15.154 1.00 78.12 317 ASN A CA 1
ATOM 2400 C C . ASN A 1 317 ? -30.034 7.484 13.624 1.00 78.12 317 ASN A C 1
ATOM 2402 O O . ASN A 1 317 ? -29.653 8.530 13.091 1.00 78.12 317 ASN A O 1
ATOM 2406 N N . ASN A 1 318 ? -30.434 6.425 12.910 1.00 78.38 318 ASN A N 1
ATOM 2407 C CA . ASN A 1 318 ? -30.340 6.323 11.447 1.00 78.38 318 ASN A CA 1
ATOM 2408 C C . ASN A 1 318 ? -28.894 6.536 10.940 1.00 78.38 318 ASN A C 1
ATOM 2410 O O . ASN A 1 318 ? -28.016 5.714 11.227 1.00 78.38 318 ASN A O 1
ATOM 2414 N N . ASP A 1 319 ? -28.649 7.636 10.222 1.00 67.88 319 ASP A N 1
ATOM 2415 C CA . ASP A 1 319 ? -27.355 8.005 9.625 1.00 67.88 319 ASP A CA 1
ATOM 2416 C C . ASP A 1 319 ? -26.613 9.107 10.405 1.00 67.88 319 ASP A C 1
ATOM 2418 O O . ASP A 1 319 ? -25.625 9.661 9.922 1.00 67.88 319 ASP A O 1
ATOM 2422 N N . SER A 1 320 ? -27.056 9.422 11.628 1.00 67.00 320 SER A N 1
ATOM 2423 C CA . SER A 1 320 ? -26.357 10.357 12.520 1.00 67.00 320 SER A CA 1
ATOM 2424 C C . SER A 1 320 ? -26.182 9.796 13.931 1.00 67.00 320 SER A C 1
ATOM 2426 O O . SER A 1 320 ? -26.933 8.926 14.378 1.00 67.00 320 SER A O 1
ATOM 2428 N N . CYS A 1 321 ? -25.169 10.293 14.637 1.00 75.56 321 CYS A N 1
ATOM 2429 C CA . CYS A 1 321 ? -24.982 10.019 16.057 1.00 75.56 321 CYS A CA 1
ATOM 2430 C C . CYS A 1 321 ? -25.708 11.079 16.891 1.00 75.56 321 CYS A C 1
ATOM 2432 O O . CYS A 1 321 ? -25.546 12.278 16.656 1.00 75.56 321 CYS A O 1
ATOM 2434 N N . ARG A 1 322 ? -26.504 10.638 17.869 1.00 80.31 322 ARG A N 1
ATOM 2435 C CA . ARG A 1 322 ? -27.152 11.510 18.859 1.00 80.31 322 ARG A CA 1
ATOM 2436 C C . ARG A 1 322 ? -26.558 11.260 20.234 1.00 80.31 322 ARG A C 1
ATOM 2438 O O . ARG A 1 322 ? -26.204 10.129 20.547 1.00 80.31 322 ARG A O 1
ATOM 2445 N N . SER A 1 323 ? -26.457 12.308 21.041 1.00 80.50 323 SER A N 1
ATOM 2446 C CA . SER A 1 323 ? -25.927 12.200 22.399 1.00 80.50 323 SER A CA 1
ATOM 2447 C C . SER A 1 323 ? -26.828 11.345 23.291 1.00 80.50 323 SER A C 1
ATOM 2449 O O . SER A 1 323 ? -28.055 11.408 23.185 1.00 80.50 323 SER A O 1
ATOM 2451 N N . CYS A 1 324 ? -26.203 10.569 24.172 1.00 85.25 324 CYS A N 1
ATOM 2452 C CA . CYS A 1 324 ? -26.850 9.924 25.308 1.00 85.25 324 CYS A CA 1
ATOM 2453 C C . CYS A 1 324 ? -27.317 10.972 26.334 1.00 85.25 324 CYS A C 1
ATOM 2455 O O . CYS A 1 324 ? -26.978 12.156 26.237 1.00 85.25 324 CYS A O 1
ATOM 2457 N N . ASN A 1 325 ? -28.075 10.524 27.336 1.00 87.12 325 ASN A N 1
ATOM 2458 C CA . ASN A 1 325 ? -28.381 11.337 28.512 1.00 87.12 325 ASN A CA 1
ATOM 2459 C C . ASN A 1 325 ? -27.122 11.706 29.303 1.00 87.12 325 ASN A C 1
ATOM 2461 O O . ASN A 1 325 ? -26.064 11.093 29.159 1.00 87.12 325 ASN A O 1
ATOM 2465 N N . GLU A 1 326 ? -27.257 12.718 30.158 1.00 85.94 326 GLU A N 1
ATOM 2466 C CA . GLU A 1 326 ? -26.174 13.194 31.013 1.00 85.94 326 GLU A CA 1
ATOM 2467 C C . GLU A 1 326 ? -25.582 12.053 31.859 1.00 85.94 326 GLU A C 1
ATOM 2469 O O . GLU A 1 326 ? -26.308 11.209 32.388 1.00 85.94 326 GLU A O 1
ATOM 2474 N N . HIS A 1 327 ? -24.251 12.029 31.959 1.00 86.31 327 HIS A N 1
ATOM 2475 C CA . HIS A 1 327 ? -23.476 11.023 32.698 1.00 86.31 327 HIS A CA 1
ATOM 2476 C C . HIS A 1 327 ? -23.597 9.577 32.182 1.00 86.31 327 HIS A C 1
ATOM 2478 O O . HIS A 1 327 ? -23.298 8.643 32.927 1.00 86.31 327 HIS A O 1
ATOM 2484 N N . CYS A 1 328 ? -24.025 9.377 30.931 1.00 84.06 328 CYS A N 1
ATOM 2485 C CA . CYS A 1 328 ? -24.156 8.060 30.313 1.00 84.06 328 CYS A CA 1
ATOM 2486 C C . CYS A 1 328 ? -23.107 7.801 29.221 1.00 84.06 328 CYS A C 1
ATOM 2488 O O . CYS A 1 328 ? -23.259 8.280 28.095 1.00 84.06 328 CYS A O 1
ATOM 2490 N N . ASP A 1 329 ? -22.117 6.955 29.519 1.00 79.88 329 ASP A N 1
ATOM 2491 C CA . ASP A 1 329 ? -21.045 6.573 28.591 1.00 79.88 329 ASP A CA 1
ATOM 2492 C C . ASP A 1 329 ? -21.537 5.678 27.444 1.00 79.88 329 ASP A C 1
ATOM 2494 O O . ASP A 1 329 ? -21.065 5.805 26.311 1.00 79.88 329 ASP A O 1
ATOM 2498 N N . PHE A 1 330 ? -22.503 4.791 27.692 1.00 79.38 330 PHE A N 1
ATOM 2499 C CA . PHE A 1 330 ? -23.046 3.903 26.661 1.00 79.38 330 PHE A CA 1
ATOM 2500 C C . PHE A 1 330 ? -24.565 3.826 26.747 1.00 79.38 330 PHE A C 1
ATOM 2502 O O . PHE A 1 330 ? -25.111 3.467 27.786 1.00 79.38 330 PHE A O 1
ATOM 2509 N N . CYS A 1 331 ? -25.241 4.117 25.637 1.00 81.12 331 CYS A N 1
ATOM 2510 C CA . CYS A 1 331 ? -26.689 4.012 25.491 1.00 81.12 331 CYS A CA 1
ATOM 2511 C C . CYS A 1 331 ? -27.050 3.411 24.126 1.00 81.12 331 CYS A C 1
ATOM 2513 O O . CYS A 1 331 ? -26.281 3.523 23.165 1.00 81.12 331 CYS A O 1
ATOM 2515 N N . ASP A 1 332 ? -28.213 2.776 24.034 1.00 81.94 332 ASP A N 1
ATOM 2516 C CA . ASP A 1 332 ? -28.821 2.325 22.776 1.00 81.94 332 ASP A CA 1
ATOM 2517 C C . ASP A 1 332 ? -29.871 3.323 22.250 1.00 81.94 332 ASP A C 1
ATOM 2519 O O . ASP A 1 332 ? -30.040 3.436 21.033 1.00 81.94 332 ASP A O 1
ATOM 2523 N N . ASP A 1 333 ? -30.486 4.119 23.132 1.00 82.81 333 ASP A N 1
ATOM 2524 C CA . ASP A 1 333 ? -31.307 5.282 22.785 1.00 82.81 333 ASP A CA 1
ATOM 2525 C C . ASP A 1 333 ? -31.191 6.457 23.787 1.00 82.81 333 ASP A C 1
ATOM 2527 O O . ASP A 1 333 ? -30.421 6.429 24.747 1.00 82.81 333 ASP A O 1
ATOM 2531 N N . SER A 1 334 ? -31.947 7.541 23.559 1.00 80.31 334 SER A N 1
ATOM 2532 C CA . SER A 1 334 ? -31.914 8.737 24.418 1.00 80.31 334 SER A CA 1
ATOM 2533 C C . SER A 1 334 ? -32.472 8.536 25.827 1.00 80.31 334 SER A C 1
ATOM 2535 O O . SER A 1 334 ? -32.333 9.431 26.641 1.00 80.31 334 SER A O 1
ATOM 2537 N N . GLY A 1 335 ? -33.176 7.450 26.125 1.00 81.94 335 GLY A N 1
ATOM 2538 C CA . GLY A 1 335 ? -33.749 7.154 27.441 1.00 81.94 335 GLY A CA 1
ATOM 2539 C C . GLY A 1 335 ? -33.087 5.973 28.143 1.00 81.94 335 GLY A C 1
ATOM 2540 O O . GLY A 1 335 ? -33.352 5.756 29.324 1.00 81.94 335 GLY A O 1
ATOM 2541 N N . HIS A 1 336 ? -32.241 5.230 27.434 1.00 86.00 336 HIS A N 1
ATOM 2542 C CA . HIS A 1 336 ? -31.811 3.913 27.854 1.00 86.00 336 HIS A CA 1
ATOM 2543 C C . HIS A 1 336 ? -30.289 3.841 28.017 1.00 86.00 336 HIS A C 1
ATOM 2545 O O . HIS A 1 336 ? -29.534 3.529 27.097 1.00 86.00 336 HIS A O 1
ATOM 2551 N N . CYS A 1 337 ? -29.816 4.180 29.220 1.00 86.81 337 CYS A N 1
ATOM 2552 C CA . CYS A 1 337 ? -28.400 4.083 29.547 1.00 86.81 337 CYS A CA 1
ATOM 2553 C C . CYS A 1 337 ? -28.014 2.657 29.948 1.00 86.81 337 CYS A C 1
ATOM 2555 O O . CYS A 1 337 ? -28.601 2.080 30.863 1.00 86.81 337 CYS A O 1
ATOM 2557 N N . LEU A 1 338 ? -26.984 2.123 29.297 1.00 83.38 338 LEU A N 1
ATOM 2558 C CA . LEU A 1 338 ? -26.401 0.809 29.559 1.00 83.38 338 LEU A CA 1
ATOM 2559 C C . LEU A 1 338 ? -25.231 0.895 30.547 1.00 83.38 338 LEU A C 1
ATOM 2561 O O . LEU A 1 338 ? -25.054 -0.006 31.364 1.00 83.38 338 LEU A O 1
ATOM 2565 N N . GLN A 1 339 ? -24.467 1.991 30.514 1.00 82.50 339 GLN A N 1
ATOM 2566 C CA . GLN A 1 339 ? -23.335 2.211 31.413 1.00 82.50 339 GLN A CA 1
ATOM 2567 C C . GLN A 1 339 ? -23.111 3.700 31.675 1.00 82.50 339 GLN A C 1
ATOM 2569 O O . GLN A 1 339 ? -23.049 4.510 30.750 1.00 82.50 339 GLN A O 1
ATOM 2574 N N . CYS A 1 340 ? -22.968 4.038 32.953 1.00 84.19 340 CYS A N 1
ATOM 2575 C CA . CYS A 1 340 ? -22.772 5.401 33.424 1.00 84.19 340 CYS A CA 1
ATOM 2576 C C . CYS A 1 340 ? -21.291 5.763 33.531 1.00 84.19 340 CYS A C 1
ATOM 2578 O O . CYS A 1 340 ? -20.465 4.909 33.856 1.00 84.19 340 CYS A O 1
ATOM 2580 N N . SER A 1 341 ? -20.981 7.038 33.309 1.00 83.19 341 SER A N 1
ATOM 2581 C CA . SER A 1 341 ? -19.654 7.604 33.538 1.00 83.19 341 SER A CA 1
ATOM 2582 C C . SER A 1 341 ? -19.303 7.570 35.022 1.00 83.19 341 SER A C 1
ATOM 2584 O O . SER A 1 341 ? -20.171 7.749 35.879 1.00 83.19 341 SER A O 1
ATOM 2586 N N . GLU A 1 342 ? -18.026 7.413 35.368 1.00 78.81 342 GLU A N 1
ATOM 2587 C CA . GLU A 1 342 ? -17.620 7.557 36.768 1.00 78.81 342 GLU A CA 1
ATOM 2588 C C . GLU A 1 342 ? -17.867 8.994 37.271 1.00 78.81 342 GLU A C 1
ATOM 2590 O O . GLU A 1 342 ? -17.577 9.951 36.548 1.00 78.81 342 GLU A O 1
ATOM 2595 N N . PRO A 1 343 ? -18.376 9.192 38.505 1.00 83.12 343 PRO A N 1
ATOM 2596 C CA . PRO A 1 343 ? -18.633 8.210 39.567 1.00 83.12 343 PRO A CA 1
ATOM 2597 C C . PRO A 1 343 ? -20.105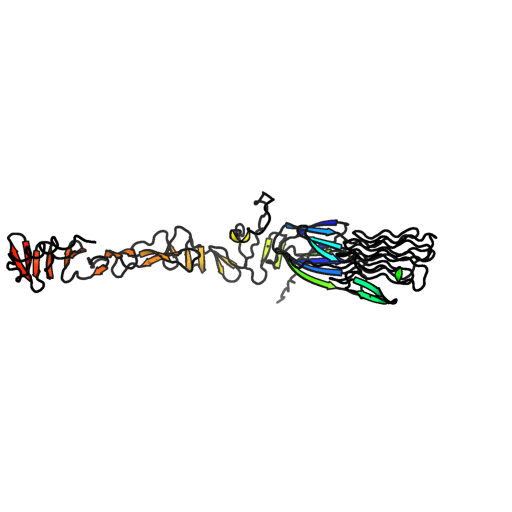 7.739 39.682 1.00 83.12 343 PRO A C 1
ATOM 2599 O O . PRO A 1 343 ? -20.524 7.335 40.765 1.00 83.12 343 PRO A O 1
ATOM 2602 N N . TYR A 1 344 ? -20.907 7.825 38.618 1.00 87.94 344 TYR A N 1
ATOM 2603 C CA . TYR A 1 344 ? -22.353 7.574 38.651 1.00 87.94 344 TYR A CA 1
ATOM 2604 C C . TYR A 1 344 ? -22.711 6.079 38.634 1.00 87.94 344 TYR A C 1
ATOM 2606 O O . TYR A 1 344 ? -21.972 5.241 38.117 1.00 87.94 344 TYR A O 1
ATOM 2614 N N . TYR A 1 345 ? -23.882 5.756 39.185 1.00 89.94 345 TYR A N 1
ATOM 2615 C CA . TYR A 1 345 ? -24.453 4.412 39.251 1.00 89.94 345 TYR A CA 1
ATOM 2616 C C . TYR A 1 345 ? -25.630 4.297 38.291 1.00 89.94 345 TYR A C 1
ATOM 2618 O O . TYR A 1 345 ? -26.464 5.205 38.212 1.00 89.94 345 TYR A O 1
ATOM 2626 N N . ARG A 1 346 ? -25.744 3.156 37.610 1.00 90.69 346 ARG A N 1
ATOM 2627 C CA . ARG A 1 346 ? -26.919 2.859 36.793 1.00 90.69 346 ARG A CA 1
ATOM 2628 C C . ARG A 1 346 ? -28.061 2.380 37.680 1.00 90.69 346 ARG A C 1
ATOM 2630 O O . ARG A 1 346 ? -27.996 1.301 38.267 1.00 90.69 346 ARG A O 1
ATOM 2637 N N . LYS A 1 347 ? -29.128 3.167 37.742 1.00 91.19 347 LYS A N 1
ATOM 2638 C CA . LYS A 1 347 ? -30.398 2.794 38.363 1.00 91.19 347 LYS A CA 1
ATOM 2639 C C . LYS A 1 347 ? -31.435 2.648 37.262 1.00 91.19 347 LYS A C 1
ATOM 2641 O O . LYS A 1 347 ? -31.788 3.630 36.610 1.00 91.19 347 LYS A O 1
ATOM 2646 N N . ASP A 1 348 ? -31.862 1.410 37.032 1.00 87.62 348 ASP A N 1
ATOM 2647 C CA . ASP A 1 348 ? -32.648 1.013 35.863 1.00 87.62 348 ASP A CA 1
ATOM 2648 C C . ASP A 1 348 ? -31.928 1.405 34.556 1.00 87.62 348 ASP A C 1
ATOM 2650 O O . ASP A 1 348 ? -30.987 0.730 34.133 1.00 87.62 348 ASP A O 1
ATOM 2654 N N . TYR A 1 349 ? -32.309 2.532 33.958 1.00 87.56 349 TYR A N 1
ATOM 2655 C CA . TYR A 1 349 ? -31.754 3.050 32.705 1.00 87.56 349 TYR A CA 1
ATOM 2656 C C . TYR A 1 349 ? -31.222 4.484 32.816 1.00 87.56 349 TYR A C 1
ATOM 2658 O O . TYR A 1 349 ? -30.968 5.142 31.807 1.00 87.56 349 TYR A O 1
ATOM 2666 N N . GLN A 1 350 ? -31.062 4.984 34.043 1.00 90.81 350 GLN A N 1
ATOM 2667 C CA . GLN A 1 350 ? -30.598 6.339 34.326 1.00 90.81 350 GLN A CA 1
ATOM 2668 C C . GLN A 1 350 ? -29.352 6.333 35.206 1.00 90.81 350 GLN A C 1
ATOM 2670 O O . GLN A 1 350 ? -29.136 5.425 36.009 1.00 90.81 350 GLN A O 1
ATOM 2675 N N . CYS A 1 351 ? -28.550 7.383 35.066 1.00 91.31 351 CYS A N 1
ATOM 2676 C CA . CYS A 1 351 ? -27.338 7.579 35.844 1.00 91.31 351 CYS A CA 1
ATOM 2677 C C . CYS A 1 351 ? -27.616 8.490 37.032 1.00 91.31 351 CYS A C 1
ATOM 2679 O O . CYS A 1 351 ? -28.059 9.626 36.873 1.00 91.31 351 CYS A O 1
ATOM 2681 N N . VAL A 1 352 ? -27.360 7.979 38.232 1.00 93.31 352 VAL A N 1
ATOM 2682 C CA . VAL A 1 352 ? -27.574 8.693 39.494 1.00 93.31 352 VAL A CA 1
ATOM 2683 C C . VAL A 1 352 ? -26.280 8.738 40.292 1.00 93.31 352 VAL A C 1
ATOM 2685 O O . VAL A 1 352 ? -25.487 7.801 40.266 1.00 93.31 352 VAL A O 1
ATOM 2688 N N . SER A 1 353 ? -26.037 9.828 41.015 1.00 91.94 353 SER A N 1
ATOM 2689 C CA . SER A 1 353 ? -24.825 9.972 41.833 1.00 91.94 353 SER A CA 1
ATOM 2690 C C . SER A 1 353 ? -24.851 9.100 43.096 1.00 91.94 353 SER A C 1
ATOM 2692 O O . SER A 1 353 ? -23.799 8.794 43.652 1.00 91.94 353 SER A O 1
ATOM 2694 N N . GLN A 1 354 ? -26.043 8.690 43.551 1.00 90.50 354 GLN A N 1
ATOM 2695 C CA . GLN A 1 354 ? -26.271 7.813 44.703 1.00 90.50 354 GLN A CA 1
ATOM 2696 C C . GLN A 1 354 ? -27.539 6.967 44.487 1.00 90.50 354 GLN A C 1
ATOM 2698 O O . GLN A 1 354 ? -28.531 7.464 43.954 1.00 90.50 354 GLN A O 1
ATOM 2703 N N . CYS A 1 355 ? -27.547 5.709 44.945 1.00 91.00 355 CYS A N 1
ATOM 2704 C CA . CYS A 1 355 ? -28.692 4.802 44.757 1.00 91.00 355 CYS A CA 1
ATOM 2705 C C . CYS A 1 355 ? -29.947 5.191 45.561 1.00 91.00 355 CYS A C 1
ATOM 2707 O O . CYS A 1 355 ? -31.079 4.986 45.098 1.00 91.00 355 CYS A O 1
ATOM 2709 N N . GLY A 1 356 ? -29.747 5.809 46.729 1.00 89.69 356 GLY A N 1
ATOM 2710 C CA . GLY A 1 356 ? -30.813 6.263 47.621 1.00 89.69 356 GLY A CA 1
ATOM 2711 C C . GLY A 1 356 ? -31.473 5.140 48.431 1.00 89.69 356 GLY A C 1
ATOM 2712 O O . GLY A 1 356 ? -31.041 3.993 48.416 1.00 89.69 356 GLY A O 1
ATOM 2713 N N . VAL A 1 357 ? -32.531 5.490 49.168 1.00 88.69 357 VAL A N 1
ATOM 2714 C CA . VAL A 1 357 ? -33.258 4.573 50.067 1.00 88.69 357 VAL A CA 1
ATOM 2715 C C . VAL A 1 357 ? -33.908 3.427 49.284 1.00 88.69 357 VAL A C 1
ATOM 2717 O O . VAL A 1 357 ? -34.481 3.651 48.217 1.00 88.69 357 VAL A O 1
ATOM 2720 N N . GLY A 1 358 ? -33.853 2.211 49.835 1.00 89.12 358 GLY A N 1
ATOM 2721 C CA . GLY A 1 358 ? -34.392 0.995 49.220 1.00 89.12 358 GLY A CA 1
ATOM 2722 C C . GLY A 1 358 ? -33.496 0.369 48.148 1.00 89.12 358 GLY A C 1
ATOM 2723 O O . GLY A 1 358 ? -33.920 -0.594 47.512 1.00 89.12 358 GLY A O 1
ATOM 2724 N N . TYR A 1 359 ? -32.287 0.900 47.943 1.00 92.12 359 TYR A N 1
ATOM 2725 C CA . TYR A 1 359 ? -31.309 0.380 46.992 1.00 92.12 359 TYR A CA 1
ATOM 2726 C C . TYR A 1 359 ? -29.907 0.334 47.612 1.00 92.12 359 TYR A C 1
ATOM 2728 O O . TYR A 1 359 ? -29.579 1.158 48.466 1.00 92.12 359 TYR A O 1
ATOM 2736 N N . TYR A 1 360 ? -29.070 -0.587 47.145 1.00 90.50 360 TYR A N 1
ATOM 2737 C CA . TYR A 1 360 ? -27.642 -0.653 47.463 1.00 90.50 360 TYR A CA 1
ATOM 2738 C C . TYR A 1 360 ? -26.813 -0.638 46.173 1.00 90.50 360 TYR A C 1
ATOM 2740 O O . TYR A 1 360 ? -27.329 -0.913 45.090 1.00 90.50 360 TYR A O 1
ATOM 2748 N N . SER A 1 361 ? -25.542 -0.249 46.272 1.00 89.38 361 SER A N 1
ATOM 2749 C CA . SER A 1 361 ? -24.628 -0.231 45.128 1.00 89.38 361 SER A CA 1
ATOM 2750 C C . SER A 1 361 ? -23.938 -1.579 44.964 1.00 89.38 361 SER A C 1
ATOM 2752 O O . SER A 1 361 ? -23.360 -2.082 45.929 1.00 89.38 361 SER A O 1
ATOM 2754 N N . GLU A 1 362 ? -23.905 -2.100 43.745 1.00 86.69 362 GLU A N 1
ATOM 2755 C CA . GLU A 1 362 ? -23.221 -3.347 43.405 1.00 86.69 362 GLU A CA 1
ATOM 2756 C C . GLU A 1 362 ? -22.362 -3.178 42.148 1.00 86.69 362 GLU A C 1
ATOM 2758 O O . GLU A 1 362 ? -22.634 -2.323 41.300 1.00 86.69 362 GLU A O 1
ATOM 2763 N N . TYR A 1 363 ? -21.305 -3.984 42.050 1.00 83.56 363 TYR A N 1
ATOM 2764 C CA . TYR A 1 363 ? -20.469 -4.096 40.861 1.00 83.56 363 TYR A CA 1
ATOM 2765 C C . TYR A 1 363 ? -20.825 -5.391 40.137 1.00 83.56 363 TYR A C 1
ATOM 2767 O O . TYR A 1 363 ? -20.683 -6.467 40.713 1.00 83.56 363 TYR A O 1
ATOM 2775 N N . ILE A 1 364 ? -21.266 -5.289 38.884 1.00 76.38 364 ILE A N 1
ATOM 2776 C CA . ILE A 1 364 ? -21.460 -6.455 38.018 1.00 76.38 364 ILE A CA 1
ATOM 2777 C C . ILE A 1 364 ? -20.249 -6.604 37.101 1.00 76.38 364 ILE A C 1
ATOM 2779 O O . ILE A 1 364 ? -19.913 -5.686 36.348 1.00 76.38 364 ILE A O 1
ATOM 2783 N N . ASP A 1 365 ? -19.646 -7.790 37.130 1.00 65.12 365 ASP A N 1
ATOM 2784 C CA . ASP A 1 365 ? -18.614 -8.201 36.183 1.00 65.12 365 ASP A CA 1
ATOM 2785 C C . ASP A 1 365 ? -19.267 -8.709 34.887 1.00 65.12 365 ASP A C 1
ATOM 2787 O O . ASP A 1 365 ? -19.736 -9.846 34.815 1.00 65.12 365 ASP A O 1
ATOM 2791 N N . ASP A 1 366 ? -19.286 -7.883 33.838 1.00 57.19 366 ASP A N 1
ATOM 2792 C CA . ASP A 1 366 ? -19.702 -8.318 32.499 1.00 57.19 366 ASP A CA 1
ATOM 2793 C C . ASP A 1 366 ? -18.484 -8.778 31.681 1.00 57.19 366 ASP A C 1
ATOM 2795 O O . ASP A 1 366 ? -17.897 -8.032 30.899 1.00 57.19 366 ASP A O 1
ATOM 2799 N N . ASN A 1 367 ? -18.063 -10.024 31.915 1.00 52.38 367 ASN A N 1
ATOM 2800 C CA . ASN A 1 367 ? -17.089 -10.765 31.096 1.00 52.38 367 ASN A CA 1
ATOM 2801 C C . ASN A 1 367 ? -15.678 -10.150 30.914 1.00 52.38 367 ASN A C 1
ATOM 2803 O O . ASN A 1 367 ? -14.926 -10.616 30.058 1.00 52.38 367 ASN A O 1
ATOM 2807 N N . GLY A 1 368 ? -15.258 -9.209 31.770 1.00 43.56 368 GLY A N 1
ATOM 2808 C CA . GLY A 1 368 ? -13.835 -8.929 32.022 1.00 43.56 368 GLY A CA 1
ATOM 2809 C C . GLY A 1 368 ? -13.231 -7.640 31.453 1.00 43.56 368 GLY A C 1
ATOM 2810 O O . GLY A 1 368 ? -12.018 -7.487 31.572 1.00 43.56 368 GLY A O 1
ATOM 2811 N N . ASP A 1 369 ? -14.016 -6.711 30.895 1.00 47.88 369 ASP A N 1
ATOM 2812 C CA . ASP A 1 369 ? -13.465 -5.435 30.397 1.00 47.88 369 ASP A CA 1
ATOM 2813 C C . ASP A 1 369 ? -13.554 -4.278 31.417 1.00 47.88 369 ASP A C 1
ATOM 2815 O O . ASP A 1 369 ? -12.568 -3.567 31.577 1.00 47.88 369 ASP A O 1
ATOM 2819 N N . TYR A 1 370 ? -14.661 -4.092 32.154 1.00 53.69 370 TYR A N 1
ATOM 2820 C CA . TYR A 1 370 ? -14.781 -3.108 33.254 1.00 53.69 370 TYR A CA 1
ATOM 2821 C C . TYR A 1 370 ? -16.002 -3.430 34.149 1.00 53.69 370 TYR A C 1
ATOM 2823 O O . TYR A 1 370 ? -17.063 -3.738 33.606 1.00 53.69 370 TYR A O 1
ATOM 2831 N N . PRO A 1 371 ? -15.913 -3.340 35.492 1.00 63.84 371 PRO A N 1
ATOM 2832 C CA . PRO A 1 371 ? -17.047 -3.626 36.372 1.00 63.84 371 PRO A CA 1
ATOM 2833 C C . PRO A 1 371 ? -18.092 -2.496 36.324 1.00 63.84 371 PRO A C 1
ATOM 2835 O O . PRO A 1 371 ? -17.763 -1.316 36.485 1.00 63.84 371 PRO A O 1
ATOM 2838 N N . ILE A 1 372 ? -19.365 -2.844 36.116 1.00 74.94 372 ILE A N 1
ATOM 2839 C CA . ILE A 1 372 ? -20.470 -1.883 35.983 1.00 74.94 372 ILE A CA 1
ATOM 2840 C C . ILE A 1 372 ? -21.057 -1.589 37.365 1.00 74.94 372 ILE A C 1
ATOM 2842 O O . ILE A 1 372 ? -21.530 -2.496 38.047 1.00 74.94 372 ILE A O 1
ATOM 2846 N N . LYS A 1 373 ? -21.076 -0.310 37.760 1.00 84.56 373 LYS A N 1
ATOM 2847 C CA . LYS A 1 373 ? -21.715 0.153 39.002 1.00 84.56 373 LYS A CA 1
ATOM 2848 C C . LYS A 1 373 ? -23.220 0.289 38.801 1.00 84.56 373 LYS A C 1
ATOM 2850 O O . LYS A 1 373 ? -23.672 1.143 38.033 1.00 84.56 373 LYS A O 1
ATOM 2855 N N . ILE A 1 374 ? -23.998 -0.509 39.519 1.00 88.81 374 ILE A N 1
ATOM 2856 C CA . ILE A 1 374 ? -25.459 -0.490 39.445 1.00 88.81 374 ILE A CA 1
ATOM 2857 C C . ILE A 1 374 ? -26.097 -0.259 40.814 1.00 88.81 374 ILE A C 1
ATOM 2859 O O . ILE A 1 374 ? -25.465 -0.445 41.853 1.00 88.81 374 ILE A O 1
ATOM 2863 N N . CYS A 1 375 ? -27.362 0.149 40.800 1.00 92.19 375 CYS A N 1
ATOM 2864 C CA . CYS A 1 375 ? -28.210 0.223 41.980 1.00 92.19 375 CYS A CA 1
ATOM 2865 C C . CYS A 1 375 ? -29.196 -0.944 41.993 1.00 92.19 375 CYS A C 1
ATOM 2867 O O . CYS A 1 375 ? -30.147 -0.964 41.210 1.00 92.19 375 CYS A O 1
ATOM 2869 N N . GLU A 1 376 ? -29.001 -1.872 42.920 1.00 90.50 376 GLU A N 1
ATOM 2870 C CA . GLU A 1 376 ? -29.876 -3.024 43.131 1.00 90.50 376 GLU A CA 1
ATOM 2871 C C . GLU A 1 376 ? -30.895 -2.744 44.230 1.00 90.50 376 GLU A C 1
ATOM 2873 O O . GLU A 1 376 ? -30.636 -1.972 45.155 1.00 90.50 376 GLU A O 1
ATOM 2878 N N . ARG A 1 377 ? -32.084 -3.346 44.124 1.00 90.88 377 ARG A N 1
ATOM 2879 C CA . ARG A 1 377 ? -33.129 -3.187 45.142 1.00 90.88 377 ARG A CA 1
ATOM 2880 C C . ARG A 1 377 ? -32.757 -3.947 46.404 1.00 90.88 377 ARG A C 1
ATOM 2882 O O . ARG A 1 377 ? -32.307 -5.085 46.346 1.00 90.88 377 ARG A O 1
ATOM 2889 N N . CYS A 1 378 ? -33.034 -3.334 47.549 1.00 91.25 378 CYS A N 1
ATOM 2890 C CA . CYS A 1 378 ? -32.935 -4.020 48.825 1.00 91.25 378 CYS A CA 1
ATOM 2891 C C . CYS A 1 378 ? -33.884 -5.229 48.910 1.00 91.25 378 CYS A C 1
ATOM 2893 O O . CYS A 1 378 ? -34.896 -5.275 48.199 1.00 91.25 378 CYS A O 1
ATOM 2895 N N . PRO A 1 379 ? -33.602 -6.176 49.827 1.00 89.25 379 PRO A N 1
ATOM 2896 C CA . PRO A 1 379 ? -34.486 -7.299 50.111 1.00 89.25 379 PRO A CA 1
ATOM 2897 C C . PRO A 1 379 ? -35.909 -6.855 50.450 1.00 89.25 379 PRO A C 1
ATOM 2899 O O . PRO A 1 379 ? -36.151 -5.725 50.886 1.00 89.25 379 PRO A O 1
ATOM 2902 N N . GLN A 1 380 ? -36.862 -7.770 50.298 1.00 88.69 380 GLN A N 1
ATOM 2903 C CA . GLN A 1 380 ? -38.259 -7.495 50.613 1.00 88.69 380 GLN A CA 1
ATOM 2904 C C . GLN A 1 380 ? -38.410 -6.973 52.054 1.00 88.69 380 GLN A C 1
ATOM 2906 O O . GLN A 1 380 ? -37.801 -7.497 52.986 1.00 88.69 380 GLN A O 1
ATOM 2911 N N . TYR A 1 381 ? -39.218 -5.922 52.220 1.00 91.50 381 TYR A N 1
ATOM 2912 C CA . TYR A 1 381 ? -39.476 -5.245 53.501 1.00 91.50 381 TYR A CA 1
ATOM 2913 C C . TYR A 1 381 ? -38.266 -4.540 54.134 1.00 91.50 381 TYR A C 1
ATOM 2915 O O . TYR A 1 381 ? -38.330 -4.123 55.292 1.00 91.50 381 TYR A O 1
ATOM 2923 N N . CYS A 1 382 ? -37.174 -4.376 53.386 1.00 92.56 382 CYS A N 1
ATOM 2924 C CA . CYS A 1 382 ? -35.990 -3.660 53.829 1.00 92.56 382 CYS A CA 1
ATOM 2925 C C . CYS A 1 382 ? -35.959 -2.221 53.292 1.00 92.56 382 CYS A C 1
ATOM 2927 O O . CYS A 1 382 ? -36.116 -1.975 52.096 1.00 92.56 382 CYS A O 1
ATOM 2929 N N . LYS A 1 383 ? -35.709 -1.256 54.181 1.00 90.81 383 LYS A N 1
ATOM 2930 C CA . LYS A 1 383 ? -35.548 0.170 53.862 1.00 90.81 383 LYS A CA 1
ATOM 2931 C C . LYS A 1 383 ? -34.099 0.532 53.518 1.00 90.81 383 LYS A C 1
ATOM 2933 O O . LYS A 1 383 ? -33.881 1.323 52.601 1.00 90.81 383 LYS A O 1
ATOM 2938 N N . THR A 1 384 ? -33.128 -0.041 54.228 1.00 89.88 384 THR A N 1
ATOM 2939 C CA . THR A 1 384 ? -31.691 0.189 53.998 1.00 89.88 384 THR A CA 1
ATOM 2940 C C . THR A 1 384 ? -30.933 -1.125 54.116 1.00 89.88 384 THR A C 1
ATOM 2942 O O . THR A 1 384 ? -31.058 -1.810 55.131 1.00 89.88 384 THR A O 1
ATOM 2945 N N . CYS A 1 385 ? -30.129 -1.451 53.110 1.00 89.50 385 CYS A N 1
ATOM 2946 C CA . CYS A 1 385 ? -29.357 -2.685 53.009 1.00 89.50 385 CYS A CA 1
ATOM 2947 C C . CYS A 1 385 ? -27.935 -2.392 52.504 1.00 89.50 385 CYS A C 1
ATOM 2949 O O . CYS A 1 385 ? -27.691 -1.339 51.916 1.00 89.50 385 CYS A O 1
ATOM 2951 N N . GLU A 1 386 ? -27.009 -3.321 52.740 1.00 83.88 386 GLU A N 1
ATOM 2952 C CA . GLU A 1 386 ? -25.629 -3.247 52.221 1.00 83.88 386 GLU A CA 1
ATOM 2953 C C . GLU A 1 386 ? -25.402 -4.196 51.037 1.00 83.88 386 GLU A C 1
ATOM 2955 O O . GLU A 1 386 ? -24.543 -3.938 50.198 1.00 83.88 386 GLU A O 1
ATOM 2960 N N . CYS A 1 387 ? -26.171 -5.284 50.963 1.00 84.50 387 CYS A N 1
ATOM 2961 C CA . CYS A 1 387 ? -26.131 -6.271 49.889 1.00 84.50 387 CYS A CA 1
ATOM 2962 C C . CYS A 1 387 ? -27.471 -7.019 49.787 1.00 84.50 387 CYS A C 1
ATOM 2964 O O . CYS A 1 387 ? -28.339 -6.872 50.655 1.00 84.50 387 CYS A O 1
ATOM 2966 N N . ALA A 1 388 ? -27.606 -7.884 48.778 1.00 84.00 388 ALA A N 1
ATOM 2967 C CA . ALA A 1 388 ? -28.800 -8.698 48.525 1.00 84.00 388 ALA A CA 1
ATOM 2968 C C . ALA A 1 388 ? -29.288 -9.549 49.716 1.00 84.00 388 ALA A C 1
ATOM 2970 O O . ALA A 1 388 ? -30.446 -9.953 49.734 1.00 84.00 388 ALA A O 1
ATOM 2971 N N . ASN A 1 389 ? -28.431 -9.841 50.701 1.00 82.62 389 ASN A N 1
ATOM 2972 C CA . ASN A 1 389 ? -28.741 -10.755 51.808 1.00 82.62 389 ASN A CA 1
ATOM 2973 C C . ASN A 1 389 ? -28.625 -10.114 53.203 1.00 82.62 389 ASN A C 1
ATOM 2975 O O . ASN A 1 389 ? -28.691 -10.836 54.193 1.00 82.62 389 ASN A O 1
ATOM 2979 N N . SER A 1 390 ? -28.425 -8.793 53.309 1.00 86.62 390 SER A N 1
ATOM 2980 C CA . SER A 1 390 ? -28.305 -8.114 54.610 1.00 86.62 390 SER A CA 1
ATOM 2981 C C . SER A 1 390 ? -29.096 -6.815 54.647 1.00 86.62 390 SER A C 1
ATOM 2983 O O . SER A 1 390 ? -28.776 -5.840 53.960 1.00 86.62 390 SER A O 1
ATOM 2985 N N . CYS A 1 391 ? -30.126 -6.798 55.492 1.00 91.12 391 CYS A N 1
ATOM 2986 C CA . CYS A 1 391 ? -30.886 -5.609 55.830 1.00 91.12 391 CYS A CA 1
ATOM 2987 C C . CYS A 1 391 ? -30.376 -4.968 57.125 1.00 91.12 391 CYS A C 1
ATOM 2989 O O . CYS A 1 391 ? -30.119 -5.650 58.111 1.00 91.12 391 CYS A O 1
ATOM 2991 N N . LYS A 1 392 ? -30.287 -3.634 57.145 1.00 90.25 392 LYS A N 1
ATOM 2992 C CA . LYS A 1 392 ? -29.946 -2.852 58.345 1.00 90.25 392 LYS A CA 1
ATOM 2993 C C . LYS A 1 392 ? -31.152 -2.172 58.977 1.00 90.25 392 LYS A C 1
ATOM 2995 O O . LYS A 1 392 ? -31.184 -1.989 60.187 1.00 90.25 392 LYS A O 1
ATOM 3000 N N . VAL A 1 393 ? -32.123 -1.756 58.163 1.00 91.38 393 VAL A N 1
ATOM 3001 C CA . VAL A 1 393 ? -33.314 -1.035 58.627 1.00 91.38 393 VAL A CA 1
ATOM 3002 C C . VAL A 1 393 ? -34.529 -1.569 57.895 1.00 91.38 393 VAL A C 1
ATOM 3004 O O . VAL A 1 393 ? -34.573 -1.516 56.667 1.00 91.38 393 VAL A O 1
ATOM 3007 N N . CYS A 1 394 ? -35.525 -2.040 58.637 1.00 92.88 394 CYS A N 1
ATOM 3008 C CA . CYS A 1 394 ? -36.770 -2.531 58.062 1.00 92.88 394 CYS A CA 1
ATOM 3009 C C . CYS A 1 394 ? -37.726 -1.399 57.673 1.00 92.88 394 CYS A C 1
ATOM 3011 O O . CYS A 1 394 ? -37.674 -0.287 58.205 1.00 92.88 394 CYS A O 1
ATOM 3013 N N . SER A 1 395 ? -38.598 -1.680 56.706 1.00 93.12 395 SER A N 1
ATOM 3014 C CA . SER A 1 395 ? -39.750 -0.838 56.394 1.00 93.12 395 SER A CA 1
ATOM 3015 C C . SER A 1 395 ? -40.710 -0.772 57.586 1.00 93.12 395 SER A C 1
ATOM 3017 O O . SER A 1 395 ? -40.713 -1.643 58.456 1.00 93.12 395 SER A O 1
ATOM 3019 N N . GLU A 1 396 ? -41.543 0.266 57.622 1.00 91.00 396 GLU A N 1
ATOM 3020 C CA . GLU A 1 396 ? -42.530 0.454 58.687 1.00 91.00 396 GLU A CA 1
ATOM 3021 C C . GLU A 1 396 ? -43.447 -0.778 58.827 1.00 91.00 396 GLU A C 1
ATOM 3023 O O . GLU A 1 396 ? -43.920 -1.324 57.831 1.00 91.00 396 GLU A O 1
ATOM 3028 N N . GLY A 1 397 ? -43.650 -1.245 60.066 1.00 90.12 397 GLY A N 1
ATOM 3029 C CA . GLY A 1 397 ? -44.420 -2.456 60.389 1.00 90.12 397 GLY A CA 1
ATOM 3030 C C . GLY A 1 397 ? -43.598 -3.748 60.535 1.00 90.12 397 GLY A C 1
ATOM 3031 O O . GLY A 1 397 ? -44.083 -4.705 61.147 1.00 90.12 397 GLY A O 1
ATOM 3032 N N . TYR A 1 398 ? -42.345 -3.769 60.072 1.00 94.31 398 TYR A N 1
ATOM 3033 C CA . TYR A 1 398 ? -41.453 -4.936 60.121 1.00 94.31 398 TYR A CA 1
ATOM 3034 C C . TYR A 1 398 ? -40.352 -4.783 61.176 1.00 94.31 398 TYR A C 1
ATOM 3036 O O . TYR A 1 398 ? -40.012 -3.673 61.582 1.00 94.31 398 TYR A O 1
ATOM 3044 N N . LYS A 1 399 ? -39.797 -5.915 61.621 1.00 94.62 399 LYS A N 1
ATOM 3045 C CA . LYS A 1 399 ? -38.796 -6.002 62.687 1.00 94.62 399 LYS A CA 1
ATOM 3046 C C . LYS A 1 399 ? -37.535 -6.670 62.165 1.00 94.62 399 LYS A C 1
ATOM 3048 O O . LYS A 1 399 ? -37.620 -7.662 61.438 1.00 94.62 399 LYS A O 1
ATOM 3053 N N . LEU A 1 400 ? -36.378 -6.137 62.544 1.00 93.94 400 LEU A N 1
ATOM 3054 C CA . LEU A 1 400 ? -35.092 -6.687 62.135 1.00 93.94 400 LEU A CA 1
ATOM 3055 C C . LEU A 1 400 ? -34.788 -7.938 62.956 1.00 93.94 400 LEU A C 1
ATOM 3057 O O . LEU A 1 400 ? -34.553 -7.862 64.161 1.00 93.94 400 LEU A O 1
ATOM 3061 N N . LYS A 1 401 ? -34.771 -9.092 62.300 1.00 92.06 401 LYS A N 1
ATOM 3062 C CA . LYS A 1 401 ? -34.349 -10.363 62.876 1.00 92.06 401 LYS A CA 1
ATOM 3063 C C . LYS A 1 401 ? -33.069 -10.800 62.186 1.00 92.06 401 LYS A C 1
ATOM 3065 O O . LYS A 1 401 ? -33.099 -11.299 61.064 1.00 92.06 401 LYS A O 1
ATOM 3070 N N . GLU A 1 402 ? -31.959 -10.615 62.895 1.00 88.44 402 GLU A N 1
ATOM 3071 C CA . GLU A 1 402 ? -30.615 -10.840 62.357 1.00 88.44 402 GLU A CA 1
ATOM 3072 C C . GLU A 1 402 ? -30.395 -9.948 61.119 1.00 88.44 402 GLU A C 1
ATOM 3074 O O . GLU A 1 402 ? -30.347 -8.731 61.276 1.00 88.44 402 GLU A O 1
ATOM 3079 N N . ASP A 1 403 ? -30.318 -10.519 59.916 1.00 88.50 403 ASP A N 1
ATOM 3080 C CA . ASP A 1 403 ? -30.095 -9.793 58.655 1.00 88.50 403 ASP A CA 1
ATOM 3081 C C . ASP A 1 403 ? -31.371 -9.609 57.801 1.00 88.50 403 ASP A C 1
ATOM 3083 O O . ASP A 1 403 ? -31.302 -9.089 56.686 1.00 88.50 403 ASP A O 1
ATOM 3087 N N . TYR A 1 404 ? -32.547 -10.012 58.302 1.00 89.94 404 TYR A N 1
ATOM 3088 C CA . TYR A 1 404 ? -33.805 -10.013 57.542 1.00 89.94 404 TYR A CA 1
ATOM 3089 C C . TYR A 1 404 ? -34.944 -9.313 58.284 1.00 89.94 404 TYR A C 1
ATOM 3091 O O . TYR A 1 404 ? -34.972 -9.243 59.511 1.00 89.94 404 TYR A O 1
ATOM 3099 N N . CYS A 1 405 ? -35.925 -8.825 57.530 1.00 92.56 405 CYS A N 1
ATOM 3100 C CA . CYS A 1 405 ? -37.108 -8.170 58.074 1.00 92.56 405 CYS A CA 1
ATOM 3101 C C . CYS A 1 405 ? -38.287 -9.135 58.139 1.00 92.56 405 CYS A C 1
ATOM 3103 O O . CYS A 1 405 ? -38.650 -9.755 57.140 1.00 92.56 405 CYS A O 1
ATOM 3105 N N . VAL A 1 406 ? -38.900 -9.237 59.316 1.00 93.50 406 VAL A N 1
ATOM 3106 C CA . VAL A 1 406 ? -40.038 -10.126 59.579 1.00 93.50 406 VAL A CA 1
ATOM 3107 C C . VAL A 1 406 ? -41.211 -9.354 60.171 1.00 93.50 406 VAL A C 1
ATOM 3109 O O . VAL A 1 406 ? -41.033 -8.321 60.816 1.00 93.50 406 VAL A O 1
ATOM 3112 N N . GLU A 1 407 ? -42.426 -9.844 59.946 1.00 94.19 407 GLU A N 1
ATOM 3113 C CA . GLU A 1 407 ? -43.639 -9.249 60.519 1.00 94.19 407 GLU A CA 1
ATOM 3114 C C . GLU A 1 407 ? -43.774 -9.568 62.019 1.00 94.19 407 GLU A C 1
ATOM 3116 O O . GLU A 1 407 ? -44.164 -8.700 62.800 1.00 94.19 407 GLU A O 1
ATOM 3121 N N . ASP A 1 408 ? -43.375 -10.772 62.439 1.00 91.62 408 ASP A N 1
ATOM 3122 C CA . ASP A 1 408 ? -43.332 -11.219 63.836 1.00 91.62 408 ASP A CA 1
ATOM 3123 C C . ASP A 1 408 ? -41.975 -11.889 64.127 1.00 91.62 408 ASP A C 1
ATOM 3125 O O . ASP A 1 408 ? -41.458 -12.661 63.313 1.00 91.62 408 ASP A O 1
ATOM 3129 N N . CYS A 1 409 ? -41.387 -11.592 65.289 1.00 92.00 409 CYS A N 1
ATOM 3130 C CA . CYS A 1 409 ? -40.141 -12.207 65.742 1.00 92.00 409 CYS A CA 1
ATOM 3131 C C . CYS A 1 409 ? -40.287 -13.722 65.968 1.00 92.00 409 CYS A C 1
ATOM 3133 O O . CYS A 1 409 ? -39.310 -14.461 65.780 1.00 92.00 409 CYS A O 1
ATOM 3135 N N . GLY A 1 410 ? -41.495 -14.182 66.312 1.00 92.06 410 GLY A N 1
ATOM 3136 C CA . GLY A 1 410 ? -41.815 -15.584 66.565 1.00 92.06 410 GLY A CA 1
ATOM 3137 C C . GLY A 1 410 ? -41.117 -16.169 67.797 1.00 92.06 410 GLY A C 1
ATOM 3138 O O . GLY A 1 410 ? -40.463 -15.471 68.574 1.00 92.06 410 GLY A O 1
ATOM 3139 N N . ASP A 1 411 ? -41.247 -17.485 67.966 1.00 92.25 411 ASP A N 1
ATOM 3140 C CA . ASP A 1 411 ? -40.698 -18.193 69.122 1.00 92.25 411 ASP A CA 1
ATOM 3141 C C . ASP A 1 411 ? -39.165 -18.085 69.213 1.00 92.25 411 ASP A C 1
ATOM 3143 O O . ASP A 1 411 ? -38.430 -18.123 68.221 1.00 92.25 411 ASP A O 1
ATOM 3147 N N . GLY A 1 412 ? -38.674 -17.981 70.446 1.00 90.81 412 GLY A N 1
ATOM 3148 C CA . GLY A 1 412 ? -37.265 -17.841 70.796 1.00 90.81 412 GLY A CA 1
ATOM 3149 C C . GLY A 1 412 ? -36.734 -16.409 70.716 1.00 90.81 412 GLY A C 1
ATOM 3150 O O . GLY A 1 412 ? -35.547 -16.208 70.980 1.00 90.81 412 GLY A O 1
ATOM 3151 N N . PHE A 1 413 ? -37.575 -15.426 70.381 1.00 94.19 413 PHE A N 1
ATOM 3152 C CA . PHE A 1 413 ? -37.208 -14.014 70.276 1.00 94.19 413 PHE A CA 1
ATOM 3153 C C . PHE A 1 413 ? -38.257 -13.104 70.938 1.00 94.19 413 PHE A C 1
ATOM 3155 O O . PHE A 1 413 ? -39.418 -13.478 71.084 1.00 94.19 413 PHE A O 1
ATOM 3162 N N . TYR A 1 414 ? -37.845 -11.901 71.334 1.00 92.81 414 TYR A N 1
ATOM 3163 C CA . TYR A 1 414 ? -38.722 -10.814 71.769 1.00 92.81 414 TYR A CA 1
ATOM 3164 C C . TYR A 1 414 ? -38.403 -9.544 70.979 1.00 92.81 414 TYR A C 1
ATOM 3166 O O . TYR A 1 414 ? -37.270 -9.350 70.538 1.00 92.81 414 TYR A O 1
ATOM 3174 N N . GLU A 1 415 ? -39.403 -8.694 70.781 1.00 93.31 415 GLU A N 1
ATOM 3175 C CA . GLU A 1 415 ? -39.246 -7.419 70.083 1.00 93.31 415 GLU A CA 1
ATOM 3176 C C . GLU A 1 415 ? -38.840 -6.321 71.070 1.00 93.31 415 GLU A C 1
ATOM 3178 O O . GLU A 1 415 ? -39.374 -6.237 72.177 1.00 93.31 415 GLU A O 1
ATOM 3183 N N . SER A 1 416 ? -37.869 -5.501 70.675 1.00 92.75 416 SER A N 1
ATOM 3184 C CA . SER A 1 416 ? -37.518 -4.260 71.358 1.00 92.75 416 SER A CA 1
ATOM 3185 C C . SER A 1 416 ? -37.020 -3.260 70.324 1.00 92.75 416 SER A C 1
ATOM 3187 O O . SER A 1 416 ? -36.091 -3.557 69.577 1.00 92.75 416 SER A O 1
ATOM 3189 N N . GLU A 1 417 ? -37.622 -2.072 70.296 1.00 91.31 417 GLU A N 1
ATOM 3190 C CA . GLU A 1 417 ? -37.221 -0.967 69.410 1.00 91.31 417 GLU A CA 1
ATOM 3191 C C . GLU A 1 417 ? -37.160 -1.360 67.915 1.00 91.31 417 GLU A C 1
ATOM 3193 O O . GLU A 1 417 ? -36.309 -0.889 67.163 1.00 91.31 417 GLU A O 1
ATOM 3198 N N . GLY A 1 418 ? -38.064 -2.237 67.463 1.00 89.88 418 GLY A N 1
ATOM 3199 C CA . GLY A 1 418 ? -38.112 -2.716 66.078 1.00 89.88 418 GLY A CA 1
ATOM 3200 C C . GLY A 1 418 ? -37.068 -3.785 65.733 1.00 89.88 418 GLY A C 1
ATOM 3201 O O . GLY A 1 418 ? -36.907 -4.116 64.556 1.00 89.88 418 GLY A O 1
ATOM 3202 N N . VAL A 1 419 ? -36.372 -4.351 66.724 1.00 93.75 419 VAL A N 1
ATOM 3203 C CA . VAL A 1 419 ? -35.375 -5.420 66.558 1.00 93.75 419 VAL A CA 1
ATOM 3204 C C . VAL A 1 419 ? -35.792 -6.664 67.346 1.00 93.75 419 VAL A C 1
ATOM 3206 O O . VAL A 1 419 ? -36.261 -6.589 68.481 1.00 93.75 419 VAL A O 1
ATOM 3209 N N . CYS A 1 420 ? -35.618 -7.838 66.742 1.00 94.81 420 CYS A N 1
ATOM 3210 C CA . CYS A 1 420 ? -35.873 -9.128 67.367 1.00 94.81 420 CYS A CA 1
ATOM 3211 C C . CYS A 1 420 ? -34.631 -9.610 68.122 1.00 94.81 420 CYS A C 1
ATOM 3213 O O . CYS A 1 420 ? -33.640 -10.038 67.527 1.00 94.81 420 CYS A O 1
ATOM 3215 N N . HIS A 1 421 ? -34.706 -9.612 69.446 1.00 94.38 421 HIS A N 1
ATOM 3216 C CA . HIS A 1 421 ? -33.646 -10.091 70.322 1.00 94.38 421 HIS A CA 1
ATOM 3217 C C . HIS A 1 421 ? -33.906 -11.525 70.761 1.00 94.38 421 HIS A C 1
ATOM 3219 O O . HIS A 1 421 ? -35.031 -11.907 71.072 1.00 94.38 421 HIS A O 1
ATOM 3225 N N . ARG A 1 422 ? -32.854 -12.342 70.805 1.00 93.31 422 ARG A N 1
ATOM 3226 C CA . ARG A 1 422 ? -32.964 -13.749 71.199 1.00 93.31 422 ARG A CA 1
ATOM 3227 C C . ARG A 1 422 ? -33.321 -13.864 72.685 1.00 93.31 422 ARG A C 1
ATOM 3229 O O . ARG A 1 422 ? -32.697 -13.225 73.533 1.00 93.31 422 ARG A O 1
ATOM 3236 N N . CYS A 1 423 ? -34.286 -14.721 73.006 1.00 92.25 423 CYS A N 1
ATOM 3237 C CA . CYS A 1 423 ? -34.577 -15.112 74.379 1.00 92.25 423 CYS A CA 1
ATOM 3238 C C . CYS A 1 423 ? -33.381 -15.848 75.005 1.00 92.25 423 CYS A C 1
ATOM 3240 O O . CYS A 1 423 ? -32.518 -16.407 74.322 1.00 92.25 423 CYS A O 1
ATOM 3242 N N . ARG A 1 424 ? -33.350 -15.901 76.339 1.00 90.19 424 ARG A N 1
ATOM 3243 C CA . ARG A 1 424 ? -32.364 -16.702 77.074 1.00 90.19 424 ARG A CA 1
ATOM 3244 C C . ARG A 1 424 ? -32.459 -18.182 76.685 1.00 90.19 424 ARG A C 1
ATOM 3246 O O . ARG A 1 424 ? -33.547 -18.693 76.426 1.00 90.19 424 ARG A O 1
ATOM 3253 N N . GLU A 1 425 ? -31.326 -18.879 76.703 1.00 88.62 425 GLU A N 1
ATOM 3254 C CA . GLU A 1 425 ? -31.254 -20.297 76.342 1.00 88.62 425 GLU A CA 1
ATOM 3255 C C . GLU A 1 425 ? -32.291 -21.146 77.102 1.00 88.62 425 GLU A C 1
ATOM 3257 O O . GLU A 1 425 ? -32.456 -21.037 78.321 1.00 88.62 425 GLU A O 1
ATOM 3262 N N . GLY A 1 426 ? -33.014 -21.989 76.360 1.00 87.31 426 GLY A N 1
ATOM 3263 C CA . GLY A 1 426 ? -34.064 -22.858 76.892 1.00 87.31 426 GLY A CA 1
ATOM 3264 C C . GLY A 1 426 ? -35.439 -22.202 77.073 1.00 87.31 426 GLY A C 1
ATOM 3265 O O . GLY A 1 426 ? -36.363 -22.905 77.490 1.00 87.31 426 GLY A O 1
ATOM 3266 N N . CYS A 1 427 ? -35.588 -20.912 76.759 1.00 92.56 427 CYS A N 1
ATOM 3267 C CA . CYS A 1 427 ? -36.861 -20.189 76.757 1.00 92.56 427 CYS A CA 1
ATOM 3268 C C . CYS A 1 427 ? -37.497 -20.147 75.353 1.00 92.56 427 CYS A C 1
ATOM 3270 O O . CYS A 1 427 ? -36.816 -19.802 74.388 1.00 92.56 427 CYS A O 1
ATOM 3272 N N . LEU A 1 428 ? -38.793 -20.468 75.265 1.00 92.25 428 LEU A N 1
ATOM 3273 C CA . LEU A 1 428 ? -39.606 -20.442 74.041 1.00 92.25 428 LEU A CA 1
ATOM 3274 C C . LEU A 1 428 ? -40.201 -19.063 73.796 1.00 92.25 428 LEU A C 1
ATOM 3276 O O . LEU A 1 428 ? -40.128 -18.543 72.693 1.00 92.25 428 LEU A O 1
ATOM 3280 N N . ARG A 1 429 ? -40.779 -18.453 74.833 1.00 92.25 429 ARG A N 1
ATOM 3281 C CA . ARG A 1 429 ? -41.393 -17.123 74.756 1.00 92.25 429 ARG A CA 1
ATOM 3282 C 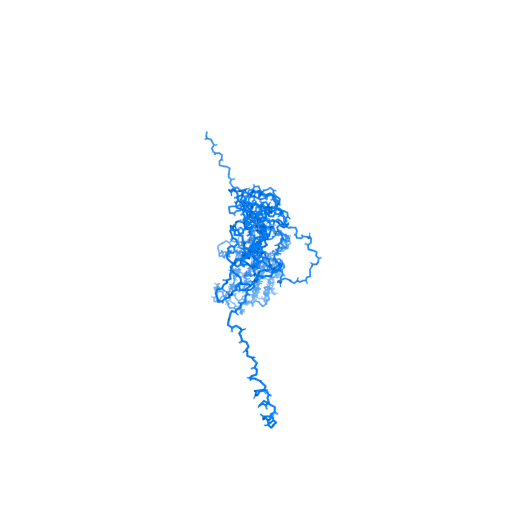C . ARG A 1 429 ? -40.912 -16.290 75.923 1.00 92.25 429 ARG A C 1
ATOM 3284 O O . ARG A 1 429 ? -41.013 -16.737 77.063 1.00 92.25 429 ARG A O 1
ATOM 3291 N N . CYS A 1 430 ? -40.421 -15.088 75.662 1.00 92.25 430 CYS A N 1
ATOM 3292 C CA . CYS A 1 430 ? -39.955 -14.157 76.684 1.00 92.25 430 CYS A CA 1
ATOM 3293 C C . CYS A 1 430 ? -40.521 -12.754 76.434 1.00 92.25 430 CYS A C 1
ATOM 3295 O O . CYS A 1 430 ? -40.871 -12.425 75.305 1.00 92.25 430 CYS A O 1
ATOM 3297 N N . SER A 1 431 ? -40.646 -11.946 77.490 1.00 90.75 431 SER A N 1
ATOM 3298 C CA . SER A 1 431 ? -40.990 -10.520 77.365 1.00 90.75 431 SER A CA 1
ATOM 3299 C C . SER A 1 431 ? -39.752 -9.635 77.223 1.00 90.75 431 SER A C 1
ATOM 3301 O O . SER A 1 431 ? -39.837 -8.551 76.667 1.00 90.75 431 SER A O 1
ATOM 3303 N N . ASP A 1 432 ? -38.614 -10.096 77.745 1.00 91.12 432 ASP A N 1
ATOM 3304 C CA . ASP A 1 432 ? -37.305 -9.450 77.667 1.00 91.12 432 ASP A CA 1
ATOM 3305 C C . ASP A 1 432 ? -36.189 -10.484 77.940 1.00 91.12 432 ASP A C 1
ATOM 3307 O O . ASP A 1 432 ? -36.454 -11.669 78.177 1.00 91.12 432 ASP A O 1
ATOM 3311 N N . SER A 1 433 ? -34.925 -10.043 77.953 1.00 87.62 433 SER A N 1
ATOM 3312 C CA . SER A 1 433 ? -33.758 -10.916 78.171 1.00 87.62 433 SER A CA 1
ATOM 3313 C C . SER A 1 433 ? -33.726 -11.667 79.518 1.00 87.62 433 SER A C 1
ATOM 3315 O O . SER A 1 433 ? -33.023 -12.677 79.639 1.00 87.62 433 SER A O 1
ATOM 3317 N N . GLN A 1 434 ? -34.459 -11.206 80.538 1.00 86.44 434 GLN A N 1
ATOM 3318 C CA . GLN A 1 434 ? -34.471 -11.770 81.896 1.00 86.44 434 GLN A CA 1
ATOM 3319 C C . GLN A 1 434 ? -35.791 -12.456 82.270 1.00 86.44 434 GLN A C 1
ATOM 3321 O O . GLN A 1 434 ? -35.819 -13.216 83.245 1.00 86.44 434 GLN A O 1
ATOM 3326 N N . ASN A 1 435 ? -36.866 -12.219 81.519 1.00 90.38 435 ASN A N 1
ATOM 3327 C CA . ASN A 1 435 ? -38.210 -12.683 81.845 1.00 90.38 435 ASN A CA 1
ATOM 3328 C C . ASN A 1 435 ? -38.759 -13.651 80.793 1.00 90.38 435 ASN A C 1
ATOM 3330 O O . ASN A 1 435 ? -39.379 -13.273 79.800 1.00 90.38 435 ASN A O 1
ATOM 3334 N N . CYS A 1 436 ? -38.570 -14.940 81.059 1.00 92.00 436 CYS A N 1
ATOM 3335 C CA . CYS A 1 436 ? -39.184 -16.026 80.316 1.00 92.00 436 CYS A CA 1
ATOM 3336 C C . CYS A 1 436 ? -40.646 -16.262 80.733 1.00 92.00 436 CYS A C 1
ATOM 3338 O O . CYS A 1 436 ? -40.981 -16.282 81.921 1.00 92.00 436 CYS A O 1
ATOM 3340 N N . LEU A 1 437 ? -41.507 -16.478 79.744 1.00 91.25 437 LEU A N 1
ATOM 3341 C CA . LEU A 1 437 ? -42.932 -16.776 79.883 1.00 91.25 437 LEU A CA 1
ATOM 3342 C C . LEU A 1 437 ? -43.213 -18.265 79.652 1.00 91.25 437 LEU A C 1
ATOM 3344 O O . LEU A 1 437 ? -44.027 -18.848 80.364 1.00 91.25 437 LEU A O 1
ATOM 3348 N N . GLU A 1 438 ? -42.503 -18.889 78.709 1.00 92.06 438 GLU A N 1
ATOM 3349 C CA . GLU A 1 438 ? -42.672 -20.297 78.343 1.00 92.06 438 GLU A CA 1
ATOM 3350 C C . GLU A 1 438 ? -41.318 -20.948 78.054 1.00 92.06 438 GLU A C 1
ATOM 3352 O O . GLU A 1 438 ? -40.482 -20.352 77.384 1.00 92.06 438 GLU A O 1
ATOM 3357 N N . CYS A 1 439 ? -41.083 -22.162 78.555 1.00 91.12 439 CYS A N 1
ATOM 3358 C CA . CYS A 1 439 ? -39.820 -22.880 78.381 1.00 91.12 439 CYS A CA 1
ATOM 3359 C C . CYS A 1 439 ? -39.906 -23.942 77.282 1.00 91.12 439 CYS A C 1
ATOM 3361 O O . CYS A 1 439 ? -40.887 -24.678 77.210 1.00 91.12 439 CYS A O 1
ATOM 3363 N N . ASN A 1 440 ? -38.825 -24.124 76.519 1.00 91.00 440 ASN A N 1
ATOM 3364 C CA . ASN A 1 440 ? -38.700 -25.256 75.597 1.00 91.00 440 ASN A CA 1
ATOM 3365 C C . ASN A 1 440 ? -38.630 -26.556 76.408 1.00 91.00 440 ASN A C 1
ATOM 3367 O O . ASN A 1 440 ? -37.892 -26.637 77.397 1.00 91.00 440 ASN A O 1
ATOM 3371 N N . SER A 1 441 ? -39.324 -27.607 75.973 1.00 85.38 441 SER A N 1
ATOM 3372 C CA . SER A 1 441 ? -39.180 -28.939 76.580 1.00 85.38 441 SER A CA 1
ATOM 3373 C C . SER A 1 441 ? -37.723 -29.428 76.480 1.00 85.38 441 SER A C 1
ATOM 3375 O O . SER A 1 441 ? -37.135 -29.303 75.407 1.00 85.38 441 SER A O 1
ATOM 3377 N N . PRO A 1 442 ? -37.105 -29.994 77.547 1.00 86.38 442 PRO A N 1
ATOM 3378 C CA . PRO A 1 442 ? -37.660 -30.437 78.839 1.00 86.38 442 PRO A CA 1
ATOM 3379 C C . PRO A 1 442 ? -37.443 -29.450 80.014 1.00 86.38 442 PRO A C 1
ATOM 3381 O O . PRO A 1 442 ? -37.394 -29.861 81.186 1.00 86.38 442 PRO A O 1
ATOM 3384 N N . ASN A 1 443 ? -37.222 -28.165 79.729 1.00 86.69 443 ASN A N 1
ATOM 3385 C CA . ASN A 1 443 ? -36.927 -27.167 80.753 1.00 86.69 443 ASN A CA 1
ATOM 3386 C C . ASN A 1 443 ? -38.182 -26.782 81.548 1.00 86.69 443 ASN A C 1
ATOM 3388 O O . ASN A 1 443 ? -39.296 -26.802 81.035 1.00 86.69 443 ASN A O 1
ATOM 3392 N N . LYS A 1 444 ? -37.994 -26.425 82.822 1.00 87.19 444 LYS A N 1
ATOM 3393 C CA . LYS A 1 444 ? -39.058 -25.924 83.703 1.00 87.19 444 LYS A CA 1
ATOM 3394 C C . LYS A 1 444 ? -38.788 -24.474 84.094 1.00 87.19 444 LYS A C 1
ATOM 3396 O O . LYS A 1 444 ? -37.632 -24.108 84.328 1.00 87.19 444 LYS A O 1
ATOM 3401 N N . LEU A 1 445 ? -39.858 -23.684 84.174 1.00 88.19 445 LEU A N 1
ATOM 3402 C CA . LEU A 1 445 ? -39.814 -22.269 84.534 1.00 88.19 445 LEU A CA 1
ATOM 3403 C C . LEU A 1 445 ? -39.523 -22.090 86.032 1.00 88.19 445 LEU A C 1
ATOM 3405 O O . LEU A 1 445 ? -40.131 -22.747 86.876 1.00 88.19 445 LEU A O 1
ATOM 3409 N N . ILE A 1 446 ? -38.599 -21.188 86.354 1.00 86.81 446 ILE A N 1
ATOM 3410 C CA . ILE A 1 446 ? -38.231 -20.772 87.710 1.00 86.81 446 ILE A CA 1
ATOM 3411 C C . ILE A 1 446 ? -38.462 -19.268 87.820 1.00 86.81 446 ILE A C 1
ATOM 3413 O O . ILE A 1 446 ? -37.926 -18.501 87.021 1.00 86.81 446 ILE A O 1
ATOM 3417 N N . ILE A 1 447 ? -39.225 -18.858 88.832 1.00 86.44 447 ILE A N 1
ATOM 3418 C CA . ILE A 1 447 ? -39.594 -17.463 89.086 1.00 86.44 447 ILE A CA 1
ATOM 3419 C C . ILE A 1 447 ? -38.814 -16.968 90.310 1.00 86.44 447 ILE A C 1
ATOM 3421 O O . ILE A 1 447 ? -38.922 -17.550 91.387 1.00 86.44 447 ILE A O 1
ATOM 3425 N N . GLY A 1 448 ? -38.008 -15.922 90.131 1.00 82.44 448 GLY A N 1
ATOM 3426 C CA . GLY A 1 448 ? -37.360 -15.160 91.202 1.00 82.44 448 GLY A CA 1
ATOM 3427 C C . GLY A 1 448 ? -37.964 -13.760 91.331 1.00 82.44 448 GLY A C 1
ATOM 3428 O O . GLY A 1 448 ? -38.822 -13.381 90.538 1.00 82.44 448 GLY A O 1
ATOM 3429 N N . ASN A 1 449 ? -37.493 -12.971 92.304 1.00 79.12 449 ASN A N 1
ATOM 3430 C CA . ASN A 1 449 ? -38.067 -11.647 92.588 1.00 79.12 449 ASN A CA 1
ATOM 3431 C C . ASN A 1 449 ? -38.017 -10.686 91.382 1.00 79.12 449 ASN A C 1
ATOM 3433 O O . ASN A 1 449 ? -38.944 -9.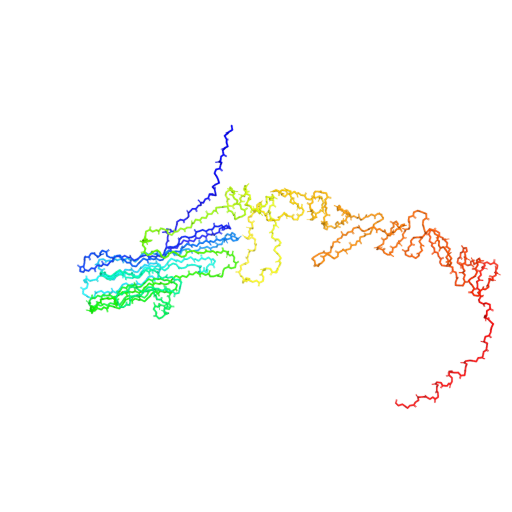907 91.223 1.00 79.12 449 ASN A O 1
ATOM 3437 N N . ASN A 1 450 ? -36.991 -10.785 90.522 1.00 81.44 450 ASN A N 1
ATOM 3438 C CA . ASN A 1 450 ? -36.781 -9.893 89.367 1.00 81.44 450 ASN A CA 1
ATOM 3439 C C . ASN A 1 450 ? -36.439 -10.630 88.052 1.00 81.44 450 ASN A C 1
ATOM 3441 O O . ASN A 1 450 ? -35.934 -10.014 87.119 1.00 81.44 450 ASN A O 1
ATOM 3445 N N . PHE A 1 451 ? -36.624 -11.951 87.978 1.00 82.31 451 PHE A N 1
ATOM 3446 C CA . PHE A 1 451 ? -36.310 -12.715 86.763 1.00 82.31 451 PHE A CA 1
ATOM 3447 C C . PHE A 1 451 ? -37.158 -13.980 86.652 1.00 82.31 451 PHE A C 1
ATOM 3449 O O . PHE A 1 451 ? -37.538 -14.585 87.659 1.00 82.31 451 PHE A O 1
ATOM 3456 N N . ARG A 1 452 ? -37.389 -14.432 85.418 1.00 88.62 452 ARG A N 1
ATOM 3457 C CA . ARG A 1 452 ? -38.033 -15.717 85.115 1.00 88.62 452 ARG A CA 1
ATOM 3458 C C . ARG A 1 452 ? -37.154 -16.490 84.140 1.00 88.62 452 ARG A C 1
ATOM 3460 O O . ARG A 1 452 ? -36.919 -16.036 83.029 1.00 88.62 452 ARG A O 1
ATOM 3467 N N . ILE A 1 453 ? -36.635 -17.646 84.545 1.00 88.88 453 ILE A N 1
ATOM 3468 C CA . ILE A 1 453 ? -35.649 -18.407 83.756 1.00 88.88 453 ILE A CA 1
ATOM 3469 C C . ILE A 1 453 ? -36.034 -19.874 83.619 1.00 88.88 453 ILE A C 1
ATOM 3471 O O . ILE A 1 453 ? -36.716 -20.430 84.474 1.00 88.88 453 ILE A O 1
ATOM 3475 N N . CYS A 1 454 ? -35.535 -20.525 82.575 1.00 88.81 454 CYS A N 1
ATOM 3476 C CA . CYS A 1 454 ? -35.723 -21.951 82.345 1.00 88.81 454 CYS A CA 1
ATOM 3477 C C . CYS A 1 454 ? -34.509 -22.742 82.836 1.00 88.81 454 CYS A C 1
ATOM 3479 O O . CYS A 1 454 ? -33.368 -22.372 82.565 1.00 88.81 454 CYS A O 1
ATOM 3481 N N . LYS A 1 455 ? -34.738 -23.850 83.549 1.00 85.94 455 LYS A N 1
ATOM 3482 C CA . LYS A 1 455 ? -33.682 -24.826 83.867 1.00 85.94 455 LYS A CA 1
ATOM 3483 C C . LYS A 1 455 ? -34.126 -26.243 83.544 1.00 85.94 455 LYS A C 1
ATOM 3485 O O . LYS A 1 455 ? -35.284 -26.611 83.746 1.00 85.94 455 LYS A O 1
ATOM 3490 N N . ASN A 1 456 ? -33.183 -27.059 83.087 1.00 83.06 456 ASN A N 1
ATOM 3491 C CA . ASN A 1 456 ? -33.445 -28.454 82.766 1.00 83.06 456 ASN A CA 1
ATOM 3492 C C . ASN A 1 456 ? -33.738 -29.260 84.043 1.00 83.06 456 ASN A C 1
ATOM 3494 O O . ASN A 1 456 ? -32.896 -29.381 84.937 1.00 83.06 456 ASN A O 1
ATOM 3498 N N . SER A 1 457 ? -34.930 -29.853 84.110 1.00 63.28 457 SER A N 1
ATOM 3499 C CA . SER A 1 457 ? -35.385 -30.638 85.264 1.00 63.28 457 SER A CA 1
ATOM 3500 C C . SER A 1 457 ? -34.630 -31.960 85.477 1.00 63.28 457 SER A C 1
ATOM 3502 O O . SER A 1 457 ? -34.752 -32.558 86.546 1.00 63.28 457 SER A O 1
ATOM 3504 N N . LYS A 1 458 ? -33.802 -32.400 84.515 1.00 59.09 458 LYS A N 1
ATOM 3505 C CA . LYS A 1 458 ? -32.949 -33.598 84.634 1.00 59.09 458 LYS A CA 1
ATOM 3506 C C . LYS A 1 458 ? -31.560 -33.331 85.232 1.00 59.09 458 LYS A C 1
ATOM 3508 O O . LYS A 1 458 ? -30.804 -34.276 85.434 1.00 59.09 458 LYS A O 1
ATOM 3513 N N . SER A 1 459 ? -31.218 -32.090 85.583 1.00 53.91 459 SER A N 1
ATOM 3514 C CA . SER A 1 459 ? -29.928 -31.774 86.215 1.00 53.91 459 SER A CA 1
ATOM 3515 C C . SER A 1 459 ? -29.953 -31.985 87.742 1.00 53.91 459 SER A C 1
ATOM 3517 O O . SER A 1 459 ? -29.807 -31.038 88.515 1.00 53.91 459 SER A O 1
ATOM 3519 N N . LYS A 1 460 ? -30.125 -33.233 88.207 1.00 44.41 460 LYS A N 1
ATOM 3520 C CA . LYS A 1 460 ? -29.730 -33.646 89.571 1.00 44.41 460 LYS A CA 1
ATOM 3521 C C . LYS A 1 460 ? -28.330 -34.276 89.513 1.00 44.41 460 LYS A C 1
ATOM 3523 O O . LYS A 1 460 ? -28.135 -35.256 88.809 1.00 44.41 460 LYS A O 1
ATOM 3528 N N . ARG A 1 461 ? -27.392 -33.688 90.271 1.00 44.91 461 ARG A N 1
ATOM 3529 C CA . ARG A 1 461 ? -26.086 -34.206 90.744 1.00 44.91 461 ARG A CA 1
ATOM 3530 C C . ARG A 1 461 ? -25.528 -35.455 90.028 1.00 44.91 461 ARG A C 1
ATOM 3532 O O . ARG A 1 461 ? -25.894 -36.572 90.373 1.00 44.91 461 ARG A O 1
ATOM 3539 N N . LYS A 1 462 ? -24.482 -35.279 89.215 1.00 36.66 462 LYS A N 1
ATOM 3540 C CA . LYS A 1 462 ? -23.349 -36.221 89.221 1.00 36.66 462 LYS A CA 1
ATOM 3541 C C . LYS A 1 462 ? -22.226 -35.597 90.051 1.00 36.66 462 LYS A C 1
ATOM 3543 O O . LYS A 1 462 ? -21.411 -34.859 89.516 1.00 36.66 462 LYS A O 1
ATOM 3548 N N . ASN A 1 463 ? -22.203 -35.874 91.356 1.00 41.59 463 ASN A N 1
ATOM 3549 C CA . ASN A 1 463 ? -20.929 -35.879 92.074 1.00 41.59 463 ASN A CA 1
ATOM 3550 C C . ASN A 1 463 ? -20.277 -37.244 91.829 1.00 41.59 463 ASN A C 1
ATOM 3552 O O . ASN A 1 463 ? -20.945 -38.266 91.954 1.00 41.59 463 ASN A O 1
ATOM 3556 N N . ASN A 1 464 ? -18.980 -37.204 91.527 1.00 45.88 464 ASN A N 1
ATOM 3557 C CA . ASN A 1 464 ? -18.006 -38.294 91.569 1.00 45.88 464 ASN A CA 1
ATOM 3558 C C . ASN A 1 464 ? -18.236 -39.494 90.641 1.00 45.88 464 ASN A C 1
ATOM 3560 O O . ASN A 1 464 ? -18.852 -40.477 91.025 1.00 45.88 464 ASN A O 1
ATOM 3564 N N . HIS A 1 465 ? -17.634 -39.434 89.449 1.00 44.28 465 HIS A N 1
ATOM 3565 C CA . HIS A 1 465 ? -16.683 -40.447 88.955 1.00 44.28 465 HIS A CA 1
ATOM 3566 C C . HIS A 1 465 ? -16.148 -40.022 87.572 1.00 44.28 465 HIS A C 1
ATOM 3568 O O . HIS A 1 465 ? -16.621 -40.469 86.536 1.00 44.28 465 HIS A O 1
ATOM 3574 N N . SER A 1 466 ? -15.166 -39.117 87.549 1.00 43.34 466 SER A N 1
ATOM 3575 C CA . SER A 1 466 ? -14.248 -38.959 86.400 1.00 43.34 466 SER A CA 1
ATOM 3576 C C . SER A 1 466 ? -12.861 -38.440 86.819 1.00 43.34 466 SER A C 1
ATOM 3578 O O . SER A 1 466 ? -12.064 -38.028 85.984 1.00 43.34 466 SER A O 1
ATOM 3580 N N . LEU A 1 467 ? -12.535 -38.522 88.114 1.00 46.47 467 LEU A N 1
ATOM 3581 C CA . LEU A 1 467 ? -11.161 -38.410 88.625 1.00 46.47 467 LEU A CA 1
ATOM 3582 C C . LEU A 1 467 ? -10.380 -39.736 88.486 1.00 46.47 467 LEU A C 1
ATOM 3584 O O . LEU A 1 467 ? -9.242 -39.830 88.922 1.00 46.47 467 LEU A O 1
ATOM 3588 N N . LEU A 1 468 ? -10.974 -40.751 87.843 1.00 46.97 468 LEU A N 1
ATOM 3589 C CA . LEU A 1 468 ? -10.364 -42.061 87.576 1.00 46.97 468 LEU A CA 1
ATOM 3590 C C . LEU A 1 468 ? -10.007 -42.297 86.097 1.00 46.97 468 LEU A C 1
ATOM 3592 O O . LEU A 1 468 ? -9.477 -43.351 85.770 1.00 46.97 468 LEU A O 1
ATOM 3596 N N . THR A 1 469 ? -10.210 -41.314 85.215 1.00 44.12 469 THR A N 1
ATOM 3597 C CA . THR A 1 469 ? -9.827 -41.407 83.790 1.00 44.12 469 THR A CA 1
ATOM 3598 C C . THR A 1 469 ? -8.719 -40.433 83.377 1.00 44.12 469 THR A C 1
ATOM 3600 O O . THR A 1 469 ? -8.128 -40.626 82.322 1.00 44.12 469 THR A O 1
ATOM 3603 N N . LEU A 1 470 ? -8.344 -39.458 84.220 1.00 40.03 470 LEU A N 1
ATOM 3604 C CA . LEU A 1 470 ? -7.145 -38.628 83.993 1.00 40.03 470 LEU A CA 1
ATOM 3605 C C . LEU A 1 470 ? -5.859 -39.196 84.627 1.00 40.03 470 LEU A C 1
ATOM 3607 O O . LEU A 1 470 ? -4.767 -38.765 84.274 1.00 40.03 470 LEU A O 1
ATOM 3611 N N . LEU A 1 471 ? -5.964 -40.199 85.506 1.00 42.47 471 LEU A N 1
ATOM 3612 C CA . LEU A 1 471 ? -4.811 -40.916 86.080 1.00 42.47 471 LEU A CA 1
ATOM 3613 C C . LEU A 1 471 ? -4.369 -42.137 85.251 1.00 42.47 471 LEU A C 1
ATOM 3615 O O . LEU A 1 471 ? -3.352 -42.745 85.567 1.00 42.47 471 LEU A O 1
ATOM 3619 N N . TYR A 1 472 ? -5.079 -42.465 84.165 1.00 43.50 472 TYR A N 1
ATOM 3620 C CA . TYR A 1 472 ? -4.718 -43.567 83.261 1.00 43.50 472 TYR A CA 1
ATOM 3621 C C . TYR A 1 472 ? -3.948 -43.111 82.004 1.00 43.50 472 TYR A C 1
ATOM 3623 O O . TYR A 1 472 ? -3.418 -43.938 81.275 1.00 43.50 472 TYR A O 1
ATOM 3631 N N . ILE A 1 473 ? -3.829 -41.798 81.763 1.00 45.34 473 ILE A N 1
ATOM 3632 C CA . ILE A 1 473 ? -3.091 -41.240 80.609 1.00 45.34 473 ILE A CA 1
ATOM 3633 C C . ILE A 1 473 ? -1.670 -40.777 81.003 1.00 45.34 473 ILE A C 1
ATOM 3635 O O . ILE A 1 473 ? -0.834 -40.532 80.141 1.00 45.34 473 ILE A O 1
ATOM 3639 N N . ILE A 1 474 ? -1.333 -40.743 82.300 1.00 46.34 474 ILE A N 1
ATOM 3640 C CA . ILE A 1 474 ? -0.015 -40.281 82.788 1.00 46.34 474 ILE A CA 1
ATOM 3641 C C . ILE A 1 474 ? 0.963 -41.444 83.084 1.00 46.34 474 ILE A C 1
ATOM 3643 O O . ILE A 1 474 ? 2.140 -41.203 83.336 1.00 46.34 474 ILE A O 1
ATOM 3647 N N . THR A 1 475 ? 0.550 -42.717 82.982 1.00 48.94 475 THR A N 1
ATOM 3648 C CA . THR A 1 475 ? 1.446 -43.862 83.270 1.00 48.94 475 THR A CA 1
ATOM 3649 C C . THR A 1 475 ? 1.913 -44.690 82.070 1.00 48.94 475 THR A C 1
ATOM 3651 O O . THR A 1 475 ? 2.800 -45.511 82.274 1.00 48.94 475 THR A O 1
ATOM 3654 N N . HIS A 1 476 ? 1.436 -44.488 80.832 1.00 49.50 476 HIS A N 1
ATOM 3655 C CA . HIS A 1 476 ? 1.883 -45.299 79.678 1.00 49.50 476 HIS A CA 1
ATOM 3656 C C . HIS A 1 476 ? 2.014 -44.511 78.363 1.00 49.50 476 HIS A C 1
ATOM 3658 O O . HIS A 1 476 ? 1.203 -44.677 77.461 1.00 49.50 476 HIS A O 1
ATOM 3664 N N . SER A 1 477 ? 3.059 -43.681 78.242 1.00 37.78 477 SER A N 1
ATOM 3665 C CA . SER A 1 477 ? 3.845 -43.544 76.996 1.00 37.78 477 SER A CA 1
ATOM 3666 C C . SER A 1 477 ? 5.041 -42.599 77.202 1.00 37.78 477 SER A C 1
ATOM 3668 O O . SER A 1 477 ? 5.091 -41.485 76.683 1.00 37.78 477 SER A O 1
ATOM 3670 N N . LYS A 1 478 ? 6.033 -43.060 77.971 1.00 44.28 478 LYS A N 1
ATOM 3671 C CA . LYS A 1 478 ? 7.436 -42.903 77.562 1.00 44.28 478 LYS A CA 1
ATOM 3672 C C . LYS A 1 478 ? 7.792 -44.144 76.736 1.00 44.28 478 LYS A C 1
ATOM 3674 O O . LYS A 1 478 ? 7.350 -45.229 77.108 1.00 44.28 478 LYS A O 1
ATOM 3679 N N . ASN A 1 479 ? 8.626 -43.949 75.712 1.00 43.19 479 ASN A N 1
ATOM 3680 C CA . ASN A 1 479 ? 9.222 -44.917 74.773 1.00 43.19 479 ASN A CA 1
ATOM 3681 C C . ASN A 1 479 ? 8.541 -44.979 73.396 1.00 43.19 479 ASN A C 1
ATOM 3683 O O . ASN A 1 479 ? 7.796 -45.913 73.116 1.00 43.19 479 ASN A O 1
ATOM 3687 N N . PHE A 1 480 ? 8.828 -43.999 72.535 1.00 39.91 480 PHE A N 1
ATOM 3688 C CA . PHE A 1 480 ? 9.772 -44.153 71.416 1.00 39.91 480 PHE A CA 1
ATOM 3689 C C . PHE A 1 480 ? 10.249 -42.780 70.936 1.00 39.91 480 PHE A C 1
ATOM 3691 O O . PHE A 1 480 ? 9.434 -41.832 71.004 1.00 39.91 480 PHE A O 1
#

Radius of gyration: 45.63 Å; Cα contacts (8 Å, |Δi|>4): 1449; chains: 1; bounding box: 80×65×134 Å

Nearest PDB structures (foldseek):
  4c8v-assembly3_C  TM=7.883E-01  e=8.517E-05  Xenopus tropicalis
  8xft-assembly1_G  TM=7.108E-01  e=3.058E-04  Homo sapiens
  8xfs-assembly1_B  TM=7.061E-01  e=1.653E-03  Homo sapiens
  8y69-assembly1_J  TM=6.229E-01  e=1.098E-03  Homo sapiens

Mean predicted aligned error: 18.32 Å

Sequence (480 aa):
MLIFLIWLTKSLETIYFNERSNQGYLNAGPHEFHLYGGAEGDSYLNGTHQINKGGRGTYIKLYLNVKYHDIPYEVIVGENGISHLIGPSQSGFPNGGLAGKSLEEKNVVGSGAGSTVLKINNQVVAVAAGGGGAVMNYSGSPGGGINYNYVFVNNSLQKNENRLFFSSSEFGGNGTSSECIPGSGAGGGYLGGIGGIGTCKFPYTSALSTSGSSFINTNLNAIRYSYKIVMDELHSYANEMNKMIYSNCGYMCDRCNGIRQCDLCASGYIYSPNFSDCCSVSIIDIVKLPLNHRNLNDYYTPNFNCSKKCRINSYRNNDSCRSCNEHCDFCDDSGHCLQCSEPYYRKDYQCVSQCGVGYYSEYIDDNGDYPIKICERCPQYCKTCECANSCKVCSEGYKLKEDYCVEDCGDGFYESEGVCHRCREGCLRCSDSQNCLECNSPNKLIIGNNFRICKNSKSKRKNNHSLLTLLYIITHSKNF

Secondary structure (DSSP, 8-state):
-----------EEEEE--SSEEEEEEPSEEEEEEEEPPPP---EETTEEPSPPPPPPPEEEEEEEE-SS-EEEEEE--PPPB--SSSSPBP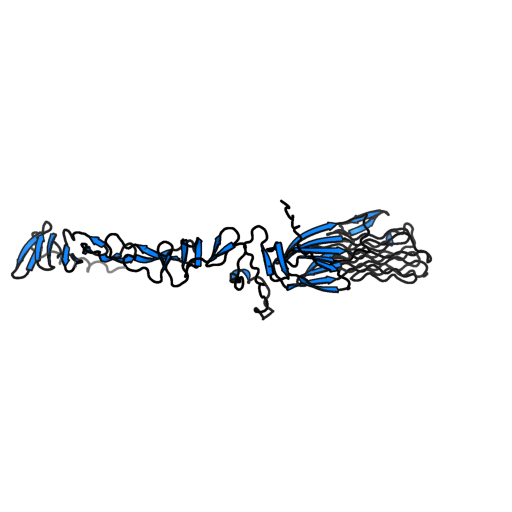PTTTPPPPPPBTTS-EEPPPPPPPEEEEETTEEEEEEPPPPPPBTTBPPPPPP-BT-EEEEETTEEEEE--GGGS-SSSSPPPPPPBSSBPPPPPPPSSS--PPP--BSSSSGGGGPPPP--BEE----TTEEEEEEEE--SS--GGGPPPEEEEESS-TTEEEESSTT-EEEEPTT-EE-S---------GGGGTTS------TTS------SEESSPPTTEEEETTEEEEPSTTEEEESSSS-EEEEPTT-EEETTEEES---TTEEEEEEE-TTS-EEEEEEEPPTTEEEEEETTEEEEEPTT-EEETTEEES---TTEEEETTEEEEPPTTEEEESSSSBEEEEPTTEEEEE-SS-EEEEETT-----S-STTSSSSSSSS----

pLDDT: mean 75.83, std 18.81, range [28.41, 96.0]

Organism: Trichomonas vaginalis (strain ATCC PRA-98 / G3) (NCBI:txid412133)

Solvent-accessible surface area (backbone atoms only — not comparable to full-atom values): 24526 Å² total; per-residue (Å²): 140,82,83,80,79,75,75,90,68,69,66,71,45,75,49,71,56,86,46,64,64,40,73,53,62,39,56,28,12,53,35,39,38,40,38,40,8,5,14,21,27,46,12,25,52,74,72,41,79,36,96,37,52,21,2,41,28,19,39,35,40,38,38,38,39,32,71,52,60,72,42,43,34,36,39,36,43,18,33,47,10,43,50,48,91,68,63,49,7,46,42,4,44,46,41,21,3,34,16,10,39,23,74,70,71,42,38,25,24,3,2,0,0,0,21,16,36,37,28,47,76,87,36,76,40,37,27,19,1,0,0,0,4,9,42,49,90,40,61,19,20,40,27,11,45,76,73,25,24,23,39,72,52,96,86,35,82,38,85,42,64,61,70,89,61,40,32,99,40,37,43,12,26,53,15,32,58,21,73,53,40,26,1,3,0,0,0,0,19,61,33,1,1,35,30,4,45,35,40,82,54,85,76,62,52,56,12,40,9,15,6,0,15,17,42,72,60,90,81,51,95,70,43,54,70,53,74,48,77,49,83,58,91,82,64,79,52,72,80,59,77,33,32,39,38,34,39,56,33,36,70,48,28,60,36,48,72,56,78,62,37,59,79,32,48,22,96,82,34,29,42,35,88,83,42,80,73,93,73,81,68,64,81,78,77,64,84,81,66,86,91,82,76,98,63,84,83,76,73,70,75,70,40,54,31,35,35,81,64,58,56,82,30,24,18,71,54,90,70,34,52,42,65,30,48,80,58,21,39,36,31,74,43,70,74,39,38,78,39,37,34,90,86,28,25,28,45,86,36,43,51,34,84,65,65,53,84,37,26,23,73,45,73,47,78,67,92,80,83,65,70,44,50,29,38,44,68,33,43,79,58,28,36,39,35,73,47,80,77,36,39,79,36,43,30,93,85,33,24,33,46,82,42,42,49,34,80,64,66,54,80,36,24,25,74,56,97,55,32,36,41,69,33,46,80,53,27,32,35,32,77,45,75,52,35,44,77,39,44,35,88,76,28,42,79,44,80,57,101,87,37,20,46,42,45,61,74,81,77,69,84,87,76,86,90,66,85,76,62,68,69,66,70,78,76,77,80,85,91,132